Protein AF-0000000073370742 (afdb_homodimer)

Organism: Flavobacterium johnsoniae (strain ATCC 17061 / DSM 2064 / JCM 8514 / BCRC 14874 / CCUG 350202 / NBRC 14942 / NCIMB 11054 / UW101) (NCBI:txid376686)

Solvent-accessible surface area (backbone atoms only — not comparable to full-atom values): 28999 Å² total; per-residue (Å²): 110,61,64,34,49,62,79,74,48,53,58,92,48,55,37,28,41,65,80,69,85,65,83,55,87,52,40,47,52,30,35,36,38,25,28,59,20,78,72,28,20,51,36,34,45,27,38,43,34,39,52,53,49,32,40,73,72,62,78,43,55,79,76,43,31,37,37,45,56,41,73,51,63,52,37,40,17,38,18,34,46,31,37,74,67,54,28,50,39,37,36,23,24,28,58,74,53,59,66,56,52,53,36,52,20,43,40,14,61,26,43,79,44,67,32,61,53,93,47,31,66,62,42,13,39,50,52,43,50,52,44,36,74,73,50,80,39,44,65,76,51,74,35,62,31,66,38,24,22,46,29,17,33,72,40,54,17,51,49,51,40,60,26,48,70,64,56,61,37,32,40,27,27,50,28,51,53,32,26,62,50,44,9,23,31,55,39,45,36,72,77,39,70,79,47,41,29,35,37,26,29,39,26,92,92,38,74,42,73,80,40,49,65,64,51,82,93,64,46,38,70,62,55,55,71,92,52,43,74,43,78,43,70,34,43,41,66,52,10,42,53,36,22,47,44,32,15,39,63,60,48,44,59,37,33,46,40,22,9,29,6,45,46,51,46,49,59,52,54,73,73,47,84,54,46,28,33,38,23,39,30,46,28,43,25,67,80,40,55,90,50,71,72,62,107,110,60,66,34,48,63,78,75,48,53,58,90,48,57,37,28,41,65,80,70,84,63,83,54,86,52,38,47,53,30,35,38,37,24,28,60,20,77,71,29,20,51,36,34,46,26,39,43,34,39,52,53,49,33,43,73,72,60,77,43,53,78,75,41,32,36,36,46,56,40,73,52,63,54,38,40,17,38,19,32,46,32,36,72,67,56,31,49,39,36,36,21,24,28,59,76,54,59,67,54,53,53,36,51,19,41,41,15,60,27,44,76,43,67,33,61,50,92,47,31,66,63,41,13,38,52,52,43,50,53,45,37,72,73,50,80,39,43,66,76,50,72,36,63,30,67,38,25,22,46,28,18,34,70,40,55,18,52,49,52,39,60,26,48,70,64,55,61,38,33,41,26,27,51,30,52,53,31,27,61,51,44,9,22,31,56,39,43,38,72,76,40,70,80,46,41,26,35,36,25,30,38,26,93,92,37,72,42,71,79,39,50,66,65,52,81,93,65,47,38,69,63,54,55,71,92,52,45,75,42,77,44,72,34,42,40,65,53,9,42,53,36,22,48,43,32,15,39,64,61,48,44,58,38,34,45,41,21,9,29,7,45,44,50,46,51,59,53,53,73,75,48,84,57,47,27,34,38,26,39,29,45,27,43,26,66,80,40,55,90,51,71,74,62,109

Foldseek 3Di:
DDDDDLLVQQFPADWAWFDFQFPQPQEIEIERLNCSRPLFFVLLLLLQLLVVVCVVVVVDDAPAEAEDQDQDSNLLSNLQNCLVRNYAYEYEFAPPRDPVRVVSSVVSPYHYHHDHVVCGSVRRVVVNVVVVVVPRYDYSQLLAHLSLLLSQLVGVQVSVCVVVVNFAQEEFAEDASNSNQQNNLVNNCVVPVRRAGEYEEADPPADFPRHHDDDPVGHRNNDDVVSHRYYDHDHQVQLLVQQQCCCVRGVAAAGSSQSRRVSVVNVVSVVDNHGYYYTYRTGGNVVCPVDPSND/DDDDDLLVQQAPADWAWFDFQFDQPQEIEIERLNLSRPLFFVLLLLLQLLVVVCVVVVVDDAPAEAEDQDQDSNLLSNLQNCLVRNYAYEYEFAPPRDPVRVVSSVVSPYHYHHDHVVCGSVRRVVVNVVVVVVPRYDYSQLLAHPSLLLSQLVGVQVSVCVVVVNFAQEEFAEDASNSNQQNNLVNNCVVPVRRAGEYEEADPPADFPRHHDDDPVGHRNNDDVVSHRYYDHDHQVQLLVQQQCCCVRGVAAAGSSQSRRVSVVNVVSVVDNHGYYYTYRTGGNVVCPVDPSND

Structure (mmCIF, N/CA/C/O backbone):
data_AF-0000000073370742-model_v1
#
loop_
_entity.id
_entity.type
_entity.pdbx_description
1 polymer 'Cysteine synthase'
#
loop_
_atom_site.group_PDB
_atom_site.id
_atom_site.type_symbol
_atom_site.label_atom_id
_atom_site.label_alt_id
_atom_site.label_comp_id
_atom_site.label_asym_id
_atom_site.label_entity_id
_atom_site.label_seq_id
_atom_site.pdbx_PDB_ins_code
_atom_site.Cartn_x
_atom_site.Cartn_y
_atom_site.Cartn_z
_atom_site.occupancy
_atom_site.B_iso_or_equiv
_atom_site.auth_seq_id
_atom_site.auth_comp_id
_atom_site.auth_asym_id
_atom_site.auth_atom_id
_atom_site.pdbx_PDB_model_num
ATOM 1 N N . MET A 1 1 ? 2.424 9.531 -16.234 1 77.62 1 MET A N 1
ATOM 2 C CA . MET A 1 1 ? 2.059 10.562 -15.266 1 77.62 1 MET A CA 1
ATOM 3 C C . MET A 1 1 ? 3.301 11.219 -14.68 1 77.62 1 MET A C 1
ATOM 5 O O . MET A 1 1 ? 4.246 10.539 -14.289 1 77.62 1 MET A O 1
ATOM 9 N N . GLY A 1 2 ? 3.535 12.516 -14.852 1 90.75 2 GLY A N 1
ATOM 10 C CA . GLY A 1 2 ? 4.688 13.25 -14.344 1 90.75 2 GLY A CA 1
ATOM 11 C C . GLY A 1 2 ? 4.875 13.102 -12.852 1 90.75 2 GLY A C 1
ATOM 12 O O . GLY A 1 2 ? 4.02 12.539 -12.164 1 90.75 2 GLY A O 1
ATOM 13 N N . PRO A 1 3 ? 6.047 13.445 -12.328 1 95 3 PRO A N 1
ATOM 14 C CA . PRO A 1 3 ? 6.297 13.391 -10.883 1 95 3 PRO A CA 1
ATOM 15 C C . PRO A 1 3 ? 5.309 14.234 -10.086 1 95 3 PRO A C 1
ATOM 17 O O . PRO A 1 3 ? 4.875 15.289 -10.547 1 95 3 PRO A O 1
ATOM 20 N N . GLN A 1 4 ? 4.887 13.711 -8.945 1 96 4 GLN A N 1
ATOM 21 C CA . GLN A 1 4 ? 3.945 14.406 -8.078 1 96 4 GLN A CA 1
ATOM 22 C C . GLN A 1 4 ? 4.477 14.492 -6.648 1 96 4 GLN A C 1
ATOM 24 O O . GLN A 1 4 ? 5.27 13.648 -6.223 1 96 4 GLN A O 1
ATOM 29 N N . LYS A 1 5 ? 4.031 15.578 -5.934 1 96.56 5 LYS A N 1
ATOM 30 C CA . LYS A 1 5 ? 4.227 15.586 -4.488 1 96.56 5 LYS A CA 1
ATOM 31 C C . LYS A 1 5 ? 3.316 14.57 -3.807 1 96.56 5 LYS A C 1
ATOM 33 O O . LYS A 1 5 ? 2.246 14.242 -4.324 1 96.56 5 LYS A O 1
ATOM 38 N N . LEU A 1 6 ? 3.736 14.078 -2.666 1 97.94 6 LEU A N 1
ATOM 39 C CA . LEU A 1 6 ? 3.053 12.984 -1.985 1 97.94 6 LEU A CA 1
ATOM 40 C C . LEU A 1 6 ? 1.576 13.305 -1.783 1 97.94 6 LEU A C 1
ATOM 42 O O . LEU A 1 6 ? 0.711 12.461 -2.029 1 97.94 6 LEU A O 1
ATOM 46 N N . LEU A 1 7 ? 1.255 14.523 -1.351 1 97.5 7 LEU A N 1
ATOM 47 C CA . LEU A 1 7 ? -0.122 14.883 -1.029 1 97.5 7 LEU A CA 1
ATOM 48 C C . LEU A 1 7 ? -1.01 14.797 -2.266 1 97.5 7 LEU A C 1
ATOM 50 O O . LEU A 1 7 ? -2.201 14.492 -2.16 1 97.5 7 LEU A O 1
ATOM 54 N N . ASN A 1 8 ? -0.398 14.992 -3.461 1 97.38 8 ASN A N 1
ATOM 55 C CA . ASN A 1 8 ? -1.14 14.906 -4.715 1 97.38 8 ASN A CA 1
ATOM 56 C C . ASN A 1 8 ? -1.41 13.461 -5.105 1 97.38 8 ASN A C 1
ATOM 58 O O . ASN A 1 8 ? -2.166 13.195 -6.043 1 97.38 8 ASN A O 1
ATOM 62 N N . LEU A 1 9 ? -0.826 12.531 -4.379 1 98 9 LEU A N 1
ATOM 63 C CA . LEU A 1 9 ? -1.009 11.117 -4.672 1 98 9 LEU A CA 1
ATOM 64 C C . LEU A 1 9 ? -2.172 10.539 -3.871 1 98 9 LEU A C 1
ATOM 66 O O . LEU A 1 9 ? -2.529 9.375 -4.039 1 98 9 LEU A O 1
ATOM 70 N N . ILE A 1 10 ? -2.758 11.375 -2.973 1 98.56 10 ILE A N 1
ATOM 71 C CA . ILE A 1 10 ? -3.963 10.945 -2.268 1 98.56 10 ILE A CA 1
ATOM 72 C C . ILE A 1 10 ? -5.152 10.969 -3.223 1 98.56 10 ILE A C 1
ATOM 74 O O . ILE A 1 10 ? -5.457 11.992 -3.828 1 98.56 10 ILE A O 1
ATOM 78 N N . GLY A 1 11 ? -5.824 9.828 -3.365 1 98.06 11 GLY A N 1
ATOM 79 C CA . GLY A 1 11 ? -6.93 9.695 -4.301 1 98.06 11 GLY A CA 1
ATOM 80 C C . GLY A 1 11 ? -6.516 9.094 -5.629 1 98.06 11 GLY A C 1
ATOM 81 O O . GLY A 1 11 ? -5.438 8.508 -5.742 1 98.06 11 GLY A O 1
ATOM 82 N N . ASN A 1 12 ? -7.461 9.023 -6.594 1 97.19 12 ASN A N 1
ATOM 83 C CA . ASN A 1 12 ? -7.297 8.352 -7.875 1 97.19 12 ASN A CA 1
ATOM 84 C C . ASN A 1 12 ? -6.793 6.922 -7.695 1 97.19 12 ASN A C 1
ATOM 86 O O . ASN A 1 12 ? -5.848 6.504 -8.367 1 97.19 12 ASN A O 1
ATOM 90 N N . THR A 1 13 ? -7.336 6.32 -6.668 1 98.25 13 THR A N 1
ATOM 91 C CA . THR A 1 13 ? -6.988 4.926 -6.41 1 98.25 13 THR A CA 1
ATOM 92 C C . THR A 1 13 ? -7.59 4.016 -7.48 1 98.25 13 THR A C 1
ATOM 94 O O . THR A 1 13 ? -8.586 4.367 -8.117 1 98.25 13 THR A O 1
ATOM 97 N N . PRO A 1 14 ? -7.027 2.869 -7.688 1 98.31 14 PRO A N 1
ATOM 98 C CA . PRO A 1 14 ? -7.488 1.983 -8.758 1 98.31 14 PRO A CA 1
ATOM 99 C C . PRO A 1 14 ? -8.898 1.45 -8.516 1 98.31 14 PRO A C 1
ATOM 101 O O . PRO A 1 14 ? -9.312 1.274 -7.367 1 98.31 14 PRO A O 1
ATOM 104 N N . LEU A 1 15 ? -9.633 1.307 -9.547 1 98.69 15 LEU A N 1
ATOM 105 C CA . LEU A 1 15 ? -10.875 0.538 -9.594 1 98.69 15 LEU A CA 1
ATOM 106 C C . LEU A 1 15 ? -10.641 -0.828 -10.227 1 98.69 15 LEU A C 1
ATOM 108 O O . LEU A 1 15 ? -10.32 -0.917 -11.414 1 98.69 15 LEU A O 1
ATOM 112 N N . MET A 1 16 ? -10.797 -1.874 -9.391 1 98.62 16 MET A N 1
ATOM 113 C CA . MET A 1 16 ? -10.438 -3.227 -9.812 1 98.62 16 MET A CA 1
ATOM 114 C C . MET A 1 16 ? -11.688 -4.051 -10.117 1 98.62 16 MET A C 1
ATOM 116 O O . MET A 1 16 ? -12.664 -3.998 -9.367 1 98.62 16 MET A O 1
ATOM 120 N N . GLU A 1 17 ? -11.656 -4.789 -11.172 1 98 17 GLU A N 1
ATOM 121 C CA . GLU A 1 17 ? -12.742 -5.711 -11.5 1 98 17 GLU A CA 1
ATOM 122 C C . GLU A 1 17 ? -12.477 -7.102 -10.93 1 98 17 GLU A C 1
ATOM 124 O O . GLU A 1 17 ? -11.422 -7.688 -11.18 1 98 17 GLU A O 1
ATOM 129 N N . THR A 1 18 ? -13.398 -7.594 -10.148 1 98 18 THR A N 1
ATOM 130 C CA . THR A 1 18 ? -13.266 -8.953 -9.633 1 98 18 THR A CA 1
ATOM 131 C C . THR A 1 18 ? -13.516 -9.977 -10.727 1 98 18 THR A C 1
ATOM 133 O O . THR A 1 18 ? -14.227 -9.695 -11.695 1 98 18 THR A O 1
ATOM 136 N N . VAL A 1 19 ? -12.938 -11.141 -10.562 1 95.25 19 VAL A N 1
ATOM 137 C CA . VAL A 1 19 ? -13.047 -12.133 -11.625 1 95.25 19 VAL A CA 1
ATOM 138 C C . VAL A 1 19 ? -13.656 -13.414 -11.078 1 95.25 19 VAL A C 1
ATOM 140 O O . VAL A 1 19 ? -14.289 -14.18 -11.812 1 95.25 19 VAL A O 1
ATOM 143 N N . ASN A 1 20 ? -13.633 -13.602 -9.812 1 96.06 20 ASN A N 1
ATOM 144 C CA . ASN A 1 20 ? -13.945 -14.93 -9.297 1 96.06 20 ASN A CA 1
ATOM 145 C C . ASN A 1 20 ? -15.141 -14.898 -8.352 1 96.06 20 ASN A C 1
ATOM 147 O O . ASN A 1 20 ? -15.766 -15.93 -8.086 1 96.06 20 ASN A O 1
ATOM 151 N N . LEU A 1 21 ? -15.586 -13.75 -7.867 1 97.56 21 LEU A N 1
ATOM 152 C CA . LEU A 1 21 ? -16.484 -13.672 -6.727 1 97.56 21 LEU A CA 1
ATOM 153 C C . LEU A 1 21 ? -17.938 -13.672 -7.184 1 97.56 21 LEU A C 1
ATOM 155 O O . LEU A 1 21 ? -18.828 -14.109 -6.449 1 97.56 21 LEU A O 1
ATOM 159 N N . VAL A 1 22 ? -18.188 -13.109 -8.367 1 97.31 22 VAL A N 1
ATOM 160 C CA . VAL A 1 22 ? -19.562 -12.961 -8.836 1 97.31 22 VAL A CA 1
ATOM 161 C C . VAL A 1 22 ? -19.844 -13.992 -9.93 1 97.31 22 VAL A C 1
ATOM 163 O O . VAL A 1 22 ? -19.109 -14.07 -10.922 1 97.31 22 VAL A O 1
ATOM 166 N N . LYS A 1 23 ? -20.953 -14.758 -9.891 1 94.12 23 LYS A N 1
ATOM 167 C CA . LYS A 1 23 ? -21.328 -15.805 -10.836 1 94.12 23 LYS A CA 1
ATOM 168 C C . LYS A 1 23 ? -22.125 -15.234 -12.008 1 94.12 23 LYS A C 1
ATOM 170 O O . LYS A 1 23 ? -21.906 -15.633 -13.156 1 94.12 23 LYS A O 1
ATOM 175 N N . ASN A 1 24 ? -22.969 -14.289 -11.664 1 96.88 24 ASN A N 1
ATOM 176 C CA . ASN A 1 24 ? -23.797 -13.664 -12.703 1 96.88 24 ASN A CA 1
ATOM 177 C C . ASN A 1 24 ? -22.953 -12.781 -13.617 1 96.88 24 ASN A C 1
ATOM 179 O O . ASN A 1 24 ? -22.484 -11.719 -13.203 1 96.88 24 ASN A O 1
ATOM 183 N N . LYS A 1 25 ? -22.781 -13.141 -14.883 1 96 25 LYS A N 1
ATOM 184 C CA . LYS A 1 25 ? -21.906 -12.461 -15.828 1 96 25 LYS A CA 1
ATOM 185 C C . LYS A 1 25 ? -22.438 -11.086 -16.188 1 96 25 LYS A C 1
ATOM 187 O O . LYS A 1 25 ? -21.719 -10.258 -16.75 1 96 25 LYS A O 1
ATOM 192 N N . ASN A 1 26 ? -23.734 -10.859 -15.852 1 98.12 26 ASN A N 1
ATOM 193 C CA . ASN A 1 26 ? -24.344 -9.57 -16.156 1 98.12 26 ASN A CA 1
ATOM 194 C C . ASN A 1 26 ? -24.156 -8.578 -15.008 1 98.12 26 ASN A C 1
ATOM 196 O O . ASN A 1 26 ? -24.594 -7.426 -15.094 1 98.12 26 ASN A O 1
ATOM 200 N N . VAL A 1 27 ? -23.531 -9.055 -13.945 1 98.69 27 VAL A N 1
ATOM 201 C CA . VAL A 1 27 ? -23.25 -8.203 -12.789 1 98.69 27 VAL A CA 1
ATOM 202 C C . VAL A 1 27 ? -21.75 -8.055 -12.602 1 98.69 27 VAL A C 1
ATOM 204 O O . VAL A 1 27 ? -21.031 -9.055 -12.516 1 98.69 27 VAL A O 1
ATOM 207 N N . LYS A 1 28 ? -21.25 -6.832 -12.648 1 98.5 28 LYS A N 1
ATOM 208 C CA . LYS A 1 28 ? -19.844 -6.551 -12.375 1 98.5 28 LYS A CA 1
ATOM 209 C C . LYS A 1 28 ? -19.656 -6.074 -10.938 1 98.5 28 LYS A C 1
ATOM 211 O O . LYS A 1 28 ? -20.422 -5.234 -10.445 1 98.5 28 LYS A O 1
ATOM 216 N N . LEU A 1 29 ? -18.781 -6.645 -10.25 1 98.88 29 LEU A N 1
ATOM 217 C CA . LEU A 1 29 ? -18.344 -6.152 -8.953 1 98.88 29 LEU A CA 1
ATOM 218 C C . LEU A 1 29 ? -16.953 -5.516 -9.055 1 98.88 29 LEU A C 1
ATOM 220 O O . LEU A 1 29 ? -15.977 -6.195 -9.375 1 98.88 29 LEU A O 1
ATOM 224 N N . LEU A 1 30 ? -16.891 -4.227 -8.875 1 98.94 30 LEU A N 1
ATOM 225 C CA . LEU A 1 30 ? -15.672 -3.439 -8.914 1 98.94 30 LEU A CA 1
ATOM 226 C C . LEU A 1 30 ? -15.242 -3.029 -7.512 1 98.94 30 LEU A C 1
ATOM 228 O O . LEU A 1 30 ? -16.078 -2.676 -6.68 1 98.94 30 LEU A O 1
ATOM 232 N N . LEU A 1 31 ? -13.969 -3.133 -7.234 1 98.94 31 LEU A N 1
ATOM 233 C CA . LEU A 1 31 ? -13.414 -2.797 -5.926 1 98.94 31 LEU A CA 1
ATOM 234 C C . LEU A 1 31 ? -12.578 -1.521 -5.996 1 98.94 31 LEU A C 1
ATOM 236 O O . LEU A 1 31 ? -11.656 -1.425 -6.805 1 98.94 31 LEU A O 1
ATOM 240 N N . LYS A 1 32 ? -12.969 -0.463 -5.273 1 98.94 32 LYS A N 1
ATOM 241 C CA . LYS A 1 32 ? -12.18 0.757 -5.141 1 98.94 32 LYS A CA 1
ATOM 242 C C . LYS A 1 32 ? -11.062 0.577 -4.121 1 98.94 32 LYS A C 1
ATOM 244 O O . LYS A 1 32 ? -11.305 0.548 -2.916 1 98.94 32 LYS A O 1
ATOM 249 N N . LEU A 1 33 ? -9.789 0.505 -4.547 1 98.75 33 LEU A N 1
ATOM 250 C CA . LEU A 1 33 ? -8.664 0.049 -3.734 1 98.75 33 LEU A CA 1
ATOM 251 C C . LEU A 1 33 ? -8.055 1.209 -2.959 1 98.75 33 LEU A C 1
ATOM 253 O O . LEU A 1 33 ? -6.918 1.609 -3.23 1 98.75 33 LEU A O 1
ATOM 257 N N . GLU A 1 34 ? -8.68 1.576 -1.895 1 98.75 34 GLU A N 1
ATOM 258 C CA . GLU A 1 34 ? -8.297 2.758 -1.128 1 98.75 34 GLU A CA 1
ATOM 259 C C . GLU A 1 34 ? -7.027 2.5 -0.316 1 98.75 34 GLU A C 1
ATOM 261 O O . GLU A 1 34 ? -6.391 3.439 0.161 1 98.75 34 GLU A O 1
ATOM 266 N N . GLY A 1 35 ? -6.605 1.247 -0.161 1 98.12 35 GLY A N 1
ATOM 267 C CA . GLY A 1 35 ? -5.32 0.93 0.437 1 98.12 35 GLY A CA 1
ATOM 268 C C . GLY A 1 35 ? -4.145 1.491 -0.343 1 98.12 35 GLY A C 1
ATOM 269 O O . GLY A 1 35 ? -3.023 1.544 0.167 1 98.12 35 GLY A O 1
ATOM 270 N N . ASN A 1 36 ? -4.387 1.921 -1.562 1 98 36 ASN A N 1
ATOM 271 C CA . ASN A 1 36 ? -3.332 2.445 -2.422 1 98 36 ASN A CA 1
ATOM 272 C C . ASN A 1 36 ? -3.01 3.9 -2.092 1 98 36 ASN A C 1
ATOM 274 O O . ASN A 1 36 ? -2.062 4.469 -2.635 1 98 36 ASN A O 1
ATOM 278 N N . ASN A 1 37 ? -3.775 4.527 -1.204 1 98.56 37 ASN A N 1
ATOM 279 C CA . ASN A 1 37 ? -3.373 5.844 -0.72 1 98.56 37 ASN A CA 1
ATOM 280 C C . ASN A 1 37 ? -2.041 5.785 0.022 1 98.56 37 ASN A C 1
ATOM 282 O O . ASN A 1 37 ? -1.689 4.75 0.594 1 98.56 37 ASN A O 1
ATOM 286 N N . PRO A 1 38 ? -1.284 6.918 0.078 1 97.94 38 PRO A N 1
ATOM 287 C CA . PRO A 1 38 ? 0.047 6.918 0.688 1 97.94 38 PRO A CA 1
ATOM 288 C C . PRO A 1 38 ? 0.037 6.402 2.125 1 97.94 38 PRO A C 1
ATOM 290 O O . PRO A 1 38 ? 0.918 5.633 2.514 1 97.94 38 PRO A O 1
ATOM 293 N N . GLY A 1 39 ? -0.96 6.781 2.838 1 97.5 39 GLY A N 1
ATOM 294 C CA . GLY A 1 39 ? -1.062 6.348 4.223 1 97.5 39 GLY A CA 1
ATOM 295 C C . GLY A 1 39 ? -1.675 4.965 4.371 1 97.5 39 GLY A C 1
ATOM 296 O O . GLY A 1 39 ? -1.762 4.438 5.48 1 97.5 39 GLY A O 1
ATOM 297 N N . GLY A 1 40 ? -2.207 4.41 3.275 1 97.62 40 GLY A N 1
ATOM 298 C CA . GLY A 1 40 ? -2.588 3.006 3.238 1 97.62 40 GLY A CA 1
ATOM 299 C C . GLY A 1 40 ? -4.07 2.781 3.461 1 97.62 40 GLY A C 1
ATOM 300 O O . GLY A 1 40 ? -4.5 1.659 3.734 1 97.62 40 GLY A O 1
ATOM 301 N N . SER A 1 41 ? -4.883 3.875 3.428 1 98.06 41 SER A N 1
ATOM 302 C CA . SER A 1 41 ? -6.309 3.648 3.666 1 98.06 41 SER A CA 1
ATOM 303 C C . SER A 1 41 ? -7.152 4.773 3.074 1 98.06 41 SER A C 1
ATOM 305 O O . SER A 1 41 ? -6.613 5.77 2.586 1 98.06 41 SER A O 1
ATOM 307 N N . VAL A 1 42 ? -8.453 4.609 3.184 1 98.56 42 VAL A N 1
ATOM 308 C CA . VAL A 1 42 ? -9.453 5.562 2.709 1 98.56 42 VAL A CA 1
ATOM 309 C C . VAL A 1 42 ? -9.406 6.828 3.561 1 98.56 42 VAL A C 1
ATOM 311 O O . VAL A 1 42 ? -9.797 7.906 3.105 1 98.56 42 VAL A O 1
ATOM 314 N N . LYS A 1 43 ? -8.805 6.738 4.77 1 98.5 43 LYS A N 1
ATOM 315 C CA . LYS A 1 43 ? -8.836 7.852 5.715 1 98.5 43 LYS A CA 1
ATOM 316 C C . LYS A 1 43 ? -7.879 8.961 5.293 1 98.5 43 LYS A C 1
ATOM 318 O O . LYS A 1 43 ? -7.977 10.094 5.773 1 98.5 43 LYS A O 1
ATOM 323 N N . ASP A 1 44 ? -6.941 8.625 4.41 1 98.81 44 ASP A N 1
ATOM 324 C CA . ASP A 1 44 ? -6.051 9.648 3.875 1 98.81 44 ASP A CA 1
ATOM 325 C C . ASP A 1 44 ? -6.844 10.805 3.266 1 98.81 44 ASP A C 1
ATOM 327 O O . ASP A 1 44 ? -6.484 11.969 3.434 1 98.81 44 ASP A O 1
ATOM 331 N N . ARG A 1 45 ? -7.914 10.453 2.588 1 98.88 45 ARG A N 1
ATOM 332 C CA . ARG A 1 45 ? -8.719 11.461 1.906 1 98.88 45 ARG A CA 1
ATOM 333 C C . ARG A 1 45 ? -9.336 12.438 2.902 1 98.88 45 ARG A C 1
ATOM 335 O O . ARG A 1 45 ? -9.188 13.648 2.76 1 98.88 45 ARG A O 1
ATOM 342 N N . ALA A 1 46 ? -10.008 11.883 3.887 1 98.75 46 ALA A N 1
ATOM 343 C CA . ALA A 1 46 ? -10.688 12.703 4.883 1 98.75 46 ALA A CA 1
ATOM 344 C C . ALA A 1 46 ? -9.695 13.531 5.688 1 98.75 46 ALA A C 1
ATOM 346 O O . ALA A 1 46 ? -9.898 14.734 5.898 1 98.75 46 ALA A O 1
ATOM 347 N N . ALA A 1 47 ? -8.586 12.859 6.152 1 98.69 47 ALA A N 1
ATOM 348 C CA . ALA A 1 47 ? -7.562 13.555 6.926 1 98.69 47 ALA A CA 1
ATOM 349 C C . ALA A 1 47 ? -6.984 14.734 6.137 1 98.69 47 ALA A C 1
ATOM 351 O O . ALA A 1 47 ? -6.871 15.844 6.66 1 98.69 47 ALA A O 1
ATOM 352 N N . TYR A 1 48 ? -6.656 14.508 4.871 1 98.81 48 TYR A N 1
ATOM 353 C CA . TYR A 1 48 ? -6.105 15.562 4.02 1 98.81 48 TYR A CA 1
ATOM 354 C C . TYR A 1 48 ? -7.082 16.719 3.885 1 98.81 48 TYR A C 1
ATOM 356 O O . TYR A 1 48 ? -6.711 17.875 4.09 1 98.81 48 TYR A O 1
ATOM 364 N N . ASN A 1 49 ? -8.312 16.406 3.518 1 98.88 49 ASN A N 1
ATOM 365 C CA . ASN A 1 49 ? -9.289 17.453 3.26 1 98.88 49 ASN A CA 1
ATOM 366 C C . ASN A 1 49 ? -9.602 18.25 4.523 1 98.88 49 ASN A C 1
ATOM 368 O O . ASN A 1 49 ? -9.773 19.469 4.469 1 98.88 49 ASN A O 1
ATOM 372 N N . MET A 1 50 ? -9.695 17.609 5.684 1 98.75 50 MET A N 1
ATOM 373 C CA . MET A 1 50 ? -9.984 18.297 6.934 1 98.75 50 MET A CA 1
ATOM 374 C C . MET A 1 50 ? -8.859 19.281 7.277 1 98.75 50 MET A C 1
ATOM 376 O O . MET A 1 50 ? -9.117 20.422 7.633 1 98.75 50 MET A O 1
ATOM 380 N N . ILE A 1 51 ? -7.625 18.875 7.113 1 98.25 51 ILE A N 1
ATOM 381 C CA . ILE A 1 51 ? -6.496 19.734 7.457 1 98.25 51 ILE A CA 1
ATOM 382 C C . ILE A 1 51 ? -6.34 20.828 6.406 1 98.25 51 ILE A C 1
ATOM 384 O O . ILE A 1 51 ? -6.246 22 6.738 1 98.25 51 ILE A O 1
ATOM 388 N N . ALA A 1 52 ? -6.336 20.5 5.105 1 98.19 52 ALA A N 1
ATOM 389 C CA . ALA A 1 52 ? -6.133 21.453 4.02 1 98.19 52 ALA A CA 1
ATOM 390 C C . ALA A 1 52 ? -7.211 22.531 4.031 1 98.19 52 ALA A C 1
ATOM 392 O O . ALA A 1 52 ? -6.914 23.719 3.867 1 98.19 52 ALA A O 1
ATOM 393 N N . ALA A 1 53 ? -8.492 22.094 4.188 1 98.44 53 ALA A N 1
ATOM 394 C CA . ALA A 1 53 ? -9.594 23.047 4.188 1 98.44 53 ALA A CA 1
ATOM 395 C C . ALA A 1 53 ? -9.516 23.984 5.391 1 98.44 53 ALA A C 1
ATOM 397 O O . ALA A 1 53 ? -9.773 25.188 5.273 1 98.44 53 ALA A O 1
ATOM 398 N N . ALA A 1 54 ? -9.219 23.406 6.543 1 98.19 54 ALA A N 1
ATOM 399 C CA . ALA A 1 54 ? -9.062 24.234 7.742 1 98.19 54 ALA A CA 1
ATOM 400 C C . ALA A 1 54 ? -7.949 25.25 7.562 1 98.19 54 ALA A C 1
ATOM 402 O O . ALA A 1 54 ? -8.078 26.406 8 1 98.19 54 ALA A O 1
ATOM 403 N N . LEU A 1 55 ? -6.852 24.875 6.938 1 97.56 55 LEU A N 1
ATOM 404 C CA . LEU A 1 55 ? -5.75 25.781 6.637 1 97.56 55 LEU A CA 1
ATOM 405 C C . LEU A 1 55 ? -6.195 26.875 5.676 1 97.56 55 LEU A C 1
ATOM 407 O O . LEU A 1 55 ? -5.906 28.062 5.895 1 97.56 55 LEU A O 1
ATOM 411 N N . GLU A 1 56 ? -6.879 26.453 4.699 1 97.56 56 GLU A N 1
ATOM 412 C CA . GLU A 1 56 ? -7.359 27.406 3.691 1 97.56 56 GLU A CA 1
ATOM 413 C C . GLU A 1 56 ? -8.281 28.438 4.309 1 97.56 56 GLU A C 1
ATOM 415 O O . GLU A 1 56 ? -8.227 29.625 3.949 1 97.56 56 GLU A O 1
ATOM 420 N N . ARG A 1 57 ? -9.125 27.984 5.258 1 97.62 57 ARG A N 1
ATOM 421 C CA . ARG A 1 57 ? -10.086 28.875 5.887 1 97.62 57 ARG A CA 1
ATOM 422 C C . ARG A 1 57 ? -9.445 29.656 7.031 1 97.62 57 ARG A C 1
ATOM 424 O O . ARG A 1 57 ? -10.094 30.5 7.656 1 97.62 57 ARG A O 1
ATOM 431 N N . GLY A 1 58 ? -8.195 29.344 7.391 1 96.31 58 GLY A N 1
ATOM 432 C CA . GLY A 1 58 ? -7.484 30.031 8.445 1 96.31 58 GLY A CA 1
ATOM 433 C C . GLY A 1 58 ? -7.867 29.562 9.836 1 96.31 58 GLY A C 1
ATOM 434 O O . GLY A 1 58 ? -7.543 30.219 10.828 1 96.31 58 GLY A O 1
ATOM 435 N N . GLU A 1 59 ? -8.602 28.438 9.922 1 95.94 59 GLU A N 1
ATOM 436 C CA . GLU A 1 59 ? -9.008 27.875 11.211 1 95.94 59 GLU A CA 1
ATOM 437 C C . GLU A 1 59 ? -7.824 27.25 11.945 1 95.94 59 GLU A C 1
ATOM 439 O O . GLU A 1 59 ? -7.82 27.156 13.172 1 95.94 59 GLU A O 1
ATOM 444 N N . ILE A 1 60 ? -6.832 26.75 11.117 1 94.69 60 ILE A N 1
ATOM 445 C CA . ILE A 1 60 ? -5.547 26.312 11.641 1 94.69 60 ILE A CA 1
ATOM 446 C C . ILE A 1 60 ? -4.41 26.984 10.883 1 94.69 60 ILE A C 1
ATOM 448 O O . ILE A 1 60 ? -4.598 27.438 9.75 1 94.69 60 ILE A O 1
ATOM 452 N N . LYS A 1 61 ? -3.414 27.172 11.562 1 91.06 61 LYS A N 1
ATOM 453 C CA . LYS A 1 61 ? -2.211 27.766 10.977 1 91.06 61 LYS A CA 1
ATOM 454 C C . LYS A 1 61 ? -0.957 27.031 11.453 1 91.06 61 LYS A C 1
ATOM 456 O O . LYS A 1 61 ? -1.012 26.234 12.398 1 91.06 61 LYS A O 1
ATOM 461 N N . LYS A 1 62 ? 0.166 27.297 10.695 1 87 62 LYS A N 1
ATOM 462 C CA . LYS A 1 62 ? 1.445 26.719 11.102 1 87 62 LYS A CA 1
ATOM 463 C C . LYS A 1 62 ? 1.756 27.047 12.562 1 87 62 LYS A C 1
ATOM 465 O O . LYS A 1 62 ? 1.555 28.172 13.008 1 87 62 LYS A O 1
ATOM 470 N N . GLY A 1 63 ? 2.137 26.094 13.266 1 85 63 GLY A N 1
ATOM 471 C CA . GLY A 1 63 ? 2.441 26.281 14.68 1 85 63 GLY A CA 1
ATOM 472 C C . GLY A 1 63 ? 1.322 25.828 15.594 1 85 63 GLY A C 1
ATOM 473 O O . GLY A 1 63 ? 1.535 25.625 16.797 1 85 63 GLY A O 1
ATOM 474 N N . ASP A 1 64 ? 0.139 25.75 15.078 1 90.62 64 ASP A N 1
ATOM 475 C CA . ASP A 1 64 ? -0.963 25.219 15.875 1 90.62 64 ASP A CA 1
ATOM 476 C C . ASP A 1 64 ? -0.721 23.75 16.234 1 90.62 64 ASP A C 1
ATOM 478 O O . ASP A 1 64 ? 0.132 23.094 15.641 1 90.62 64 ASP A O 1
ATOM 482 N N . LYS A 1 65 ? -1.433 23.328 17.266 1 96.25 65 LYS A N 1
ATOM 483 C CA . LYS A 1 65 ? -1.35 21.938 17.703 1 96.25 65 LYS A CA 1
ATOM 484 C C . LYS A 1 65 ? -2.703 21.234 17.578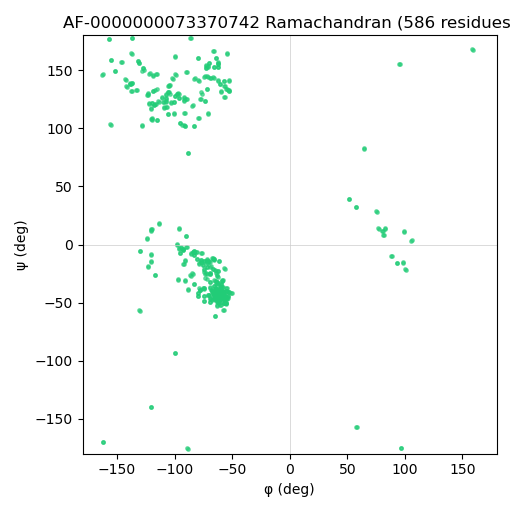 1 96.25 65 LYS A C 1
ATOM 486 O O . LYS A 1 65 ? -3.703 21.719 18.125 1 96.25 65 LYS A O 1
ATOM 491 N N . LEU A 1 66 ? -2.686 20.25 16.828 1 98.06 66 LEU A N 1
ATOM 492 C CA . LEU A 1 66 ? -3.879 19.406 16.734 1 98.06 66 LEU A CA 1
ATOM 493 C C . LEU A 1 66 ? -3.854 18.297 17.766 1 98.06 66 LEU A C 1
ATOM 495 O O . LEU A 1 66 ? -2.781 17.859 18.188 1 98.06 66 LEU A O 1
ATOM 499 N N . ILE A 1 67 ? -5.051 17.922 18.219 1 98.06 67 ILE A N 1
ATOM 500 C CA . ILE A 1 67 ? -5.18 16.75 19.078 1 98.06 67 ILE A CA 1
ATOM 501 C C . ILE A 1 67 ? -6.391 15.922 18.656 1 98.06 67 ILE A C 1
ATOM 503 O O . ILE A 1 67 ? -7.438 16.469 18.312 1 98.06 67 ILE A O 1
ATOM 507 N N . GLU A 1 68 ? -6.25 14.703 18.516 1 97.44 68 GLU A N 1
ATOM 508 C CA . GLU A 1 68 ? -7.328 13.781 18.156 1 97.44 68 GLU A CA 1
ATOM 509 C C . GLU A 1 68 ? -7.242 12.492 18.969 1 97.44 68 GLU A C 1
ATOM 511 O O . GLU A 1 68 ? -6.148 11.977 19.203 1 97.44 68 GLU A O 1
ATOM 516 N N . ALA A 1 69 ? -8.391 12.023 19.406 1 94.12 69 ALA A N 1
ATOM 517 C CA . ALA A 1 69 ? -8.484 10.695 20 1 94.12 69 ALA A CA 1
ATOM 518 C C . ALA A 1 69 ? -8.859 9.648 18.953 1 94.12 69 ALA A C 1
ATOM 520 O O . ALA A 1 69 ? -10.008 9.586 18.516 1 94.12 69 ALA A O 1
ATOM 521 N N . THR A 1 70 ? -7.914 8.922 18.531 1 86.25 70 THR A N 1
ATOM 522 C CA . THR A 1 70 ? -8.109 7.898 17.516 1 86.25 70 THR A CA 1
ATOM 523 C C . THR A 1 70 ? -6.949 6.91 17.516 1 86.25 70 THR A C 1
ATOM 525 O O . THR A 1 70 ? -5.805 7.289 17.766 1 86.25 70 THR A O 1
ATOM 528 N N . SER A 1 71 ? -7.254 5.668 17.219 1 74.5 71 SER A N 1
ATOM 529 C CA . SER A 1 71 ? -6.207 4.652 17.297 1 74.5 71 SER A CA 1
ATOM 530 C C . SER A 1 71 ? -6.043 3.914 15.977 1 74.5 71 SER A C 1
ATOM 532 O O . SER A 1 71 ? -5.258 2.971 15.883 1 74.5 71 SER A O 1
ATOM 534 N N . GLY A 1 72 ? -6.703 4.273 14.969 1 89.12 72 GLY A N 1
ATOM 535 C CA . GLY A 1 72 ? -6.68 3.451 13.773 1 89.12 72 GLY A CA 1
ATOM 536 C C . GLY A 1 72 ? -6.156 4.188 12.555 1 89.12 72 GLY A C 1
ATOM 537 O O . GLY A 1 72 ? -5.168 4.922 12.641 1 89.12 72 GLY A O 1
ATOM 538 N N . ASN A 1 73 ? -6.789 3.953 11.43 1 94.56 73 ASN A N 1
ATOM 539 C CA . ASN A 1 73 ? -6.379 4.48 10.133 1 94.56 73 ASN A CA 1
ATOM 540 C C . ASN A 1 73 ? -6.457 6.004 10.102 1 94.56 73 ASN A C 1
ATOM 542 O O . ASN A 1 73 ? -5.625 6.656 9.469 1 94.56 73 ASN A O 1
ATOM 546 N N . THR A 1 74 ? -7.414 6.539 10.805 1 96.5 74 THR A N 1
ATOM 547 C CA . THR A 1 74 ? -7.508 7.996 10.852 1 96.5 74 THR A CA 1
ATOM 548 C C . THR A 1 74 ? -6.27 8.602 11.508 1 96.5 74 THR A C 1
ATOM 550 O O . THR A 1 74 ? -5.715 9.578 11.008 1 96.5 74 THR A O 1
ATOM 553 N N . GLY A 1 75 ? -5.883 8.031 12.672 1 96.62 75 GLY A N 1
ATOM 554 C CA . GLY A 1 75 ? -4.695 8.516 13.359 1 96.62 75 GLY A CA 1
ATOM 555 C C . GLY A 1 75 ? -3.453 8.492 12.484 1 96.62 75 GLY A C 1
ATOM 556 O O . GLY A 1 75 ? -2.688 9.461 12.461 1 96.62 75 GLY A O 1
ATOM 557 N N . ILE A 1 76 ? -3.25 7.43 11.797 1 97.19 76 ILE A N 1
ATOM 558 C CA . ILE A 1 76 ? -2.098 7.277 10.914 1 97.19 76 ILE A CA 1
ATOM 559 C C . ILE A 1 76 ? -2.148 8.328 9.812 1 97.19 76 ILE A C 1
ATOM 561 O O . ILE A 1 76 ? -1.15 9.008 9.539 1 97.19 76 ILE A O 1
ATOM 565 N N . ALA A 1 77 ? -3.307 8.477 9.188 1 98.5 77 ALA A N 1
ATOM 566 C CA . ALA A 1 77 ? -3.482 9.461 8.117 1 98.5 77 ALA A CA 1
ATOM 567 C C . ALA A 1 77 ? -3.229 10.875 8.625 1 98.5 77 ALA A C 1
ATOM 569 O O . ALA A 1 77 ? -2.531 11.656 7.977 1 98.5 77 ALA A O 1
ATOM 570 N N . LEU A 1 78 ? -3.773 11.188 9.766 1 98.5 78 LEU A N 1
ATOM 571 C CA . LEU A 1 78 ? -3.602 12.516 10.344 1 98.5 78 LEU A CA 1
ATOM 572 C C . LEU A 1 78 ? -2.135 12.781 10.672 1 98.5 78 LEU A C 1
ATOM 574 O O . LEU A 1 78 ? -1.635 13.891 10.438 1 98.5 78 LEU A O 1
ATOM 578 N N . ALA A 1 79 ? -1.453 11.789 11.234 1 98.38 79 ALA A N 1
ATOM 579 C CA . ALA A 1 79 ? -0.033 11.93 11.547 1 98.38 79 ALA A CA 1
ATOM 580 C C . ALA A 1 79 ? 0.772 12.289 10.305 1 98.38 79 ALA A C 1
ATOM 582 O O . ALA A 1 79 ? 1.533 13.258 10.305 1 98.38 79 ALA A O 1
ATOM 583 N N . MET A 1 80 ? 0.568 11.539 9.258 1 98.38 80 MET A N 1
ATOM 584 C CA . MET A 1 80 ? 1.295 11.734 8 1 98.38 80 MET A CA 1
ATOM 585 C C . MET A 1 80 ? 1.005 13.117 7.418 1 98.38 80 MET A C 1
ATOM 587 O O . MET A 1 80 ? 1.929 13.867 7.102 1 98.38 80 MET A O 1
ATOM 591 N N . ILE A 1 81 ? -0.255 13.523 7.328 1 98 81 ILE A N 1
ATOM 592 C CA . ILE A 1 81 ? -0.677 14.727 6.621 1 98 81 ILE A CA 1
ATOM 593 C C . ILE A 1 81 ? -0.309 15.961 7.445 1 98 81 ILE A C 1
ATOM 595 O O . ILE A 1 81 ? 0.176 16.953 6.898 1 98 81 ILE A O 1
ATOM 599 N N . ALA A 1 82 ? -0.575 15.883 8.758 1 97.62 82 ALA A N 1
ATOM 600 C CA . ALA A 1 82 ? -0.199 17 9.609 1 97.62 82 ALA A CA 1
ATOM 601 C C . ALA A 1 82 ? 1.293 17.297 9.492 1 97.62 82 ALA A C 1
ATOM 603 O O . ALA A 1 82 ? 1.692 18.453 9.344 1 97.62 82 ALA A O 1
ATOM 604 N N . GLN A 1 83 ? 2.098 16.25 9.57 1 95.75 83 GLN A N 1
ATOM 605 C CA . GLN A 1 83 ? 3.545 16.391 9.445 1 95.75 83 GLN A CA 1
ATOM 606 C C . GLN A 1 83 ? 3.914 17.078 8.125 1 95.75 83 GLN A C 1
ATOM 608 O O . GLN A 1 83 ? 4.758 17.969 8.102 1 95.75 83 GLN A O 1
ATOM 613 N N . LEU A 1 84 ? 3.318 16.719 7.035 1 95.31 84 LEU A N 1
ATOM 614 C CA . LEU A 1 84 ? 3.631 17.25 5.707 1 95.31 84 LEU A CA 1
ATOM 615 C C . LEU A 1 84 ? 3.207 18.703 5.582 1 95.31 84 LEU A C 1
ATOM 617 O O . LEU A 1 84 ? 3.777 19.453 4.781 1 95.31 84 LEU A O 1
ATOM 621 N N . PHE A 1 85 ? 2.217 19.125 6.41 1 95.62 85 PHE A N 1
ATOM 622 C CA . PHE A 1 85 ? 1.782 20.516 6.414 1 95.62 85 PHE A CA 1
ATOM 623 C C . PHE A 1 85 ? 2.537 21.312 7.473 1 95.62 85 PHE A C 1
ATOM 625 O O . PHE A 1 85 ? 2.324 22.516 7.617 1 95.62 85 PHE A O 1
ATOM 632 N N . GLY A 1 86 ? 3.395 20.656 8.273 1 93.75 86 GLY A N 1
ATOM 633 C CA . GLY A 1 86 ? 4.141 21.328 9.32 1 93.75 86 GLY A CA 1
ATOM 634 C C . GLY A 1 86 ? 3.297 21.672 10.531 1 93.75 86 GLY A C 1
ATOM 635 O O . GLY A 1 86 ? 3.49 22.703 11.164 1 93.75 86 GLY A O 1
ATOM 636 N N . ILE A 1 87 ? 2.27 20.875 10.773 1 96.62 87 ILE A N 1
ATOM 637 C CA . ILE A 1 87 ? 1.384 21.062 11.922 1 96.62 87 ILE A CA 1
ATOM 638 C C . ILE A 1 87 ? 1.641 19.969 12.953 1 96.62 87 ILE A C 1
ATOM 640 O O . ILE A 1 87 ? 1.685 18.781 12.617 1 96.62 87 ILE A O 1
ATOM 644 N N . GLU A 1 88 ? 1.852 20.328 14.211 1 97.25 88 GLU A N 1
ATOM 645 C CA . GLU A 1 88 ? 2.021 19.344 15.266 1 97.25 88 GLU A CA 1
ATOM 646 C C . GLU A 1 88 ? 0.704 18.641 15.578 1 97.25 88 GLU A C 1
ATOM 648 O O . GLU A 1 88 ? -0.359 19.266 15.562 1 97.25 88 GLU A O 1
ATOM 653 N N . ILE A 1 89 ? 0.834 17.422 15.875 1 98 89 ILE A N 1
ATOM 654 C CA . ILE A 1 89 ? -0.388 16.703 16.234 1 98 89 ILE A CA 1
ATOM 655 C C . ILE A 1 89 ? -0.105 15.727 17.375 1 98 89 ILE A C 1
ATOM 657 O O . ILE A 1 89 ? 0.942 15.078 17.391 1 98 89 ILE A O 1
ATOM 661 N N . GLU A 1 90 ? -1.006 15.75 18.297 1 98 90 GLU A N 1
ATOM 662 C CA . GLU A 1 90 ? -1.049 14.789 19.391 1 98 90 GLU A CA 1
ATOM 663 C C . GLU A 1 90 ? -2.186 13.789 19.203 1 98 90 GLU A C 1
ATOM 665 O O . GLU A 1 90 ? -3.35 14.172 19.094 1 98 90 GLU A O 1
ATOM 670 N N . LEU A 1 91 ? -1.811 12.555 19.094 1 98.19 91 LEU A N 1
ATOM 671 C CA . LEU A 1 91 ? -2.799 11.484 18.969 1 98.19 91 LEU A CA 1
ATOM 672 C C . LEU A 1 91 ? -2.932 10.719 20.281 1 98.19 91 LEU A C 1
ATOM 674 O O . LEU A 1 91 ? -1.93 10.297 20.875 1 98.19 91 LEU A O 1
ATOM 678 N N . VAL A 1 92 ? -4.156 10.555 20.719 1 97.62 92 VAL A N 1
ATOM 679 C CA . VAL A 1 92 ? -4.434 9.961 22.031 1 97.62 92 VAL A CA 1
ATOM 680 C C . VAL A 1 92 ? -5.141 8.617 21.859 1 97.62 92 VAL A C 1
ATOM 682 O O . VAL A 1 92 ? -6.176 8.539 21.188 1 97.62 92 VAL A O 1
ATOM 685 N N . LEU A 1 93 ? -4.582 7.602 22.375 1 95.75 93 LEU A N 1
ATOM 686 C CA . LEU A 1 93 ? -5.18 6.273 22.281 1 95.75 93 LEU A CA 1
ATOM 687 C C . LEU A 1 93 ? -4.895 5.453 23.531 1 95.75 93 LEU A C 1
ATOM 689 O O . LEU A 1 93 ? -3.949 5.742 24.266 1 95.75 93 LEU A O 1
ATOM 693 N N . PRO A 1 94 ? -5.75 4.457 23.781 1 94.56 94 PRO A N 1
ATOM 694 C CA . PRO A 1 94 ? -5.504 3.619 24.953 1 94.56 94 PRO A CA 1
ATOM 695 C C . PRO A 1 94 ? -4.176 2.873 24.875 1 94.56 94 PRO A C 1
ATOM 697 O O . PRO A 1 94 ? -3.719 2.521 23.797 1 94.56 94 PRO A O 1
ATOM 700 N N . GLU A 1 95 ? -3.623 2.576 26 1 94 95 GLU A N 1
ATOM 701 C CA . GLU A 1 95 ? -2.287 1.987 26.062 1 94 95 GLU A CA 1
ATOM 702 C C . GLU A 1 95 ? -2.299 0.543 25.562 1 94 95 GLU A C 1
ATOM 704 O O . GLU A 1 95 ? -1.241 -0.048 25.344 1 94 95 GLU A O 1
ATOM 709 N N . ASP A 1 96 ? -3.473 -0.053 25.469 1 89.44 96 ASP A N 1
ATOM 710 C CA . ASP A 1 96 ? -3.535 -1.429 24.984 1 89.44 96 ASP A CA 1
ATOM 711 C C . ASP A 1 96 ? -3.705 -1.47 23.469 1 89.44 96 ASP A C 1
ATOM 713 O O . ASP A 1 96 ? -3.928 -2.537 22.891 1 89.44 96 ASP A O 1
ATOM 717 N N . SER A 1 97 ? -3.627 -0.312 22.812 1 86.88 97 SER A N 1
ATOM 718 C CA . SER A 1 97 ? -3.574 -0.291 21.359 1 86.88 97 SER A CA 1
ATOM 719 C C . SER A 1 97 ? -2.324 -0.996 20.844 1 86.88 97 SER A C 1
ATOM 721 O O . SER A 1 97 ? -1.352 -1.166 21.578 1 86.88 97 SER A O 1
ATOM 723 N N . THR A 1 98 ? -2.42 -1.421 19.641 1 83.69 98 THR A N 1
ATOM 724 C CA . THR A 1 98 ? -1.324 -2.221 19.109 1 83.69 98 THR A CA 1
ATOM 725 C C . THR A 1 98 ? -0.075 -1.365 18.906 1 83.69 98 THR A C 1
ATOM 727 O O . THR A 1 98 ? -0.173 -0.181 18.578 1 83.69 98 THR A O 1
ATOM 730 N N . LYS A 1 99 ? 1.074 -1.996 19.172 1 84.81 99 LYS A N 1
ATOM 731 C CA . LYS A 1 99 ? 2.363 -1.331 19 1 84.81 99 LYS A CA 1
ATOM 732 C C . LYS A 1 99 ? 2.549 -0.851 17.562 1 84.81 99 LYS A C 1
ATOM 734 O O . LYS A 1 99 ? 3.125 0.213 17.328 1 84.81 99 LYS A O 1
ATOM 739 N N . GLU A 1 100 ? 2.068 -1.612 16.578 1 86.44 100 GLU A N 1
ATOM 740 C CA . GLU A 1 100 ? 2.221 -1.31 15.164 1 86.44 100 GLU A CA 1
ATOM 741 C C . GLU A 1 100 ? 1.606 0.045 14.82 1 86.44 100 GLU A C 1
ATOM 743 O O . GLU A 1 100 ? 2.207 0.837 14.094 1 86.44 100 GLU A O 1
ATOM 748 N N . ARG A 1 101 ? 0.495 0.282 15.406 1 88.44 101 ARG A N 1
ATOM 749 C CA . ARG A 1 101 ? -0.2 1.533 15.117 1 88.44 101 ARG A CA 1
ATOM 750 C C . ARG A 1 101 ? 0.54 2.721 15.727 1 88.44 101 ARG A C 1
ATOM 752 O O . ARG A 1 101 ? 0.714 3.75 15.07 1 88.44 101 ARG A O 1
ATOM 759 N N . THR A 1 102 ? 0.98 2.578 16.938 1 92.69 102 THR A N 1
ATOM 760 C CA . THR A 1 102 ? 1.679 3.66 17.625 1 92.69 102 THR A CA 1
ATOM 761 C C . THR A 1 102 ? 3.012 3.959 16.938 1 92.69 102 THR A C 1
ATOM 763 O O . THR A 1 102 ? 3.379 5.121 16.766 1 92.69 102 THR A O 1
ATOM 766 N N . GLN A 1 103 ? 3.705 2.91 16.531 1 93.19 103 GLN A N 1
ATOM 767 C CA . GLN A 1 103 ? 4.992 3.07 15.859 1 93.19 103 GLN A CA 1
ATOM 768 C C . GLN A 1 103 ? 4.832 3.83 14.547 1 93.19 103 GLN A C 1
ATOM 770 O O . GLN A 1 103 ? 5.641 4.703 14.227 1 93.19 103 GLN A O 1
ATOM 775 N N . THR A 1 104 ? 3.807 3.492 13.82 1 95.69 104 THR A N 1
ATOM 776 C CA . THR A 1 104 ? 3.572 4.145 12.539 1 95.69 104 THR A CA 1
ATOM 777 C C . THR A 1 104 ? 3.27 5.629 12.734 1 95.69 104 THR A C 1
ATOM 779 O O . THR A 1 104 ? 3.834 6.48 12.047 1 95.69 104 THR A O 1
ATOM 782 N N . MET A 1 105 ? 2.402 5.926 13.688 1 97.62 105 MET A N 1
ATOM 783 C CA . MET A 1 105 ? 2.047 7.312 13.969 1 97.62 105 MET A CA 1
ATOM 784 C C . MET A 1 105 ? 3.275 8.117 14.391 1 97.62 105 MET A C 1
ATOM 786 O O . MET A 1 105 ? 3.482 9.234 13.906 1 97.62 105 MET A O 1
ATOM 790 N N . ARG A 1 106 ? 4.125 7.504 15.227 1 97.19 106 ARG A N 1
ATOM 791 C CA . ARG A 1 106 ? 5.344 8.172 15.672 1 97.19 106 ARG A CA 1
ATOM 792 C C . ARG A 1 106 ? 6.324 8.352 14.516 1 97.19 106 ARG A C 1
ATOM 794 O O . ARG A 1 106 ? 7.012 9.375 14.43 1 97.19 106 ARG A O 1
ATOM 801 N N . ALA A 1 107 ? 6.387 7.344 13.688 1 97.56 107 ALA A N 1
ATOM 802 C CA . ALA A 1 107 ? 7.281 7.414 12.539 1 97.56 107 ALA A CA 1
ATOM 803 C C . ALA A 1 107 ? 6.934 8.602 11.648 1 97.56 107 ALA A C 1
ATOM 805 O O . ALA A 1 107 ? 7.82 9.219 11.047 1 97.56 107 ALA A O 1
ATOM 806 N N . TYR A 1 108 ? 5.652 8.969 11.602 1 98 108 TYR A N 1
ATOM 807 C CA . TYR A 1 108 ? 5.203 10.102 10.797 1 98 108 TYR A CA 1
ATOM 808 C C . TYR A 1 108 ? 5.387 11.406 11.562 1 98 108 TYR A C 1
ATOM 810 O O . TYR A 1 108 ? 5.102 12.484 11.031 1 98 108 TYR A O 1
ATOM 818 N N . GLY A 1 109 ? 5.781 11.297 12.844 1 97.06 109 GLY A N 1
ATOM 819 C CA . GLY A 1 109 ? 6.145 12.492 13.578 1 97.06 109 GLY A CA 1
ATOM 820 C C . GLY A 1 109 ? 5.102 12.914 14.594 1 97.06 109 GLY A C 1
ATOM 821 O O . GLY A 1 109 ? 5.254 13.93 15.266 1 97.06 109 GLY A O 1
ATOM 822 N N . ALA A 1 110 ? 4.055 12.141 14.75 1 98.06 110 ALA A N 1
ATOM 823 C CA . ALA A 1 110 ? 3.014 12.492 15.711 1 98.06 110 ALA A CA 1
ATOM 824 C C . ALA A 1 110 ? 3.486 12.242 17.141 1 98.06 110 ALA A C 1
ATOM 826 O O . ALA A 1 110 ? 4.242 11.305 17.391 1 98.06 110 ALA A O 1
ATOM 827 N N . THR A 1 111 ? 3.062 13.102 18.078 1 98 111 THR A N 1
ATOM 828 C CA . THR A 1 111 ? 3.127 12.773 19.5 1 98 111 THR A CA 1
ATOM 829 C C . THR A 1 111 ? 2 11.82 19.891 1 98 111 THR A C 1
ATOM 831 O O . THR A 1 111 ? 0.829 12.094 19.625 1 98 111 THR A O 1
ATOM 834 N N . VAL A 1 112 ? 2.359 10.703 20.484 1 97.5 112 VAL A N 1
ATOM 835 C CA . VAL A 1 112 ? 1.356 9.711 20.859 1 97.5 112 VAL A CA 1
ATOM 836 C C . VAL A 1 112 ? 1.213 9.672 22.375 1 97.5 112 VAL A C 1
ATOM 838 O O . VAL A 1 112 ? 2.195 9.469 23.094 1 97.5 112 VAL A O 1
ATOM 841 N N . ILE A 1 113 ? 0.02 9.898 22.812 1 97.44 113 ILE A N 1
ATOM 842 C CA . ILE A 1 113 ? -0.316 9.844 24.234 1 97.44 113 ILE A CA 1
ATOM 843 C C . ILE A 1 113 ? -1.138 8.586 24.516 1 97.44 113 ILE A C 1
ATOM 845 O O . ILE A 1 113 ? -2.166 8.352 23.875 1 97.44 113 ILE A O 1
ATOM 849 N N . LEU A 1 114 ? -0.648 7.84 25.438 1 96.5 114 LEU A N 1
ATOM 850 C CA . LEU A 1 114 ? -1.337 6.613 25.828 1 96.5 114 LEU A CA 1
ATOM 851 C C . LEU A 1 114 ? -2.143 6.82 27.109 1 96.5 114 LEU A C 1
ATOM 853 O O . LEU A 1 114 ? -1.601 7.262 28.125 1 96.5 114 LEU A O 1
ATOM 857 N N . THR A 1 115 ? -3.402 6.578 27.062 1 97.25 115 THR A N 1
ATOM 858 C CA . THR A 1 115 ? -4.289 6.668 28.219 1 97.25 115 THR A CA 1
ATOM 859 C C . THR A 1 115 ? -4.555 5.285 28.797 1 97.25 115 THR A C 1
ATOM 861 O O . THR A 1 115 ? -4.297 4.27 28.156 1 97.25 115 THR A O 1
ATOM 864 N N . PRO A 1 116 ? -5.02 5.203 30.031 1 96.06 116 PRO A N 1
ATOM 865 C CA . PRO A 1 116 ? -5.254 3.9 30.656 1 96.06 116 PRO A CA 1
ATOM 866 C C . PRO A 1 116 ? -6.195 3.016 29.844 1 96.06 116 PRO A C 1
ATOM 868 O O . PRO A 1 116 ? -7.246 3.479 29.391 1 96.06 116 PRO A O 1
ATOM 871 N N . ALA A 1 117 ? -5.824 1.756 29.734 1 93.88 117 ALA A N 1
ATOM 872 C CA . ALA A 1 117 ? -6.602 0.794 28.969 1 93.88 117 ALA A CA 1
ATOM 873 C C . ALA A 1 117 ? -8.016 0.663 29.516 1 93.88 117 ALA A C 1
ATOM 875 O O . ALA A 1 117 ? -8.977 0.5 28.75 1 93.88 117 ALA A O 1
ATOM 876 N N . GLU A 1 118 ? -8.18 0.745 30.812 1 94.62 118 GLU A N 1
ATOM 877 C CA . GLU A 1 118 ? -9.453 0.539 31.5 1 94.62 118 GLU A CA 1
ATOM 878 C C . GLU A 1 118 ? -10.477 1.596 31.078 1 94.62 118 GLU A C 1
ATOM 880 O O . GLU A 1 118 ? -11.688 1.352 31.141 1 94.62 118 GLU A O 1
ATOM 885 N N . GLU A 1 119 ? -9.977 2.754 30.656 1 93.44 119 GLU A N 1
ATOM 886 C CA . GLU A 1 119 ? -10.867 3.846 30.266 1 93.44 119 GLU A CA 1
ATOM 887 C C . GLU A 1 119 ? -11.203 3.795 28.781 1 93.44 119 GLU A C 1
ATOM 889 O O . GLU A 1 119 ? -12.078 4.523 28.312 1 93.44 119 GLU A O 1
ATOM 894 N N . GLY A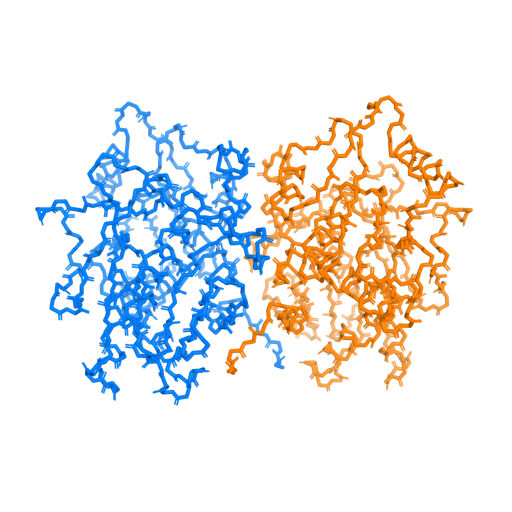 1 120 ? -10.492 3.008 28.047 1 89.88 120 GLY A N 1
ATOM 895 C CA . GLY A 1 120 ? -10.742 2.814 26.625 1 89.88 120 GLY A CA 1
ATOM 896 C C . GLY A 1 120 ? -10.688 4.105 25.828 1 89.88 120 GLY A C 1
ATOM 897 O O . GLY A 1 120 ? -10.062 5.078 26.25 1 89.88 120 GLY A O 1
ATOM 898 N N . ILE A 1 121 ? -11.359 4.07 24.672 1 87.56 121 ILE A N 1
ATOM 899 C CA . ILE A 1 121 ? -11.305 5.195 23.75 1 87.56 121 ILE A CA 1
ATOM 900 C C . ILE A 1 121 ? -12.047 6.391 24.344 1 87.56 121 ILE A C 1
ATOM 902 O O . ILE A 1 121 ? -11.766 7.539 24 1 87.56 121 ILE A O 1
ATOM 906 N N . ILE A 1 122 ? -12.961 6.125 25.203 1 89.56 122 ILE A N 1
ATOM 907 C CA . ILE A 1 122 ? -13.711 7.191 25.859 1 89.56 122 ILE A CA 1
ATOM 908 C C . ILE A 1 122 ? -12.773 8.008 26.75 1 89.56 122 ILE A C 1
ATOM 910 O O . ILE A 1 122 ? -12.82 9.234 26.75 1 89.56 122 ILE A O 1
ATOM 914 N N . GLY A 1 123 ? -11.93 7.262 27.453 1 93.5 123 GLY A N 1
ATOM 915 C CA . GLY A 1 123 ? -10.922 7.953 28.234 1 93.5 123 GLY A CA 1
ATOM 916 C C . GLY A 1 123 ? -10 8.82 27.406 1 93.5 123 GLY A C 1
ATOM 917 O O . GLY A 1 123 ? -9.641 9.922 27.812 1 93.5 123 GLY A O 1
ATOM 918 N N . SER A 1 124 ? -9.625 8.336 26.281 1 95.25 124 SER A N 1
ATOM 919 C CA . SER A 1 124 ? -8.781 9.086 25.359 1 95.25 124 SER A CA 1
ATOM 920 C C . SER A 1 124 ? -9.484 10.336 24.859 1 95.25 124 SER A C 1
ATOM 922 O O . SER A 1 124 ? -8.875 11.398 24.734 1 95.25 124 SER A O 1
ATOM 924 N N . ARG A 1 125 ? -10.758 10.234 24.594 1 93.69 125 ARG A N 1
ATOM 925 C CA . ARG A 1 125 ? -11.539 11.375 24.141 1 93.69 125 ARG A CA 1
ATOM 926 C C . ARG A 1 125 ? -11.641 12.438 25.234 1 93.69 125 ARG A C 1
ATOM 928 O O . ARG A 1 125 ? -11.531 13.633 24.953 1 93.69 125 ARG A O 1
ATOM 935 N N . ASP A 1 126 ? -11.906 11.945 26.422 1 95.69 126 ASP A N 1
ATOM 936 C CA . ASP A 1 126 ? -11.984 12.867 27.547 1 95.69 126 ASP A CA 1
ATOM 937 C C . ASP A 1 126 ? -10.688 13.641 27.719 1 95.69 126 ASP A C 1
ATOM 939 O O . ASP A 1 126 ? -10.703 14.852 27.953 1 95.69 126 ASP A O 1
ATOM 943 N N . TYR A 1 127 ? -9.617 12.891 27.625 1 96.88 127 TYR A N 1
ATOM 944 C CA . TYR A 1 127 ? -8.305 13.531 27.703 1 96.88 127 TYR A CA 1
ATOM 945 C C . TYR A 1 127 ? -8.172 14.625 26.656 1 96.88 127 TYR A C 1
ATOM 947 O O . TYR A 1 127 ? -7.773 15.75 26.984 1 96.88 127 TYR A O 1
ATOM 955 N N . ALA A 1 128 ? -8.469 14.32 25.453 1 96.94 128 ALA A N 1
ATOM 956 C CA . ALA A 1 128 ? -8.352 15.266 24.344 1 96.94 128 ALA A CA 1
ATOM 957 C C . ALA A 1 128 ? -9.266 16.469 24.562 1 96.94 128 ALA A C 1
ATOM 959 O O . ALA A 1 128 ? -8.859 17.609 24.359 1 96.94 128 ALA A O 1
ATOM 960 N N . ASP A 1 129 ? -10.469 16.219 25.031 1 96.19 129 ASP A N 1
ATOM 961 C CA . ASP A 1 129 ? -11.438 17.281 25.266 1 96.19 129 ASP A CA 1
ATOM 962 C C . ASP A 1 129 ? -10.938 18.234 26.344 1 96.19 129 ASP A C 1
ATOM 964 O O . ASP A 1 129 ? -11.094 19.453 26.219 1 96.19 129 ASP A O 1
ATOM 968 N N . LYS A 1 130 ? -10.438 17.625 27.359 1 96.81 130 LYS A N 1
ATOM 969 C CA . LYS A 1 130 ? -9.891 18.438 28.438 1 96.81 130 LYS A CA 1
ATOM 970 C C . LYS A 1 130 ? -8.773 19.344 27.938 1 96.81 130 LYS A C 1
ATOM 972 O O . LYS A 1 130 ? -8.703 20.516 28.312 1 96.81 130 LYS A O 1
ATOM 977 N N . LYS A 1 131 ? -7.906 18.781 27.141 1 95.88 131 LYS A N 1
ATOM 978 C CA . LYS A 1 131 ? -6.789 19.562 26.609 1 95.88 131 LYS A CA 1
ATOM 979 C C . LYS A 1 131 ? -7.281 20.688 25.719 1 95.88 131 LYS A C 1
ATOM 981 O O . LYS A 1 131 ? -6.75 21.797 25.766 1 95.88 131 LYS A O 1
ATOM 986 N N . VAL A 1 132 ? -8.195 20.422 24.922 1 96.12 132 VAL A N 1
ATOM 987 C CA . VAL A 1 132 ? -8.766 21.438 24.047 1 96.12 132 VAL A CA 1
ATOM 988 C C . VAL A 1 132 ? -9.391 22.547 24.891 1 96.12 132 VAL A C 1
ATOM 990 O O . VAL A 1 132 ? -9.195 23.734 24.625 1 96.12 132 VAL A O 1
ATOM 993 N N . ALA A 1 133 ? -10.094 22.172 25.938 1 96.56 133 ALA A N 1
ATOM 994 C CA . ALA A 1 133 ? -10.766 23.125 26.812 1 96.56 133 ALA A CA 1
ATOM 995 C C . ALA A 1 133 ? -9.75 24.031 27.516 1 96.56 133 ALA A C 1
ATOM 997 O O . ALA A 1 133 ? -10.039 25.203 27.797 1 96.56 133 ALA A O 1
ATOM 998 N N . GLN A 1 134 ? -8.609 23.516 27.781 1 95.75 134 GLN A N 1
ATOM 999 C CA . GLN A 1 134 ? -7.555 24.266 28.453 1 95.75 134 GLN A CA 1
ATOM 1000 C C . GLN A 1 134 ? -6.871 25.234 27.5 1 95.75 134 GLN A C 1
ATOM 1002 O O . GLN A 1 134 ? -6.152 26.141 27.938 1 95.75 134 GLN A O 1
ATOM 1007 N N . GLY A 1 135 ? -7.125 25.047 26.203 1 92.44 135 GLY A N 1
ATOM 1008 C CA . GLY A 1 135 ? -6.562 25.938 25.203 1 92.44 135 GLY A CA 1
ATOM 1009 C C . GLY A 1 135 ? -5.266 25.422 24.609 1 92.44 135 GLY A C 1
ATOM 1010 O O . GLY A 1 135 ? -4.594 24.578 25.203 1 92.44 135 GLY A O 1
ATOM 1011 N N . GLY A 1 136 ? -4.988 25.859 23.422 1 92.44 136 GLY A N 1
ATOM 1012 C CA . GLY A 1 136 ? -3.713 25.547 22.781 1 92.44 136 GLY A CA 1
ATOM 1013 C C . GLY A 1 136 ? -3.797 24.391 21.812 1 92.44 136 GLY A C 1
ATOM 1014 O O . GLY A 1 136 ? -2.85 24.141 21.062 1 92.44 136 GLY A O 1
ATOM 1015 N N . TYR A 1 137 ? -4.863 23.656 21.891 1 96.12 137 TYR A N 1
ATOM 1016 C CA . TYR A 1 137 ? -5.07 22.531 20.969 1 96.12 137 TYR A CA 1
ATOM 1017 C C . TYR A 1 137 ? -6.375 22.703 20.188 1 96.12 137 TYR A C 1
ATOM 1019 O O . TYR A 1 137 ? -7.332 23.297 20.703 1 96.12 137 TYR A O 1
ATOM 1027 N N . LEU A 1 138 ? -6.348 22.25 19.031 1 96.56 138 LEU A N 1
ATOM 1028 C CA . LEU A 1 138 ? -7.547 22.172 18.203 1 96.56 138 LEU A CA 1
ATOM 1029 C C . LEU A 1 138 ? -7.863 20.734 17.812 1 96.56 138 LEU A C 1
ATOM 1031 O O . LEU A 1 138 ? -6.957 19.906 17.656 1 96.56 138 LEU A O 1
ATOM 1035 N N . MET A 1 139 ? -9.125 20.453 17.734 1 96.94 139 MET A N 1
ATOM 1036 C CA . MET A 1 139 ? -9.586 19.125 17.297 1 96.94 139 MET A CA 1
ATOM 1037 C C . MET A 1 139 ? -10.352 19.219 15.984 1 96.94 139 MET A C 1
ATOM 1039 O O . MET A 1 139 ? -11.188 20.109 15.812 1 96.94 139 MET A O 1
ATOM 1043 N N . LEU A 1 140 ? -10.055 18.359 15.078 1 96.44 140 LEU A N 1
ATOM 1044 C CA . LEU A 1 140 ? -10.742 18.344 13.789 1 96.44 140 LEU A CA 1
ATOM 1045 C C . LEU A 1 140 ? -12.109 17.688 13.914 1 96.44 140 LEU A C 1
ATOM 1047 O O . LEU A 1 140 ? -13.078 18.141 13.305 1 96.44 140 LEU A O 1
ATOM 1051 N N . ASN A 1 141 ? -12.203 16.594 14.734 1 95 141 ASN A N 1
ATOM 1052 C CA . ASN A 1 141 ? -13.461 15.898 15 1 95 141 ASN A CA 1
ATOM 1053 C C . ASN A 1 141 ? -14.023 15.25 13.742 1 95 141 ASN A C 1
ATOM 1055 O O . ASN A 1 141 ? -15.047 15.68 13.219 1 95 141 ASN A O 1
ATOM 1059 N N . GLN A 1 142 ? -13.547 14.094 13.398 1 95.31 142 GLN A N 1
ATOM 1060 C CA . GLN A 1 142 ? -13.883 13.414 12.148 1 95.31 142 GLN A CA 1
ATOM 1061 C C . GLN A 1 142 ? -15.352 13.023 12.109 1 95.31 142 GLN A C 1
ATOM 1063 O O . GLN A 1 142 ? -15.906 12.766 11.039 1 95.31 142 GLN A O 1
ATOM 1068 N N . PHE A 1 143 ? -16.094 13.078 13.234 1 95.25 143 PHE A N 1
ATOM 1069 C CA . PHE A 1 143 ? -17.469 12.609 13.312 1 95.25 143 PHE A CA 1
ATOM 1070 C C . PHE A 1 143 ? -18.438 13.75 13.031 1 95.25 143 PHE A C 1
ATOM 1072 O O . PHE A 1 143 ? -19.625 13.516 12.773 1 95.25 143 PHE A O 1
ATOM 1079 N N . ALA A 1 144 ? -17.938 14.961 13.109 1 96.94 144 ALA A N 1
ATOM 1080 C CA . ALA A 1 144 ? -18.844 16.109 12.992 1 96.94 144 ALA A CA 1
ATOM 1081 C C . ALA A 1 144 ? -18.328 17.109 11.969 1 96.94 144 ALA A C 1
ATOM 1083 O O . ALA A 1 144 ? -19 18.094 11.648 1 96.94 144 ALA A O 1
ATOM 1084 N N . ASN A 1 145 ? -17.141 16.891 11.422 1 98.19 145 ASN A N 1
ATOM 1085 C CA . ASN A 1 145 ? -16.469 17.812 10.5 1 98.19 145 ASN A CA 1
ATOM 1086 C C . ASN A 1 145 ? -16.938 17.609 9.062 1 98.19 145 ASN A C 1
ATOM 1088 O O . ASN A 1 145 ? -16.688 16.547 8.469 1 98.19 145 ASN A O 1
ATOM 1092 N N . ASP A 1 146 ? -17.516 18.609 8.461 1 98.69 146 ASP A N 1
ATOM 1093 C CA . ASP A 1 146 ? -18.062 18.5 7.109 1 98.69 146 ASP A CA 1
ATOM 1094 C C . ASP A 1 146 ? -16.953 18.234 6.09 1 98.69 146 ASP A C 1
ATOM 1096 O O . ASP A 1 146 ? -17.203 17.688 5.02 1 98.69 146 ASP A O 1
ATOM 1100 N N . ASP A 1 147 ? -15.789 18.578 6.414 1 98.88 147 ASP A N 1
ATOM 1101 C CA . ASP A 1 147 ? -14.688 18.344 5.484 1 98.88 147 ASP A CA 1
ATOM 1102 C C . ASP A 1 147 ? -14.352 16.859 5.375 1 98.88 147 ASP A C 1
ATOM 1104 O O . ASP A 1 147 ? -13.641 16.453 4.457 1 98.88 147 ASP A O 1
ATOM 1108 N N . ASN A 1 148 ? -14.891 16.078 6.344 1 98.75 148 ASN A N 1
ATOM 1109 C CA . ASN A 1 148 ? -14.758 14.625 6.242 1 98.75 148 ASN A CA 1
ATOM 1110 C C . ASN A 1 148 ? -15.516 14.078 5.031 1 98.75 148 ASN A C 1
ATOM 1112 O O . ASN A 1 148 ? -14.898 13.602 4.078 1 98.75 148 ASN A O 1
ATOM 1116 N N . TRP A 1 149 ? -16.859 14.242 4.953 1 98.88 149 TRP A N 1
ATOM 1117 C CA . TRP A 1 149 ? -17.609 13.688 3.838 1 98.88 149 TRP A CA 1
ATOM 1118 C C . TRP A 1 149 ? -17.344 14.469 2.555 1 98.88 149 TRP A C 1
ATOM 1120 O O . TRP A 1 149 ? -17.391 13.906 1.458 1 98.88 149 TRP 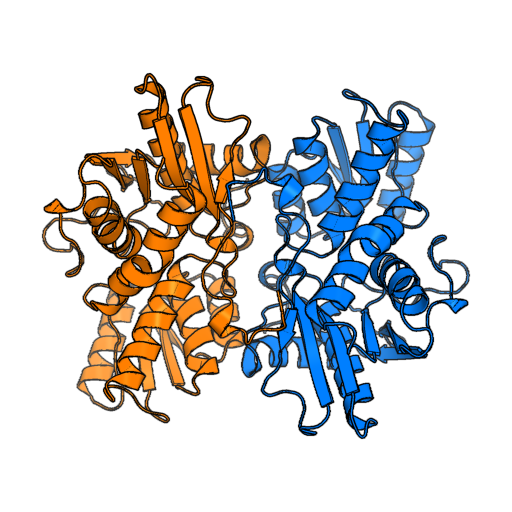A O 1
ATOM 1130 N N . LYS A 1 150 ? -16.969 15.727 2.627 1 98.94 150 LYS A N 1
ATOM 1131 C CA . LYS A 1 150 ? -16.672 16.531 1.441 1 98.94 150 LYS A CA 1
ATOM 1132 C C . LYS A 1 150 ? -15.461 15.992 0.697 1 98.94 150 LYS A C 1
ATOM 1134 O O . LYS A 1 150 ? -15.359 16.141 -0.523 1 98.94 150 LYS A O 1
ATOM 1139 N N . ALA A 1 151 ? -14.5 15.391 1.456 1 98.94 151 ALA A N 1
ATOM 1140 C CA . ALA A 1 151 ? -13.359 14.742 0.806 1 98.94 151 ALA A CA 1
ATOM 1141 C C . ALA A 1 151 ? -13.828 13.742 -0.249 1 98.94 151 ALA A C 1
ATOM 1143 O O . ALA A 1 151 ? -13.273 13.68 -1.347 1 98.94 151 ALA A O 1
ATOM 1144 N N . HIS A 1 152 ? -14.883 12.984 0.07 1 98.94 152 HIS A N 1
ATOM 1145 C CA . HIS A 1 152 ? -15.367 11.914 -0.79 1 98.94 152 HIS A CA 1
ATOM 1146 C C . HIS A 1 152 ? -16.344 12.445 -1.838 1 98.94 152 HIS A C 1
ATOM 1148 O O . HIS A 1 152 ? -16.453 11.875 -2.926 1 98.94 152 HIS A O 1
ATOM 1154 N N . TYR A 1 153 ? -16.984 13.531 -1.487 1 98.94 153 TYR A N 1
ATOM 1155 C CA . TYR A 1 153 ? -17.781 14.234 -2.488 1 98.94 153 TYR A CA 1
ATOM 1156 C C . TYR A 1 153 ? -16.891 14.781 -3.598 1 98.94 153 TYR A C 1
ATOM 1158 O O . TYR A 1 153 ? -17.234 14.711 -4.777 1 98.94 153 TYR A O 1
ATOM 1166 N N . LYS A 1 154 ? -15.727 15.273 -3.262 1 98.81 154 LYS A N 1
ATOM 1167 C CA . LYS A 1 154 ? -14.828 15.961 -4.188 1 98.81 154 LYS A CA 1
ATOM 1168 C C . LYS A 1 154 ? -13.984 14.961 -4.969 1 98.81 154 LYS A C 1
ATOM 1170 O O . LYS A 1 154 ? -13.508 15.266 -6.066 1 98.81 154 LYS A O 1
ATOM 1175 N N . THR A 1 155 ? -13.758 13.75 -4.398 1 98.81 155 THR A N 1
ATOM 1176 C CA . THR A 1 155 ? -12.75 12.906 -5.031 1 98.81 155 THR A CA 1
ATOM 1177 C C . THR A 1 155 ? -13.297 11.5 -5.266 1 98.81 155 THR A C 1
ATOM 1179 O O . THR A 1 155 ? -13.531 11.102 -6.41 1 98.81 155 THR A O 1
ATOM 1182 N N . THR A 1 156 ? -13.781 10.75 -4.242 1 98.88 156 THR A N 1
ATOM 1183 C CA . THR A 1 156 ? -14.195 9.352 -4.359 1 98.88 156 THR A CA 1
ATOM 1184 C C . THR A 1 156 ? -15.375 9.219 -5.324 1 98.88 156 THR A C 1
ATOM 1186 O O . THR A 1 156 ? -15.344 8.383 -6.234 1 98.88 156 THR A O 1
ATOM 1189 N N . GLY A 1 157 ? -16.406 10.055 -5.109 1 98.88 157 GLY A N 1
ATOM 1190 C CA . GLY A 1 157 ? -17.562 10.039 -5.988 1 98.88 157 GLY A CA 1
ATOM 1191 C C . GLY A 1 157 ? -17.219 10.281 -7.445 1 98.88 157 GLY A C 1
ATOM 1192 O O . GLY A 1 157 ? -17.5 9.438 -8.297 1 98.88 157 GLY A O 1
ATOM 1193 N N . PRO A 1 158 ? -16.562 11.398 -7.73 1 98.88 158 PRO A N 1
ATOM 1194 C CA . PRO A 1 158 ? -16.156 11.703 -9.109 1 98.88 158 PRO A CA 1
ATOM 1195 C C . PRO A 1 158 ? -15.281 10.609 -9.719 1 98.88 158 PRO A C 1
ATOM 1197 O O . PRO A 1 158 ? -15.445 10.266 -10.891 1 98.88 158 PRO A O 1
ATOM 1200 N N . GLU A 1 159 ? -14.32 10.094 -8.961 1 98.88 159 GLU A N 1
ATOM 1201 C CA . GLU A 1 159 ? -13.445 9.047 -9.484 1 98.88 159 GLU A CA 1
ATOM 1202 C C . GLU A 1 159 ? -14.25 7.82 -9.922 1 98.88 159 GLU A C 1
ATOM 1204 O O . GLU A 1 159 ? -14.023 7.277 -11.008 1 98.88 159 GLU A O 1
ATOM 1209 N N . ILE A 1 160 ? -15.172 7.391 -9.055 1 98.88 160 ILE A N 1
ATOM 1210 C CA . ILE A 1 160 ? -15.977 6.211 -9.344 1 98.88 160 ILE A CA 1
ATOM 1211 C C . ILE A 1 160 ? -16.828 6.465 -10.586 1 98.88 160 ILE A C 1
ATOM 1213 O O . ILE A 1 160 ? -16.906 5.625 -11.484 1 98.88 160 ILE A O 1
ATOM 1217 N N . TRP A 1 161 ? -17.516 7.598 -10.617 1 98.88 161 TRP A N 1
ATOM 1218 C CA . TRP A 1 161 ? -18.344 7.953 -11.758 1 98.88 161 TRP A CA 1
ATOM 1219 C C . TRP A 1 161 ? -17.547 7.934 -13.055 1 98.88 161 TRP A C 1
ATOM 1221 O O . TRP A 1 161 ? -17.953 7.301 -14.031 1 98.88 161 TRP A O 1
ATOM 1231 N N . ASN A 1 162 ? -16.391 8.617 -13.047 1 98.69 162 ASN A N 1
ATOM 1232 C CA . ASN A 1 162 ? -15.547 8.719 -14.234 1 98.69 162 ASN A CA 1
ATOM 1233 C C . ASN A 1 162 ? -14.984 7.359 -14.648 1 98.69 162 ASN A C 1
ATOM 1235 O O . ASN A 1 162 ? -15.023 6.996 -15.82 1 98.69 162 ASN A O 1
ATOM 1239 N N . ASP A 1 163 ? -14.539 6.602 -13.711 1 98.44 163 ASP A N 1
ATOM 1240 C CA . ASP A 1 163 ? -13.852 5.348 -14 1 98.44 163 ASP A CA 1
ATOM 1241 C C . ASP A 1 163 ? -14.836 4.281 -14.477 1 98.44 163 ASP A C 1
ATOM 1243 O O . ASP A 1 163 ? -14.445 3.305 -15.117 1 98.44 163 ASP A O 1
ATOM 1247 N N . THR A 1 164 ? -16.125 4.426 -14.078 1 98.75 164 THR A N 1
ATOM 1248 C CA . THR A 1 164 ? -17.141 3.494 -14.555 1 98.75 164 THR A CA 1
ATOM 1249 C C . THR A 1 164 ? -17.859 4.043 -15.789 1 98.75 164 THR A C 1
ATOM 1251 O O . THR A 1 164 ? -18.797 3.436 -16.297 1 98.75 164 THR A O 1
ATOM 1254 N N . GLU A 1 165 ? -17.469 5.273 -16.172 1 98.25 165 GLU A N 1
ATOM 1255 C CA . GLU A 1 165 ? -18.109 5.969 -17.281 1 98.25 165 GLU A CA 1
ATOM 1256 C C . GLU A 1 165 ? -19.609 6.125 -17.047 1 98.25 165 GLU A C 1
ATOM 1258 O O . GLU A 1 165 ? -20.406 5.945 -17.969 1 98.25 165 GLU A O 1
ATOM 1263 N N . GLY A 1 166 ? -19.922 6.246 -15.852 1 98.56 166 GLY A N 1
ATOM 1264 C CA . GLY A 1 166 ? -21.297 6.531 -15.469 1 98.56 166 GLY A CA 1
ATOM 1265 C C . GLY A 1 166 ? -22.172 5.293 -15.406 1 98.56 166 GLY A C 1
ATOM 1266 O O . GLY A 1 166 ? -23.406 5.398 -15.312 1 98.56 166 GLY A O 1
ATOM 1267 N N . THR A 1 167 ? -21.594 4.117 -15.422 1 98.62 167 THR A N 1
ATOM 1268 C CA . THR A 1 167 ? -22.391 2.906 -15.516 1 98.62 167 THR A CA 1
ATOM 1269 C C . THR A 1 167 ? -22.656 2.326 -14.125 1 98.62 167 THR A C 1
ATOM 1271 O O . THR A 1 167 ? -23.469 1.408 -13.977 1 98.62 167 THR A O 1
ATOM 1274 N N . VAL A 1 168 ? -22.047 2.863 -13.062 1 98.88 168 VAL A N 1
ATOM 1275 C CA . VAL A 1 168 ? -22.25 2.381 -11.703 1 98.88 168 VAL A CA 1
ATOM 1276 C C . VAL A 1 168 ? -23.734 2.396 -11.359 1 98.88 168 VAL A C 1
ATOM 1278 O O . VAL A 1 168 ? -24.438 3.363 -11.664 1 98.88 168 VAL A O 1
ATOM 1281 N N . THR A 1 169 ? -24.188 1.295 -10.773 1 98.94 169 THR A N 1
ATOM 1282 C CA . THR A 1 169 ? -25.594 1.208 -10.383 1 98.94 169 THR A CA 1
ATOM 1283 C C . THR A 1 169 ? -25.734 1.074 -8.867 1 98.94 169 THR A C 1
ATOM 1285 O O . THR A 1 169 ? -26.766 1.424 -8.305 1 98.94 169 THR A O 1
ATOM 1288 N N . HIS A 1 170 ? -24.734 0.54 -8.234 1 98.94 170 HIS A N 1
ATOM 1289 C CA . HIS A 1 170 ? -24.734 0.329 -6.797 1 98.94 170 HIS A CA 1
ATOM 1290 C C . HIS A 1 170 ? -23.391 0.724 -6.188 1 98.94 170 HIS A C 1
ATOM 1292 O O . HIS A 1 170 ? -22.344 0.465 -6.777 1 98.94 170 HIS A O 1
ATOM 1298 N N . PHE A 1 171 ? -23.453 1.358 -5.078 1 98.94 171 PHE A N 1
ATOM 1299 C CA . PHE A 1 171 ? -22.266 1.677 -4.297 1 98.94 171 PHE A CA 1
ATOM 1300 C C . PHE A 1 171 ? -22.375 1.116 -2.883 1 98.94 171 PHE A C 1
ATOM 1302 O O . PHE A 1 171 ? -23.391 1.34 -2.201 1 98.94 171 PHE A O 1
ATOM 1309 N N . VAL A 1 172 ? -21.328 0.373 -2.43 1 98.94 172 VAL A N 1
ATOM 1310 C CA . VAL A 1 172 ? -21.344 -0.285 -1.127 1 98.94 172 VAL A CA 1
ATOM 1311 C C . VAL A 1 172 ? -20.156 0.179 -0.299 1 98.94 172 VAL A C 1
ATOM 1313 O O . VAL A 1 172 ? -19.016 0.175 -0.78 1 98.94 172 VAL A O 1
ATOM 1316 N N . SER A 1 173 ? -20.391 0.573 0.872 1 98.56 173 SER A N 1
ATOM 1317 C CA . SER A 1 173 ? -19.328 0.956 1.783 1 98.56 173 SER A CA 1
ATOM 1318 C C . SER A 1 173 ? -19.625 0.528 3.213 1 98.56 173 SER A C 1
ATOM 1320 O O . SER A 1 173 ? -20.781 0.586 3.648 1 98.56 173 SER A O 1
ATOM 1322 N N . ALA A 1 174 ? -18.562 0.089 3.912 1 97.19 174 ALA A N 1
ATOM 1323 C CA . ALA A 1 174 ? -18.703 -0.07 5.359 1 97.19 174 ALA A CA 1
ATOM 1324 C C . ALA A 1 174 ? -18.75 1.285 6.055 1 97.19 174 ALA A C 1
ATOM 1326 O O . ALA A 1 174 ? -18.188 2.266 5.562 1 97.19 174 ALA A O 1
ATOM 1327 N N . MET A 1 175 ? -19.422 1.338 7.188 1 96.31 175 MET A N 1
ATOM 1328 C CA . MET A 1 175 ? -19.719 2.637 7.781 1 96.31 175 MET A CA 1
ATOM 1329 C C . MET A 1 175 ? -19.016 2.797 9.125 1 96.31 175 MET A C 1
ATOM 1331 O O . MET A 1 175 ? -19.344 2.111 10.094 1 96.31 175 MET A O 1
ATOM 1335 N N . GLY A 1 176 ? -17.984 3.643 9.109 1 93.94 176 GLY A N 1
ATOM 1336 C CA . GLY A 1 176 ? -17.344 4.113 10.328 1 93.94 176 GLY A CA 1
ATOM 1337 C C . GLY A 1 176 ? -17.797 5.496 10.742 1 93.94 176 GLY A C 1
ATOM 1338 O O . GLY A 1 176 ? -18.891 5.66 11.281 1 93.94 176 GLY A O 1
ATOM 1339 N N . THR A 1 177 ? -17.062 6.48 10.312 1 94.69 177 THR A N 1
ATOM 1340 C CA . THR A 1 177 ? -17.5 7.852 10.555 1 94.69 177 THR A CA 1
ATOM 1341 C C . THR A 1 177 ? -18.609 8.25 9.586 1 94.69 177 THR A C 1
ATOM 1343 O O . THR A 1 177 ? -19.281 9.266 9.781 1 94.69 177 THR A O 1
ATOM 1346 N N . THR A 1 178 ? -18.766 7.48 8.555 1 97.5 178 THR A N 1
ATOM 1347 C CA . THR A 1 178 ? -19.797 7.594 7.531 1 97.5 178 THR A CA 1
ATOM 1348 C C . THR A 1 178 ? -19.406 8.648 6.496 1 97.5 178 THR A C 1
ATOM 1350 O O . THR A 1 178 ? -20.219 8.992 5.625 1 97.5 178 THR A O 1
ATOM 1353 N N . GLY A 1 179 ? -18.203 9.156 6.562 1 98.31 179 GLY A N 1
ATOM 1354 C CA . GLY A 1 179 ? -17.75 10.133 5.586 1 98.31 179 GLY A CA 1
ATOM 1355 C C . GLY A 1 179 ? -17.734 9.594 4.168 1 98.31 179 GLY A C 1
ATOM 1356 O O . GLY A 1 179 ? -18.203 10.258 3.242 1 98.31 179 GLY A O 1
ATOM 1357 N N . THR A 1 180 ? -17.25 8.398 3.988 1 98.75 180 THR A N 1
ATOM 1358 C CA . THR A 1 180 ? -17.125 7.785 2.67 1 98.75 180 THR A CA 1
ATOM 1359 C C . THR A 1 180 ? -18.484 7.629 2.01 1 98.75 180 THR A C 1
ATOM 1361 O O . THR A 1 180 ? -18.688 8.07 0.875 1 98.75 180 THR A O 1
ATOM 1364 N N . ILE A 1 181 ? -19.453 7.09 2.766 1 98.81 181 ILE A N 1
ATOM 1365 C 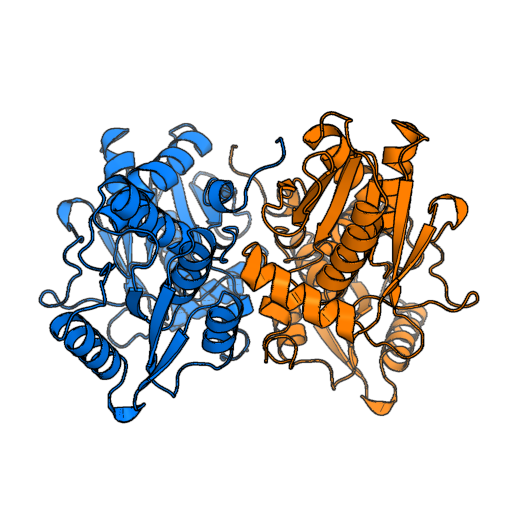CA . ILE A 1 181 ? -20.734 6.77 2.143 1 98.81 181 ILE A CA 1
ATOM 1366 C C . ILE A 1 181 ? -21.531 8.055 1.904 1 98.81 181 ILE A C 1
ATOM 1368 O O . ILE A 1 181 ? -22.188 8.195 0.873 1 98.81 181 ILE A O 1
ATOM 1372 N N . ILE A 1 182 ? -21.453 9 2.816 1 98.88 182 ILE A N 1
ATOM 1373 C CA . ILE A 1 182 ? -22.234 10.227 2.684 1 98.88 182 ILE A CA 1
ATOM 1374 C C . ILE A 1 182 ? -21.688 11.062 1.528 1 98.88 182 ILE A C 1
ATOM 1376 O O . ILE A 1 182 ? -22.453 11.539 0.686 1 98.88 182 ILE A O 1
ATOM 1380 N N . GLY A 1 183 ? -20.375 11.227 1.485 1 98.94 183 GLY A N 1
ATOM 1381 C CA . GLY A 1 183 ? -19.781 12.023 0.421 1 98.94 183 GLY A CA 1
ATOM 1382 C C . GLY A 1 183 ? -19.969 11.406 -0.955 1 98.94 183 GLY A C 1
ATOM 1383 O O . GLY A 1 183 ? -20.344 12.102 -1.902 1 98.94 183 GLY A O 1
ATOM 1384 N N . THR A 1 184 ? -19.688 10.141 -1.076 1 98.94 184 THR A N 1
ATOM 1385 C CA . THR A 1 184 ? -19.812 9.445 -2.352 1 98.94 184 THR A CA 1
ATOM 1386 C C . THR A 1 184 ? -21.266 9.414 -2.816 1 98.94 184 THR A C 1
ATOM 1388 O O . THR A 1 184 ? -21.562 9.672 -3.984 1 98.94 184 THR A O 1
ATOM 1391 N N . SER A 1 185 ? -22.141 9.125 -1.866 1 98.88 185 SER A N 1
ATOM 1392 C CA . SER A 1 185 ? -23.562 9.109 -2.148 1 98.88 185 SER A CA 1
ATOM 1393 C C . SER A 1 185 ? -24.031 10.461 -2.697 1 98.88 185 SER A C 1
ATOM 1395 O O . SER A 1 185 ? -24.734 10.516 -3.707 1 98.88 185 SER A O 1
ATOM 1397 N N . THR A 1 186 ? -23.672 11.508 -1.992 1 98.94 186 THR A N 1
ATOM 1398 C CA . THR A 1 186 ? -24.094 12.844 -2.391 1 98.94 186 THR A CA 1
ATOM 1399 C C . THR A 1 186 ? -23.719 13.125 -3.844 1 98.94 186 THR A C 1
ATOM 1401 O O . THR A 1 186 ? -24.562 13.555 -4.637 1 98.94 186 THR A O 1
ATOM 1404 N N . TYR A 1 187 ? -22.5 12.812 -4.254 1 98.94 187 TYR A N 1
ATOM 1405 C CA . TYR A 1 187 ? -22.047 13.07 -5.617 1 98.94 187 TYR A CA 1
ATOM 1406 C C . TYR A 1 187 ? -22.75 12.164 -6.613 1 98.94 187 TYR A C 1
ATOM 1408 O O . TYR A 1 187 ? -23.281 12.633 -7.621 1 98.94 187 TYR A O 1
ATOM 1416 N N . LEU A 1 188 ? -22.766 10.852 -6.312 1 98.94 188 LEU A N 1
ATOM 1417 C CA . LEU A 1 188 ? -23.281 9.891 -7.27 1 98.94 188 LEU A CA 1
ATOM 1418 C C . LEU A 1 188 ? -24.766 10.133 -7.523 1 98.94 188 LEU A C 1
ATOM 1420 O O . LEU A 1 188 ? -25.234 10.016 -8.664 1 98.94 188 LEU A O 1
ATOM 1424 N N . LYS A 1 189 ? -25.547 10.477 -6.504 1 98.81 189 LYS A N 1
ATOM 1425 C CA . LYS A 1 189 ? -26.969 10.711 -6.66 1 98.81 189 LYS A CA 1
ATOM 1426 C C . LYS A 1 189 ? -27.234 11.9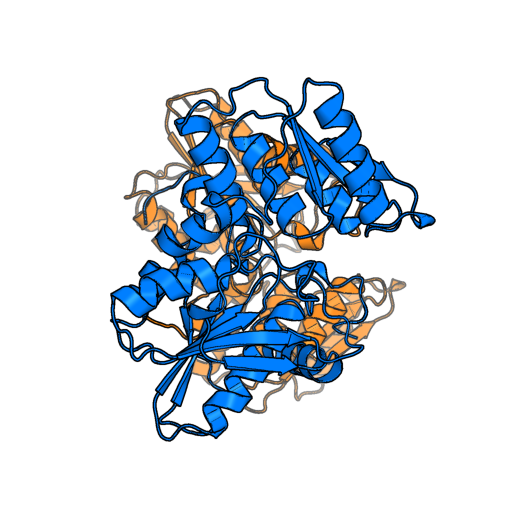77 -7.469 1 98.81 189 LYS A C 1
ATOM 1428 O O . LYS A 1 189 ? -28.25 12.086 -8.156 1 98.81 189 LYS A O 1
ATOM 1433 N N . GLU A 1 190 ? -26.359 12.977 -7.348 1 98.81 190 GLU A N 1
ATOM 1434 C CA . GLU A 1 190 ? -26.453 14.156 -8.195 1 98.81 190 GLU A CA 1
ATOM 1435 C C . GLU A 1 190 ? -26.281 13.797 -9.664 1 98.81 190 GLU A C 1
ATOM 1437 O O . GLU A 1 190 ? -26.859 14.445 -10.547 1 98.81 190 GLU A O 1
ATOM 1442 N N . LYS A 1 191 ? -25.5 12.82 -9.969 1 98.81 191 LYS A N 1
ATOM 1443 C CA . LYS A 1 191 ? -25.266 12.375 -11.336 1 98.81 191 LYS A CA 1
ATOM 1444 C C . LYS A 1 191 ? -26.422 11.492 -11.828 1 98.81 191 LYS A C 1
ATOM 1446 O O . LYS A 1 191 ? -26.859 11.625 -12.969 1 98.81 191 LYS A O 1
ATOM 1451 N N . ASN A 1 192 ? -26.906 10.609 -10.992 1 98.75 192 ASN A N 1
ATOM 1452 C CA . ASN A 1 192 ? -27.984 9.672 -11.273 1 98.75 192 ASN A CA 1
ATOM 1453 C C . ASN A 1 192 ? -28.703 9.227 -10 1 98.75 192 ASN A C 1
ATOM 1455 O O . ASN A 1 192 ? -28.219 8.352 -9.289 1 98.75 192 ASN A O 1
ATOM 1459 N N . PRO A 1 193 ? -29.859 9.734 -9.719 1 98.5 193 PRO A N 1
ATOM 1460 C CA . PRO A 1 193 ? -30.562 9.461 -8.461 1 98.5 193 PRO A CA 1
ATOM 1461 C C . PRO A 1 193 ? -30.984 7.996 -8.328 1 98.5 193 PRO A C 1
ATOM 1463 O O . PRO A 1 193 ? -31.391 7.562 -7.25 1 98.5 193 PRO A O 1
ATOM 1466 N N . ALA A 1 194 ? -30.922 7.223 -9.398 1 98.62 194 ALA A N 1
ATOM 1467 C CA . ALA A 1 194 ? -31.344 5.824 -9.375 1 98.62 194 ALA A CA 1
ATOM 1468 C C . ALA A 1 194 ? -30.281 4.938 -8.758 1 98.62 194 ALA A C 1
ATOM 1470 O O . ALA A 1 194 ? -30.531 3.779 -8.422 1 98.62 194 ALA A O 1
ATOM 1471 N N . ILE A 1 195 ? -29.047 5.434 -8.641 1 98.94 195 ILE A N 1
ATOM 1472 C CA . ILE A 1 195 ? -27.969 4.641 -8.062 1 98.94 195 ILE A CA 1
ATOM 1473 C C . ILE A 1 195 ? -28.312 4.246 -6.633 1 98.94 195 ILE A C 1
ATOM 1475 O O . ILE A 1 195 ? -28.781 5.078 -5.848 1 98.94 195 ILE A O 1
ATOM 1479 N N . GLN A 1 196 ? -28.156 3 -6.328 1 98.94 196 GLN A N 1
ATOM 1480 C CA . GLN A 1 196 ? -28.453 2.486 -4.996 1 98.94 196 GLN A CA 1
ATOM 1481 C C . GLN A 1 196 ? -27.234 2.572 -4.086 1 98.94 196 GLN A C 1
ATOM 1483 O O . GLN A 1 196 ? -26.156 2.072 -4.426 1 98.94 196 GLN A O 1
ATOM 1488 N N . ILE A 1 197 ? -27.422 3.209 -2.984 1 98.94 197 ILE A N 1
ATOM 1489 C CA . ILE A 1 197 ? -26.359 3.379 -1.987 1 98.94 197 ILE A CA 1
ATOM 1490 C C . ILE A 1 197 ? -26.594 2.42 -0.822 1 98.94 197 ILE A C 1
ATOM 1492 O O . ILE A 1 197 ? -27.656 2.455 -0.182 1 98.94 197 ILE A O 1
ATOM 1496 N N . ILE A 1 198 ? -25.594 1.567 -0.546 1 98.94 198 ILE A N 1
ATOM 1497 C CA . ILE A 1 198 ? -25.75 0.512 0.448 1 98.94 198 ILE A CA 1
ATOM 1498 C C . ILE A 1 198 ? -24.688 0.659 1.527 1 98.94 198 ILE A C 1
ATOM 1500 O O . ILE A 1 198 ? -23.484 0.664 1.227 1 98.94 198 ILE A O 1
ATOM 1504 N N . GLY A 1 199 ? -25.109 0.809 2.73 1 98.56 199 GLY A N 1
ATOM 1505 C CA . GLY A 1 199 ? -24.203 0.818 3.865 1 98.56 199 GLY A CA 1
ATOM 1506 C C . GLY A 1 199 ? -24.094 -0.529 4.555 1 98.56 199 GLY A C 1
ATOM 1507 O O . GLY A 1 199 ? -25.109 -1.177 4.824 1 98.56 199 GLY A O 1
ATOM 1508 N N . ALA A 1 200 ? -22.859 -0.986 4.781 1 98.38 200 ALA A N 1
ATOM 1509 C CA . ALA A 1 200 ? -22.609 -2.201 5.547 1 98.38 200 ALA A CA 1
ATOM 1510 C C . ALA A 1 200 ? -22.297 -1.875 7.004 1 98.38 200 ALA A C 1
ATOM 1512 O O . ALA A 1 200 ? -21.422 -1.051 7.285 1 98.38 200 ALA A O 1
ATOM 1513 N N . GLN A 1 201 ? -22.984 -2.439 7.934 1 97.75 201 GLN A N 1
ATOM 1514 C CA . GLN A 1 201 ? -22.688 -2.283 9.352 1 97.75 201 GLN A CA 1
ATOM 1515 C C . GLN A 1 201 ? -22.641 -3.635 10.055 1 97.75 201 GLN A C 1
ATOM 1517 O O . GLN A 1 201 ? -23.203 -4.617 9.57 1 97.75 201 GLN A O 1
ATOM 1522 N N . PRO A 1 202 ? -21.906 -3.688 11.211 1 97.62 202 PRO A N 1
ATOM 1523 C CA . PRO A 1 202 ? -21.875 -4.957 11.945 1 97.62 202 PRO A CA 1
ATOM 1524 C C . PRO A 1 202 ? -23.25 -5.395 12.438 1 97.62 202 PRO A C 1
ATOM 1526 O O . PRO A 1 202 ? -24.062 -4.559 12.852 1 97.62 202 PRO A O 1
ATOM 1529 N N . SER A 1 203 ? -23.484 -6.676 12.359 1 97.38 203 SER A N 1
ATOM 1530 C CA . SER A 1 203 ? -24.656 -7.223 13.031 1 97.38 203 SER A CA 1
ATOM 1531 C C . SER A 1 203 ? -24.547 -7.109 14.547 1 97.38 203 SER A C 1
ATOM 1533 O O . SER A 1 203 ? -23.469 -6.816 15.07 1 97.38 203 SER A O 1
ATOM 1535 N N . ASP A 1 204 ? -25.656 -7.316 15.203 1 93.69 204 ASP A N 1
ATOM 1536 C CA . ASP A 1 204 ? -25.656 -7.219 16.656 1 93.69 204 ASP A CA 1
ATOM 1537 C C . ASP A 1 204 ? -24.625 -8.18 17.266 1 93.69 204 ASP A C 1
ATOM 1539 O O . ASP A 1 204 ? -24.594 -9.359 16.906 1 93.69 204 ASP A O 1
ATOM 1543 N N . GLY A 1 205 ? -23.766 -7.586 18.109 1 91.88 205 GLY A N 1
ATOM 1544 C CA . GLY A 1 205 ? -22.781 -8.398 18.812 1 91.88 205 GLY A CA 1
ATOM 1545 C C . GLY A 1 205 ? -21.5 -8.578 18.016 1 91.88 205 GLY A C 1
ATOM 1546 O O . GLY A 1 205 ? -20.5 -9.07 18.547 1 91.88 205 GLY A O 1
ATOM 1547 N N . SER A 1 206 ? -21.484 -8.188 16.781 1 93.75 206 SER A N 1
ATOM 1548 C CA . SER A 1 206 ? -20.297 -8.328 15.93 1 93.75 206 SER A CA 1
ATOM 1549 C C . SER A 1 206 ? -19.312 -7.188 16.156 1 93.75 206 SER A C 1
ATOM 1551 O O . SER A 1 206 ? -19.719 -6.043 16.359 1 93.75 206 SER A O 1
ATOM 1553 N N . GLN A 1 207 ? -18.047 -7.566 16.094 1 91.88 207 GLN A N 1
ATOM 1554 C CA . GLN A 1 207 ? -16.953 -6.605 16.203 1 91.88 207 GLN A CA 1
ATOM 1555 C C . GLN A 1 207 ? -16.078 -6.621 14.945 1 91.88 207 GLN A C 1
ATOM 1557 O O . GLN A 1 207 ? -15.336 -7.578 14.711 1 91.88 207 GLN A O 1
ATOM 1562 N N . ILE A 1 208 ? -16.203 -5.621 14.211 1 93.12 208 ILE A N 1
ATOM 1563 C CA . ILE A 1 208 ? -15.422 -5.445 12.992 1 93.12 208 ILE A CA 1
ATOM 1564 C C . ILE A 1 208 ? -14.602 -4.164 13.086 1 93.12 208 ILE A C 1
ATOM 1566 O O . ILE A 1 208 ? -15.164 -3.066 13.18 1 93.12 208 ILE A O 1
ATOM 1570 N N . PRO A 1 209 ? -13.289 -4.273 13.078 1 87.88 209 PRO A N 1
ATOM 1571 C CA . PRO A 1 209 ? -12.438 -3.096 13.25 1 87.88 209 PRO A CA 1
ATOM 1572 C C . PRO A 1 209 ? -12.781 -1.97 12.273 1 87.88 209 PRO A C 1
ATOM 1574 O O . PRO A 1 209 ? -12.984 -2.221 11.086 1 87.88 209 PRO A O 1
ATOM 1577 N N . GLY A 1 210 ? -12.914 -0.788 12.766 1 85.06 210 GLY A N 1
ATOM 1578 C CA . GLY A 1 210 ? -13.062 0.407 11.953 1 85.06 210 GLY A CA 1
ATOM 1579 C C . GLY A 1 210 ? -14.508 0.779 11.695 1 85.06 210 GLY A C 1
ATOM 1580 O O . GLY A 1 210 ? -14.797 1.873 11.203 1 85.06 210 GLY A O 1
ATOM 1581 N N . ILE A 1 211 ? -15.406 -0.161 11.938 1 91 211 ILE A N 1
ATOM 1582 C CA . ILE A 1 211 ? -16.812 0.148 11.68 1 91 211 ILE A CA 1
ATOM 1583 C C . ILE A 1 211 ? -17.656 -0.255 12.883 1 91 211 ILE A C 1
ATOM 1585 O O . ILE A 1 211 ? -17.203 -1.012 13.742 1 91 211 ILE A O 1
ATOM 1589 N N . ARG A 1 212 ? -18.828 0.309 13.039 1 88.81 212 ARG A N 1
ATOM 1590 C CA . ARG A 1 212 ? -19.719 0.049 14.172 1 88.81 212 ARG A CA 1
ATOM 1591 C C . ARG A 1 212 ? -21.172 0.254 13.781 1 88.81 212 ARG A C 1
ATOM 1593 O O . ARG A 1 212 ? -21.469 0.952 12.812 1 88.81 212 ARG A O 1
ATOM 1600 N N . LYS A 1 213 ? -22 -0.528 14.453 1 91.81 213 LYS A N 1
ATOM 1601 C CA . LYS A 1 213 ? -23.422 -0.237 14.43 1 91.81 213 LYS A CA 1
ATOM 1602 C C . LYS A 1 213 ? -23.781 0.831 15.461 1 91.81 213 LYS A C 1
ATOM 1604 O O . LYS A 1 213 ? -23.922 0.534 16.641 1 91.81 213 LYS A O 1
ATOM 1609 N N . TRP A 1 214 ? -23.969 2.047 14.93 1 87.69 214 TRP A N 1
ATOM 1610 C CA . TRP A 1 214 ? -24.172 3.176 15.828 1 87.69 214 TRP A CA 1
ATOM 1611 C C . TRP A 1 214 ? -25.594 3.166 16.375 1 87.69 214 TRP A C 1
ATOM 1613 O O . TRP A 1 214 ? -26.562 3.053 15.625 1 87.69 214 TRP A O 1
ATOM 1623 N N . PRO A 1 215 ? -25.656 3.314 17.766 1 88.56 215 PRO A N 1
ATOM 1624 C CA . PRO A 1 215 ? -26.984 3.719 18.234 1 88.56 215 PRO A CA 1
ATOM 1625 C C . PRO A 1 215 ? -27.375 5.117 17.766 1 88.56 215 PRO A C 1
ATOM 1627 O O . PRO A 1 215 ? -26.516 5.949 17.5 1 88.56 215 PRO A O 1
ATOM 1630 N N . GLN A 1 216 ? -28.641 5.285 17.656 1 88.56 216 GLN A N 1
ATOM 1631 C CA . GLN A 1 216 ? -29.156 6.531 17.094 1 88.56 216 GLN A CA 1
ATOM 1632 C C . GLN A 1 216 ? -28.531 7.742 17.781 1 88.56 216 GLN A C 1
ATOM 1634 O O . GLN A 1 216 ? -28.141 8.711 17.125 1 88.56 216 GLN A O 1
ATOM 1639 N N . GLU A 1 217 ? -28.391 7.684 19.094 1 88.88 217 GLU A N 1
ATOM 1640 C CA . GLU A 1 217 ? -27.938 8.805 19.906 1 88.88 217 GLU A CA 1
ATOM 1641 C C . GLU A 1 217 ? -26.453 9.07 19.703 1 88.88 217 GLU A C 1
ATOM 1643 O O . GLU A 1 217 ? -25.953 10.141 20.062 1 88.88 217 GLU A O 1
ATOM 1648 N N . TYR A 1 218 ? -25.719 8.109 19.047 1 88.62 218 TYR A N 1
ATOM 1649 C CA . TYR A 1 218 ? -24.281 8.234 18.922 1 88.62 218 TYR A CA 1
ATOM 1650 C C . TYR A 1 218 ? -23.859 8.273 17.453 1 88.62 218 TYR A C 1
ATOM 1652 O O . TYR A 1 218 ? -22.672 8.148 17.141 1 88.62 218 TYR A O 1
ATOM 1660 N N . LEU A 1 219 ? -24.828 8.43 16.609 1 93.06 219 LEU A N 1
ATOM 1661 C CA . LEU A 1 219 ? -24.516 8.539 15.188 1 93.06 219 LEU A CA 1
ATOM 1662 C C . LEU A 1 219 ? -23.625 9.742 14.914 1 93.06 219 LEU A C 1
ATOM 1664 O O . LEU A 1 219 ? -23.812 10.812 15.5 1 93.06 219 LEU A O 1
ATOM 1668 N N . PRO A 1 220 ? -22.656 9.5 14.055 1 95.69 220 PRO A N 1
ATOM 1669 C CA . PRO A 1 220 ? -21.859 10.664 13.672 1 95.69 220 PRO A CA 1
ATOM 1670 C C . PRO A 1 220 ? -22.719 11.828 13.18 1 95.69 220 PRO A C 1
ATOM 1672 O O . PRO A 1 220 ? -23.719 11.617 12.492 1 95.69 220 PRO A O 1
ATOM 1675 N N . LYS A 1 221 ? -22.359 13.016 13.539 1 96.88 221 LYS A N 1
ATOM 1676 C CA . LYS A 1 221 ? -23.125 14.203 13.18 1 96.88 221 LYS A CA 1
ATOM 1677 C C . LYS A 1 221 ? -23.188 14.391 11.664 1 96.88 221 LYS A C 1
ATOM 1679 O O . LYS A 1 221 ? -24.141 14.977 11.141 1 96.88 221 LYS A O 1
ATOM 1684 N N . ILE A 1 222 ? -22.266 13.836 10.93 1 97.94 222 ILE A N 1
ATOM 1685 C CA . ILE A 1 222 ? -22.203 14.031 9.492 1 97.94 222 ILE A CA 1
ATOM 1686 C C . ILE A 1 222 ? -23.109 13.023 8.789 1 97.94 222 ILE A C 1
ATOM 1688 O O . ILE A 1 222 ? -23.344 13.125 7.586 1 97.94 222 ILE A O 1
ATOM 1692 N N . PHE A 1 223 ? -23.641 12.078 9.516 1 97.81 223 PHE A N 1
ATOM 1693 C CA . PHE A 1 223 ? -24.469 11.047 8.906 1 97.81 223 PHE A CA 1
ATOM 1694 C C . PHE A 1 223 ? -25.812 11.625 8.477 1 97.81 223 PHE A C 1
ATOM 1696 O O . PHE A 1 223 ? -26.438 12.391 9.219 1 97.81 223 PHE A O 1
ATOM 1703 N N . ASP A 1 224 ? -26.203 11.305 7.309 1 97.62 224 ASP A N 1
ATOM 1704 C CA . ASP A 1 224 ? -27.516 11.648 6.754 1 97.62 224 ASP A CA 1
ATOM 1705 C C . ASP A 1 224 ? -28.203 10.414 6.191 1 97.62 224 ASP A C 1
ATOM 1707 O O . ASP A 1 224 ? -27.875 9.945 5.102 1 97.62 224 ASP A O 1
ATOM 1711 N N . ALA A 1 225 ? -29.156 9.883 6.91 1 96.75 225 ALA A N 1
ATOM 1712 C CA . ALA A 1 225 ? -29.828 8.625 6.574 1 96.75 225 ALA A CA 1
ATOM 1713 C C . ALA A 1 225 ? -30.484 8.719 5.203 1 96.75 225 ALA A C 1
ATOM 1715 O O . ALA A 1 225 ? -30.625 7.707 4.508 1 96.75 225 ALA A O 1
ATOM 1716 N N . SER A 1 226 ? -30.922 9.875 4.77 1 97.88 226 SER A N 1
ATOM 1717 C CA . SER A 1 226 ? -31.625 10.039 3.502 1 97.88 226 SER A CA 1
ATOM 1718 C C . SER A 1 226 ? -30.688 9.773 2.318 1 97.88 226 SER A C 1
ATOM 1720 O O . SER A 1 226 ? -31.156 9.609 1.188 1 97.88 226 SER A O 1
ATOM 1722 N N . LYS A 1 227 ? -29.406 9.695 2.605 1 98.06 227 LYS A N 1
ATOM 1723 C CA . LYS A 1 227 ? -28.422 9.516 1.534 1 98.06 227 LYS A CA 1
ATOM 1724 C C . LYS A 1 227 ? -28.016 8.055 1.396 1 98.06 227 LYS A C 1
ATOM 1726 O O . LYS A 1 227 ? -27.172 7.711 0.563 1 98.06 227 LYS A O 1
ATOM 1731 N N . VAL A 1 228 ? -28.562 7.246 2.182 1 98.56 228 VAL A N 1
ATOM 1732 C CA . VAL A 1 228 ? -28.297 5.812 2.158 1 98.56 228 VAL A CA 1
ATOM 1733 C C . VAL A 1 228 ? -29.594 5.051 1.878 1 98.56 228 VAL A C 1
ATOM 1735 O O . VAL A 1 228 ? -30.547 5.141 2.648 1 98.56 228 VAL A O 1
ATOM 1738 N N . ASP A 1 229 ? -29.641 4.285 0.86 1 98.75 229 ASP A N 1
ATOM 1739 C CA . ASP A 1 229 ? -30.875 3.615 0.45 1 98.75 229 ASP A CA 1
ATOM 1740 C C . ASP A 1 229 ? -31.141 2.375 1.305 1 98.75 229 ASP A C 1
ATOM 1742 O O . ASP A 1 229 ? -32.281 2.072 1.633 1 98.75 229 ASP A O 1
ATOM 1746 N N . THR A 1 230 ? -30.125 1.614 1.526 1 98.19 230 THR A N 1
ATOM 1747 C CA . THR A 1 230 ? -30.25 0.366 2.27 1 98.19 230 THR A CA 1
ATOM 1748 C C . THR A 1 230 ? -29.078 0.183 3.225 1 98.19 230 THR A C 1
ATOM 1750 O O . THR A 1 230 ? -27.938 0.502 2.883 1 98.19 230 THR A O 1
ATOM 1753 N N . VAL A 1 231 ? -29.297 -0.264 4.418 1 97.88 231 VAL A N 1
ATOM 1754 C CA . VAL A 1 231 ? -28.266 -0.683 5.359 1 97.88 231 VAL A CA 1
ATOM 1755 C C . VAL A 1 231 ? -28.328 -2.195 5.562 1 97.88 231 VAL A C 1
ATOM 1757 O O . VAL A 1 231 ? -29.406 -2.746 5.812 1 97.88 231 VAL A O 1
ATOM 1760 N N . VAL A 1 232 ? -27.25 -2.84 5.383 1 98.38 232 VAL A N 1
ATOM 1761 C CA . VAL A 1 232 ? -27.203 -4.293 5.465 1 98.38 232 VAL A CA 1
ATOM 1762 C C . VAL A 1 232 ? -26.25 -4.715 6.586 1 98.38 232 VAL A C 1
ATOM 1764 O O . VAL A 1 232 ? -25.141 -4.203 6.688 1 98.38 232 VAL A O 1
ATOM 1767 N N . ASP A 1 233 ? -26.703 -5.637 7.445 1 98.12 233 ASP A N 1
ATOM 1768 C CA . ASP A 1 233 ? -25.891 -6.184 8.516 1 98.12 233 ASP A CA 1
ATOM 1769 C C . ASP A 1 233 ? -24.922 -7.246 7.988 1 98.12 233 ASP A C 1
ATOM 1771 O O . ASP A 1 233 ? -25.281 -8.031 7.102 1 98.12 233 ASP A O 1
ATOM 1775 N N . VAL A 1 234 ? -23.781 -7.211 8.523 1 98.31 234 VAL A N 1
ATOM 1776 C CA . VAL A 1 234 ? -22.797 -8.234 8.227 1 98.31 234 VAL A CA 1
ATOM 1777 C C . VAL A 1 234 ? -22.156 -8.734 9.523 1 98.31 234 VAL A C 1
ATOM 1779 O O . VAL A 1 234 ? -21.797 -7.941 10.391 1 98.31 234 VAL A O 1
ATOM 1782 N N . SER A 1 235 ? -22.047 -10.008 9.703 1 98.19 235 SER A N 1
ATOM 1783 C CA . SER A 1 235 ? -21.453 -10.57 10.906 1 98.19 235 SER A CA 1
ATOM 1784 C C . SER A 1 235 ? -19.922 -10.523 10.844 1 98.19 235 SER A C 1
ATOM 1786 O O . SER A 1 235 ? -19.344 -10.352 9.766 1 98.19 235 SER A O 1
ATOM 1788 N N . GLU A 1 236 ? -19.344 -10.633 12.008 1 97.62 236 GLU A N 1
ATOM 1789 C CA . GLU A 1 236 ? -17.875 -10.727 12.086 1 97.62 236 GLU A CA 1
ATOM 1790 C C . GLU A 1 236 ? -17.359 -11.914 11.281 1 97.62 236 GLU A C 1
ATOM 1792 O O . GLU A 1 236 ? -16.359 -11.805 10.578 1 97.62 236 GLU A O 1
ATOM 1797 N N . GLU A 1 237 ? -18.062 -12.992 11.398 1 97.94 237 GLU A N 1
ATOM 1798 C CA . GLU A 1 237 ? -17.688 -14.211 10.688 1 97.94 237 GLU A CA 1
ATOM 1799 C C . GLU A 1 237 ? -17.734 -14.008 9.172 1 97.94 237 GLU A C 1
ATOM 1801 O O . GLU A 1 237 ? -16.797 -14.383 8.461 1 97.94 237 GLU A O 1
ATOM 1806 N N . GLU A 1 238 ? -18.812 -13.406 8.68 1 98.19 238 GLU A N 1
ATOM 1807 C CA . GLU A 1 238 ? -18.953 -13.125 7.25 1 98.19 238 GLU A CA 1
ATOM 1808 C C . GLU A 1 238 ? -17.828 -12.227 6.758 1 98.19 238 GLU A C 1
ATOM 1810 O O . GLU A 1 238 ? -17.25 -12.469 5.699 1 98.19 238 GLU A O 1
ATOM 1815 N N . ALA A 1 239 ? -17.562 -11.219 7.535 1 98.44 239 ALA A N 1
ATOM 1816 C CA . ALA A 1 239 ? -16.531 -10.258 7.168 1 98.44 239 ALA A CA 1
ATOM 1817 C C . ALA A 1 239 ? -15.156 -10.914 7.121 1 98.44 239 ALA A C 1
ATOM 1819 O O . ALA A 1 239 ? -14.391 -10.695 6.184 1 98.44 239 ALA A O 1
ATOM 1820 N N . ARG A 1 240 ? -14.867 -11.719 8.141 1 98 240 ARG A N 1
ATOM 1821 C CA . ARG A 1 240 ? -13.594 -12.43 8.227 1 98 240 ARG A CA 1
ATOM 1822 C C . ARG A 1 240 ? -13.422 -13.383 7.047 1 98 240 ARG A C 1
ATOM 1824 O O . ARG A 1 240 ? -12.383 -13.375 6.387 1 98 240 ARG A O 1
ATOM 1831 N N . GLU A 1 241 ? -14.406 -14.164 6.82 1 98.44 241 GLU A N 1
ATOM 1832 C CA . GLU A 1 241 ? -14.352 -15.133 5.73 1 98.44 241 GLU A CA 1
ATOM 1833 C C . GLU A 1 241 ? -14.148 -14.438 4.387 1 98.44 241 GLU A C 1
ATOM 1835 O O . GLU A 1 241 ? -13.328 -14.875 3.576 1 98.44 241 GLU A O 1
ATOM 1840 N N . MET A 1 242 ? -14.898 -13.398 4.152 1 98.69 242 MET A N 1
ATOM 1841 C CA . MET A 1 242 ? -14.797 -12.688 2.877 1 98.69 242 MET A CA 1
ATOM 1842 C C . MET A 1 242 ? -13.438 -12.023 2.729 1 98.69 242 MET A C 1
ATOM 1844 O O . MET A 1 242 ? -12.891 -11.953 1.626 1 98.69 242 MET A O 1
ATOM 1848 N N . THR A 1 243 ? -12.891 -11.531 3.85 1 98.62 243 THR A N 1
ATOM 1849 C CA . THR A 1 243 ? -11.555 -10.961 3.816 1 98.62 243 THR A CA 1
ATOM 1850 C C . THR A 1 243 ? -10.539 -11.984 3.324 1 98.62 243 THR A C 1
ATOM 1852 O O . THR A 1 243 ? -9.703 -11.68 2.465 1 98.62 243 THR A O 1
ATOM 1855 N N . LYS A 1 244 ? -10.617 -13.203 3.809 1 98.25 244 LYS A N 1
ATOM 1856 C CA . LYS A 1 244 ? -9.719 -14.281 3.396 1 98.25 244 LYS A CA 1
ATOM 1857 C C . LYS A 1 244 ? -9.945 -14.648 1.935 1 98.25 244 LYS A C 1
ATOM 1859 O O . LYS A 1 244 ? -8.984 -14.875 1.189 1 98.25 244 LYS A O 1
ATOM 1864 N N . ARG A 1 245 ? -11.172 -14.688 1.52 1 98.5 245 ARG A N 1
ATOM 1865 C CA . ARG A 1 245 ? -11.492 -15.008 0.133 1 98.5 245 ARG A CA 1
ATOM 1866 C C . ARG A 1 245 ? -10.961 -13.938 -0.813 1 98.5 245 ARG A C 1
ATOM 1868 O O . ARG A 1 245 ? -10.516 -14.242 -1.923 1 98.5 245 ARG A O 1
ATOM 1875 N N . LEU A 1 246 ? -11.031 -12.656 -0.375 1 98.81 246 LEU A N 1
ATOM 1876 C CA . LEU A 1 246 ? -10.484 -11.57 -1.181 1 98.81 246 LEU A CA 1
ATOM 1877 C C . LEU A 1 246 ? -9.023 -11.828 -1.52 1 98.81 246 LEU A C 1
ATOM 1879 O O . LEU A 1 246 ? -8.609 -11.68 -2.672 1 98.81 246 LEU A O 1
ATOM 1883 N N . ALA A 1 247 ? -8.258 -12.211 -0.539 1 98.44 247 ALA A N 1
ATOM 1884 C CA . ALA A 1 247 ? -6.84 -12.484 -0.749 1 98.44 247 ALA A CA 1
ATOM 1885 C C . ALA A 1 247 ? -6.641 -13.719 -1.618 1 98.44 247 ALA A C 1
ATOM 1887 O O . ALA A 1 247 ? -5.879 -13.688 -2.588 1 98.44 247 ALA A O 1
ATOM 1888 N N . LEU A 1 248 ? -7.352 -14.758 -1.273 1 97.94 248 LEU A N 1
ATOM 1889 C CA . LEU A 1 248 ? -7.168 -16.062 -1.905 1 97.94 248 LEU A CA 1
ATOM 1890 C C . LEU A 1 248 ? -7.656 -16.031 -3.352 1 97.94 248 LEU A C 1
ATOM 1892 O O . LEU A 1 248 ? -6.973 -16.531 -4.25 1 97.94 248 LEU A O 1
ATOM 1896 N N . GLU A 1 249 ? -8.82 -15.414 -3.564 1 97.81 249 GLU A N 1
ATOM 1897 C CA . GLU A 1 249 ? -9.492 -15.578 -4.852 1 97.81 249 GLU A CA 1
ATOM 1898 C C . GLU A 1 249 ? -9.18 -14.414 -5.789 1 97.81 249 GLU A C 1
ATOM 1900 O O . GLU A 1 249 ? -9.195 -14.578 -7.012 1 97.81 249 GLU A O 1
ATOM 1905 N N . GLU A 1 250 ? -8.93 -13.211 -5.227 1 98.31 250 GLU A N 1
ATOM 1906 C CA . GLU A 1 250 ? -8.805 -12.031 -6.074 1 98.31 250 GLU A CA 1
ATOM 1907 C C . GLU A 1 250 ? -7.438 -11.375 -5.918 1 98.31 250 GLU A C 1
ATOM 1909 O O . GLU A 1 250 ? -7.105 -10.438 -6.645 1 98.31 250 GLU A O 1
ATOM 1914 N N . GLY A 1 251 ? -6.598 -11.828 -4.918 1 98.31 251 GLY A N 1
ATOM 1915 C CA . GLY A 1 251 ? -5.297 -11.234 -4.664 1 98.31 251 GLY A CA 1
ATOM 1916 C C . GLY A 1 251 ? -5.375 -9.922 -3.918 1 98.31 251 GLY A C 1
ATOM 1917 O O . GLY A 1 251 ? -4.406 -9.164 -3.881 1 98.31 251 GLY A O 1
ATOM 1918 N N . VAL A 1 252 ? -6.555 -9.633 -3.354 1 98.62 252 VAL A N 1
ATOM 1919 C CA . VAL A 1 252 ? -6.738 -8.383 -2.621 1 98.62 252 VAL A CA 1
ATOM 1920 C C . VAL A 1 252 ? -6.516 -8.617 -1.13 1 98.62 252 VAL A C 1
ATOM 1922 O O . VAL A 1 252 ? -7.348 -9.234 -0.459 1 98.62 252 VAL A O 1
ATOM 1925 N N . PHE A 1 253 ? -5.395 -8.188 -0.637 1 98.25 253 PHE A N 1
ATOM 1926 C CA . PHE A 1 253 ? -5.039 -8.289 0.773 1 98.25 253 PHE A CA 1
ATOM 1927 C C . PHE A 1 253 ? -5.484 -7.043 1.533 1 98.25 253 PHE A C 1
ATOM 1929 O O . PHE A 1 253 ? -4.84 -6 1.458 1 98.25 253 PHE A O 1
ATOM 1936 N N . ALA A 1 254 ? -6.594 -7.152 2.268 1 97.94 254 ALA A N 1
ATOM 1937 C CA . ALA A 1 254 ? -7.238 -6 2.891 1 97.94 254 ALA A CA 1
ATOM 1938 C C . ALA A 1 254 ? -7.68 -6.32 4.316 1 97.94 254 ALA A C 1
ATOM 1940 O O . ALA A 1 254 ? -7.406 -7.41 4.824 1 97.94 254 ALA A O 1
ATOM 1941 N N . GLY A 1 255 ? -8.234 -5.324 5 1 96.94 255 GLY A N 1
ATOM 1942 C CA . GLY A 1 255 ? -8.742 -5.508 6.348 1 96.94 255 GLY A CA 1
ATOM 1943 C C . GLY A 1 255 ? -10.172 -6.02 6.383 1 96.94 255 GLY A C 1
ATOM 1944 O O . GLY A 1 255 ? -10.836 -6.09 5.348 1 96.94 255 GLY A O 1
ATOM 1945 N N . MET A 1 256 ? -10.656 -6.246 7.551 1 97.44 256 MET A N 1
ATOM 1946 C CA . MET A 1 256 ? -11.922 -6.949 7.777 1 97.44 256 MET A CA 1
ATOM 1947 C C . MET A 1 256 ? -13.102 -6.102 7.32 1 97.44 256 MET A C 1
ATOM 1949 O O . MET A 1 256 ? -14.102 -6.633 6.836 1 97.44 256 MET A O 1
ATOM 1953 N N . SER A 1 257 ? -13.008 -4.758 7.543 1 97.62 257 SER A N 1
ATOM 1954 C CA . SER A 1 257 ? -14.094 -3.902 7.086 1 97.62 257 SER A CA 1
ATOM 1955 C C . SER A 1 257 ? -14.289 -4.008 5.578 1 97.62 257 SER A C 1
ATOM 1957 O O . SER A 1 257 ? -15.414 -3.922 5.082 1 97.62 257 SER A O 1
ATOM 1959 N N . SER A 1 258 ? -13.203 -4.207 4.832 1 98.69 258 SER A N 1
ATOM 1960 C CA . SER A 1 258 ? -13.289 -4.457 3.396 1 98.69 258 SER A CA 1
ATOM 1961 C C . SER A 1 258 ? -14.031 -5.754 3.104 1 98.69 258 SER A C 1
ATOM 1963 O O . SER A 1 258 ? -14.867 -5.805 2.199 1 98.69 258 SER A O 1
ATOM 1965 N N . GLY A 1 259 ? -13.703 -6.805 3.928 1 98.62 259 GLY A N 1
ATOM 1966 C CA . GLY A 1 259 ? -14.469 -8.031 3.814 1 98.62 259 GLY A CA 1
ATOM 1967 C C . GLY A 1 259 ? -15.953 -7.832 4.031 1 98.62 259 GLY A C 1
ATOM 1968 O O . GLY A 1 259 ? -16.781 -8.406 3.312 1 98.62 259 GLY A O 1
ATOM 1969 N N . GLY A 1 260 ? -16.297 -7.02 5.004 1 98.69 260 GLY A N 1
ATOM 1970 C CA . GLY A 1 260 ? -17.688 -6.699 5.258 1 98.69 260 GLY A CA 1
ATOM 1971 C C . GLY A 1 260 ? -18.375 -6.02 4.086 1 98.69 260 GLY A C 1
ATOM 1972 O O . GLY A 1 260 ? -19.484 -6.402 3.693 1 98.69 260 GLY A O 1
ATOM 1973 N N . SER A 1 261 ? -17.719 -5.031 3.531 1 98.75 261 SER A N 1
ATOM 1974 C CA . SER A 1 261 ? -18.25 -4.312 2.377 1 98.75 261 SER A CA 1
ATOM 1975 C C . SER A 1 261 ? -18.484 -5.254 1.199 1 98.75 261 SER A C 1
ATOM 1977 O O . SER A 1 261 ? -19.547 -5.207 0.563 1 98.75 261 SER A O 1
ATOM 1979 N N . VAL A 1 262 ? -17.562 -6.109 0.939 1 98.88 262 VAL A N 1
ATOM 1980 C CA . VAL A 1 262 ? -17.641 -6.992 -0.219 1 98.88 262 VAL A CA 1
ATOM 1981 C C . VAL A 1 262 ? -18.672 -8.094 0.043 1 98.88 262 VAL A C 1
ATOM 1983 O O . VAL A 1 262 ? -19.391 -8.508 -0.869 1 98.88 262 VAL A O 1
ATOM 1986 N N . ALA A 1 263 ? -18.719 -8.586 1.302 1 98.81 263 ALA A N 1
ATOM 1987 C CA . ALA A 1 263 ? -19.75 -9.555 1.64 1 98.81 263 ALA A CA 1
ATOM 1988 C C . ALA A 1 263 ? -21.141 -9.008 1.339 1 98.81 263 ALA A C 1
ATOM 1990 O O . ALA A 1 263 ? -21.984 -9.695 0.75 1 98.81 263 ALA A O 1
ATOM 1991 N N . VAL A 1 264 ? -21.391 -7.805 1.71 1 98.81 264 VAL A N 1
ATOM 1992 C CA . VAL A 1 264 ? -22.672 -7.152 1.452 1 98.81 264 VAL A CA 1
ATOM 1993 C C . VAL A 1 264 ? -22.859 -6.961 -0.051 1 98.81 264 VAL A C 1
ATOM 1995 O O . VAL A 1 264 ? -23.953 -7.203 -0.581 1 98.81 264 VAL A O 1
ATOM 1998 N N . ALA A 1 265 ? -21.828 -6.559 -0.77 1 98.88 265 ALA A N 1
ATOM 1999 C CA . ALA A 1 265 ? -21.891 -6.395 -2.219 1 98.88 265 ALA A CA 1
ATOM 2000 C C . ALA A 1 265 ? -22.297 -7.695 -2.902 1 98.88 265 ALA A C 1
ATOM 2002 O O . ALA A 1 265 ? -23.078 -7.688 -3.857 1 98.88 265 ALA A O 1
ATOM 2003 N N . LEU A 1 266 ? -21.766 -8.789 -2.41 1 98.75 266 LEU A N 1
ATOM 2004 C CA . LEU A 1 266 ? -22.078 -10.086 -2.998 1 98.75 266 LEU A CA 1
ATOM 2005 C C . LEU A 1 266 ? -23.547 -10.445 -2.758 1 98.75 266 LEU A C 1
ATOM 2007 O O . LEU A 1 266 ? -24.203 -11 -3.639 1 98.75 266 LEU A O 1
ATOM 2011 N N . LYS A 1 267 ? -24.031 -10.133 -1.541 1 98.31 267 LYS A N 1
ATOM 2012 C CA . LYS A 1 267 ? -25.453 -10.344 -1.266 1 98.31 267 LYS A CA 1
ATOM 2013 C C . LYS A 1 267 ? -26.328 -9.562 -2.248 1 98.31 267 LYS A C 1
ATOM 2015 O O . LYS A 1 267 ? -27.328 -10.086 -2.748 1 98.31 267 LYS A O 1
ATOM 2020 N N . ILE A 1 268 ? -25.969 -8.336 -2.518 1 98.44 268 ILE A N 1
ATOM 2021 C CA . ILE A 1 268 ? -26.688 -7.496 -3.463 1 98.44 268 ILE A CA 1
ATOM 2022 C C . ILE A 1 268 ? -26.594 -8.094 -4.863 1 98.44 268 ILE A C 1
ATOM 2024 O O . ILE A 1 268 ? -27.594 -8.195 -5.574 1 98.44 268 ILE A O 1
ATOM 2028 N N . ALA A 1 269 ? -25.422 -8.477 -5.277 1 98.5 269 ALA A N 1
ATOM 2029 C CA . ALA A 1 269 ? -25.172 -9.031 -6.605 1 98.5 269 ALA A CA 1
ATOM 2030 C C . ALA A 1 269 ? -26.078 -10.227 -6.879 1 98.5 269 ALA A C 1
ATOM 2032 O O . ALA A 1 269 ? -26.562 -10.406 -8 1 98.5 269 ALA A O 1
ATOM 2033 N N . GLU A 1 270 ? -26.312 -11 -5.891 1 97.62 270 GLU A N 1
ATOM 2034 C CA . GLU A 1 270 ? -27.109 -12.211 -6.023 1 97.62 270 GLU A CA 1
ATOM 2035 C C . GLU A 1 270 ? -28.562 -11.875 -6.34 1 97.62 270 GLU A C 1
ATOM 2037 O O . GLU A 1 270 ? -29.297 -12.719 -6.867 1 97.62 270 GLU A O 1
ATOM 2042 N N . GLN A 1 271 ? -28.938 -10.711 -6.031 1 97.38 271 GLN A N 1
ATOM 2043 C CA . GLN A 1 271 ? -30.328 -10.312 -6.215 1 97.38 271 GLN A CA 1
ATOM 2044 C C . GLN A 1 271 ? -30.516 -9.57 -7.535 1 97.38 271 GLN A C 1
ATOM 2046 O O . GLN A 1 271 ? -31.641 -9.242 -7.914 1 97.38 271 GLN A O 1
ATOM 2051 N N . LEU A 1 272 ? -29.469 -9.328 -8.266 1 98.12 272 LEU A N 1
ATOM 2052 C CA . LEU A 1 272 ? -29.531 -8.484 -9.453 1 98.12 272 LEU A CA 1
ATOM 2053 C C . LEU A 1 272 ? -29.562 -9.328 -10.719 1 98.12 272 LEU A C 1
ATOM 2055 O O . LEU A 1 272 ? -28.891 -10.359 -10.797 1 98.12 272 LEU A O 1
ATOM 2059 N N . GLU A 1 273 ? -30.344 -8.859 -11.703 1 98.38 273 GLU A N 1
ATOM 2060 C CA . GLU A 1 273 ? -30.25 -9.422 -13.047 1 98.38 273 GLU A CA 1
ATOM 2061 C C . GLU A 1 273 ? -29.031 -8.875 -13.789 1 98.38 273 GLU A C 1
ATOM 2063 O O . GLU A 1 273 ? -28.375 -9.602 -14.539 1 98.38 273 GLU A O 1
ATOM 2068 N N . SER A 1 274 ? -28.734 -7.641 -13.633 1 98.62 274 SER A N 1
ATOM 2069 C CA . SER A 1 274 ? -27.594 -6.941 -14.203 1 98.62 274 SER A CA 1
ATOM 2070 C C . SER A 1 274 ? -27.203 -5.723 -13.367 1 98.62 274 SER A C 1
ATOM 2072 O O . SER A 1 274 ? -28.016 -5.23 -12.578 1 98.62 274 SER A O 1
ATOM 2074 N N . GLY A 1 275 ? -26.031 -5.25 -13.461 1 98.62 275 GLY A N 1
ATOM 2075 C CA . GLY A 1 275 ? -25.641 -4.043 -12.75 1 98.62 275 GLY A CA 1
ATOM 2076 C C . GLY A 1 275 ? -24.141 -3.926 -12.57 1 98.62 275 GLY A C 1
ATOM 2077 O O . GLY A 1 275 ? -23.391 -4.844 -12.906 1 98.62 275 GLY A O 1
ATOM 2078 N N . VAL A 1 276 ? -23.703 -2.783 -12.18 1 98.88 276 VAL A N 1
ATOM 2079 C CA . VAL A 1 276 ? -22.312 -2.482 -11.836 1 98.88 276 VAL A CA 1
ATOM 2080 C C . VAL A 1 276 ? -22.234 -2.035 -10.383 1 98.88 276 VAL A C 1
ATOM 2082 O O . VAL A 1 276 ? -22.688 -0.948 -10.023 1 98.88 276 VAL A O 1
ATOM 2085 N N . ILE A 1 277 ? -21.672 -2.898 -9.531 1 98.94 277 ILE A N 1
ATOM 2086 C CA . ILE A 1 277 ? -21.516 -2.631 -8.102 1 98.94 277 ILE A CA 1
ATOM 2087 C C . ILE A 1 277 ? -20.094 -2.176 -7.812 1 98.94 277 ILE A C 1
ATOM 2089 O O . ILE A 1 277 ? -19.125 -2.803 -8.258 1 98.94 277 ILE A O 1
ATOM 2093 N N . VAL A 1 278 ? -19.922 -1.063 -7.141 1 98.94 278 VAL A N 1
ATOM 2094 C CA . VAL A 1 278 ? -18.625 -0.643 -6.629 1 98.94 278 VAL A CA 1
ATOM 2095 C C . VAL A 1 278 ? -18.594 -0.802 -5.113 1 98.94 278 VAL A C 1
ATOM 2097 O O . VAL A 1 278 ? -19.469 -0.287 -4.406 1 98.94 278 VAL A O 1
ATOM 2100 N N . ALA A 1 279 ? -17.688 -1.535 -4.586 1 98.94 279 ALA A N 1
ATOM 2101 C CA . ALA A 1 279 ? -17.469 -1.699 -3.15 1 98.94 279 ALA A CA 1
ATOM 2102 C C . ALA A 1 279 ? -16.109 -1.146 -2.732 1 98.94 279 ALA A C 1
ATOM 2104 O O . ALA A 1 279 ? -15.141 -1.242 -3.48 1 98.94 279 ALA A O 1
ATOM 2105 N N . VAL A 1 280 ? -16.031 -0.616 -1.56 1 98.88 280 VAL A N 1
ATOM 2106 C CA . VAL A 1 280 ? -14.828 0.057 -1.092 1 98.88 280 VAL A CA 1
ATOM 2107 C C . VAL A 1 280 ? -13.93 -0.94 -0.365 1 98.88 280 VAL A C 1
ATOM 2109 O O . VAL A 1 280 ? -14.383 -1.663 0.524 1 98.88 280 VAL A O 1
ATOM 2112 N N . ILE A 1 281 ? -12.688 -1.052 -0.743 1 98.88 281 ILE A N 1
ATOM 2113 C CA . ILE A 1 281 ? -11.617 -1.685 0.016 1 98.88 281 ILE A CA 1
ATOM 2114 C C . ILE A 1 281 ? -10.906 -0.64 0.871 1 98.88 281 ILE A C 1
ATOM 2116 O O . ILE A 1 281 ? -10.172 0.201 0.35 1 98.88 281 ILE A O 1
ATOM 2120 N N . CYS A 1 282 ? -11.008 -0.716 2.092 1 98.12 282 CYS A N 1
ATOM 2121 C CA . CYS A 1 282 ? -10.797 0.42 2.982 1 98.12 282 CYS A CA 1
ATOM 2122 C C . CYS A 1 282 ? -9.312 0.624 3.27 1 98.12 282 CYS A C 1
ATOM 2124 O O . CYS A 1 282 ? -8.875 1.749 3.506 1 98.12 282 CYS A O 1
ATOM 2126 N N . ASP A 1 283 ? -8.562 -0.483 3.336 1 97.56 283 ASP A N 1
ATOM 2127 C CA . ASP A 1 283 ? -7.172 -0.385 3.773 1 97.56 283 ASP A CA 1
ATOM 2128 C C . ASP A 1 283 ? -6.379 -1.625 3.365 1 97.56 283 ASP A C 1
ATOM 2130 O O . ASP A 1 283 ? -6.809 -2.381 2.49 1 97.56 283 ASP A O 1
ATOM 2134 N N . ARG A 1 284 ? -5.152 -1.689 3.914 1 96.56 284 ARG A N 1
ATOM 2135 C CA . ARG A 1 284 ? -4.246 -2.789 3.59 1 96.56 284 ARG A CA 1
ATOM 2136 C C . ARG A 1 284 ? -4.281 -3.863 4.672 1 96.56 284 ARG A C 1
ATOM 2138 O O . ARG A 1 284 ? -4.367 -3.551 5.863 1 96.56 284 ARG A O 1
ATOM 2145 N N . GLY A 1 285 ? -4.129 -5.066 4.234 1 95.31 285 GLY A N 1
ATOM 2146 C CA . GLY A 1 285 ? -4.168 -6.195 5.152 1 95.31 285 GLY A CA 1
ATOM 2147 C C . GLY A 1 285 ? -2.945 -6.285 6.043 1 95.31 285 GLY A C 1
ATOM 2148 O O . GLY A 1 285 ? -2.986 -6.914 7.102 1 95.31 285 GLY A O 1
ATOM 2149 N N . ASP A 1 286 ? -1.854 -5.66 5.688 1 92.5 286 ASP A N 1
ATOM 2150 C CA . ASP A 1 286 ? -0.597 -5.707 6.426 1 92.5 286 ASP A CA 1
ATOM 2151 C C . ASP A 1 286 ? -0.791 -5.238 7.867 1 92.5 286 ASP A C 1
ATOM 2153 O O . ASP A 1 286 ? -0.048 -5.648 8.766 1 92.5 286 ASP A O 1
ATOM 2157 N N . ARG A 1 287 ? -1.811 -4.531 8.094 1 88.75 287 ARG A N 1
ATOM 2158 C CA . ARG A 1 287 ? -2.041 -3.908 9.398 1 88.75 287 ARG A CA 1
ATOM 2159 C C . ARG A 1 287 ? -2.693 -4.891 10.367 1 88.75 287 ARG A C 1
ATOM 2161 O O . ARG A 1 287 ? -2.828 -4.602 11.555 1 88.75 287 ARG A O 1
ATOM 2168 N N . TYR A 1 288 ? -3.031 -6.035 9.859 1 90.19 288 TYR A N 1
ATOM 2169 C CA . TYR A 1 288 ? -3.832 -6.953 10.664 1 90.19 288 TYR A CA 1
ATOM 2170 C C . TYR A 1 288 ? -3.098 -8.273 10.883 1 90.19 288 TYR A C 1
ATOM 2172 O O . TYR A 1 288 ? -3.699 -9.258 11.312 1 90.19 288 TYR A O 1
ATOM 2180 N N . LEU A 1 289 ? -1.81 -8.273 10.57 1 88.44 289 LEU A N 1
ATOM 2181 C CA . LEU A 1 289 ? -1.051 -9.516 10.617 1 88.44 289 LEU A CA 1
ATOM 2182 C C . LEU A 1 289 ? -0.768 -9.922 12.062 1 88.44 289 LEU A C 1
ATOM 2184 O O . LEU A 1 289 ? -0.478 -11.094 12.336 1 88.44 289 LEU A O 1
ATOM 2188 N N . SER A 1 290 ? -0.809 -8.984 13 1 85.12 290 SER A N 1
ATOM 2189 C CA . SER A 1 290 ? -0.647 -9.32 14.414 1 85.12 290 SER A CA 1
ATOM 2190 C C . SER A 1 290 ? -1.944 -9.859 15.008 1 85.12 290 SER A C 1
ATOM 2192 O O . SER A 1 290 ? -1.953 -10.383 16.125 1 85.12 290 SER A O 1
ATOM 2194 N N . SER A 1 291 ? -3.035 -9.711 14.297 1 86.25 291 SER A N 1
ATOM 2195 C CA . SER A 1 291 ? -4.32 -10.258 14.727 1 86.25 291 SER A CA 1
ATOM 2196 C C . SER A 1 291 ? -4.512 -11.688 14.234 1 86.25 291 SER A C 1
ATOM 2198 O O . SER A 1 291 ? -3.596 -12.281 13.664 1 86.25 291 SER A O 1
ATOM 2200 N N . ASP A 1 292 ? -5.68 -12.219 14.5 1 90.69 292 ASP A N 1
ATOM 2201 C CA . ASP A 1 292 ? -5.977 -13.578 14.07 1 90.69 292 ASP A CA 1
ATOM 2202 C C . ASP A 1 292 ? -6.734 -13.578 12.742 1 90.69 292 ASP A C 1
ATOM 2204 O O . ASP A 1 292 ? -7.289 -14.602 12.336 1 90.69 292 ASP A O 1
ATOM 2208 N N . LEU A 1 293 ? -6.773 -12.453 12.062 1 92.94 293 LEU A N 1
ATOM 2209 C CA . LEU A 1 293 ? -7.578 -12.305 10.852 1 92.94 293 LEU A CA 1
ATOM 2210 C C . LEU A 1 293 ? -7.145 -13.305 9.781 1 92.94 293 LEU A C 1
ATOM 2212 O O . LEU A 1 293 ? -7.988 -13.867 9.078 1 92.94 293 LEU A O 1
ATOM 2216 N N . PHE A 1 294 ? -5.848 -13.586 9.672 1 92.81 294 PHE A N 1
ATOM 2217 C CA . PHE A 1 294 ? -5.352 -14.43 8.586 1 92.81 294 PHE A CA 1
ATOM 2218 C C . PHE A 1 294 ? -4.805 -15.742 9.133 1 92.81 294 PHE A C 1
ATOM 2220 O O . PHE A 1 294 ? -3.971 -16.391 8.492 1 92.81 294 PHE A O 1
ATOM 2227 N N . ASP A 1 295 ? -5.172 -16.078 10.328 1 88.62 295 ASP A N 1
ATOM 2228 C CA . ASP A 1 295 ? -4.836 -17.391 10.852 1 88.62 295 ASP A CA 1
ATOM 2229 C C . ASP A 1 295 ? -5.586 -18.484 10.102 1 88.62 295 ASP A C 1
ATOM 2231 O O . ASP A 1 295 ? -6.73 -18.297 9.688 1 88.62 295 ASP A O 1
ATOM 2235 N N . MET B 1 1 ? -9.227 6.363 -15.164 1 78.06 1 MET B N 1
ATOM 2236 C CA . MET B 1 1 ? -8.766 5.07 -15.664 1 78.06 1 MET B CA 1
ATOM 2237 C C . MET B 1 1 ? -9.828 3.994 -15.438 1 78.06 1 MET B C 1
ATOM 2239 O O . MET B 1 1 ? -10.414 3.904 -14.359 1 78.06 1 MET B O 1
ATOM 2243 N N . GLY B 1 2 ? -10.352 3.34 -16.453 1 90.81 2 GLY B N 1
ATOM 2244 C CA . GLY B 1 2 ? -11.375 2.307 -16.375 1 90.81 2 GLY B CA 1
ATOM 2245 C C . GLY B 1 2 ? -11 1.171 -15.445 1 90.81 2 GLY B C 1
ATOM 2246 O O . GLY B 1 2 ? -9.875 1.104 -14.961 1 90.81 2 GLY B O 1
ATOM 2247 N N . PRO B 1 3 ? -11.961 0.347 -15.055 1 95.25 3 PRO B N 1
ATOM 2248 C CA . PRO B 1 3 ? -11.68 -0.807 -14.195 1 95.25 3 PRO B CA 1
ATOM 2249 C C . PRO B 1 3 ? -10.648 -1.753 -14.797 1 95.25 3 PRO B C 1
ATOM 2251 O O . PRO B 1 3 ? -10.602 -1.929 -16.016 1 95.25 3 PRO B O 1
ATOM 2254 N N . GLN B 1 4 ? -9.766 -2.273 -13.961 1 96.25 4 GLN B N 1
ATOM 2255 C CA . GLN B 1 4 ? -8.727 -3.201 -14.391 1 96.25 4 GLN B CA 1
ATOM 2256 C C . GLN B 1 4 ? -8.734 -4.473 -13.547 1 96.25 4 GLN B C 1
ATOM 2258 O O . GLN B 1 4 ? -9.164 -4.453 -12.391 1 96.25 4 GLN B O 1
ATOM 2263 N N . LYS B 1 5 ? -8.273 -5.594 -14.195 1 96.69 5 LYS B N 1
ATOM 2264 C CA . LYS B 1 5 ? -7.961 -6.77 -13.391 1 96.69 5 LYS B CA 1
ATOM 2265 C C . LYS B 1 5 ? -6.699 -6.551 -12.555 1 96.69 5 LYS B C 1
ATOM 2267 O O . LYS B 1 5 ? -5.832 -5.758 -12.938 1 96.69 5 LYS B O 1
ATOM 2272 N N . LEU B 1 6 ? -6.605 -7.238 -11.445 1 98 6 LEU B N 1
ATOM 2273 C CA . LEU B 1 6 ? -5.539 -7.012 -10.477 1 98 6 LEU B CA 1
ATOM 2274 C C . LEU B 1 6 ? -4.172 -7.098 -11.141 1 98 6 LEU B C 1
ATOM 2276 O O . LEU B 1 6 ? -3.305 -6.254 -10.906 1 98 6 LEU B O 1
ATOM 2280 N N . LEU B 1 7 ? -3.945 -8.094 -11.992 1 97.62 7 LEU B N 1
ATOM 2281 C CA . LEU B 1 7 ? -2.637 -8.312 -12.594 1 97.62 7 LEU B CA 1
ATOM 2282 C C . LEU B 1 7 ? -2.23 -7.125 -13.461 1 97.62 7 LEU B C 1
ATOM 2284 O O . LEU B 1 7 ? -1.043 -6.816 -13.586 1 97.62 7 LEU B O 1
ATOM 2288 N N . ASN B 1 8 ? -3.242 -6.402 -14.016 1 97.44 8 ASN B N 1
ATOM 2289 C CA . ASN B 1 8 ? -2.979 -5.23 -14.836 1 97.44 8 ASN B CA 1
ATOM 2290 C C . ASN B 1 8 ? -2.602 -4.02 -13.992 1 97.44 8 ASN B C 1
ATOM 2292 O O . ASN B 1 8 ? -2.189 -2.986 -14.516 1 97.44 8 ASN B O 1
ATOM 2296 N N . LEU B 1 9 ? -2.719 -4.16 -12.68 1 98 9 LEU B N 1
ATOM 2297 C CA . LEU B 1 9 ? -2.398 -3.061 -11.773 1 98 9 LEU B CA 1
ATOM 2298 C C . LEU B 1 9 ? -0.946 -3.143 -11.312 1 98 9 LEU B C 1
ATOM 2300 O O . LEU B 1 9 ? -0.466 -2.26 -10.602 1 98 9 LEU B O 1
ATOM 2304 N N . ILE B 1 10 ? -0.247 -4.234 -11.719 1 98.62 10 ILE B N 1
ATOM 2305 C CA . ILE B 1 10 ? 1.182 -4.324 -11.445 1 98.62 10 ILE B CA 1
ATOM 2306 C C . ILE B 1 10 ? 1.947 -3.367 -12.359 1 98.62 10 ILE B C 1
ATOM 2308 O O . ILE B 1 10 ? 1.83 -3.441 -13.578 1 98.62 10 ILE B O 1
ATOM 2312 N N . GLY B 1 11 ? 2.723 -2.459 -11.758 1 98.06 11 GLY B N 1
ATOM 2313 C CA . GLY B 1 11 ? 3.439 -1.441 -12.508 1 98.06 11 GLY B CA 1
ATOM 2314 C C . GLY B 1 11 ? 2.709 -0.113 -12.57 1 98.06 11 GLY B C 1
ATOM 2315 O O . GLY B 1 11 ? 1.775 0.12 -11.797 1 98.06 11 GLY B O 1
ATOM 2316 N N . ASN B 1 12 ? 3.256 0.855 -13.328 1 97.19 12 ASN B N 1
ATOM 2317 C CA . ASN B 1 12 ? 2.779 2.232 -13.383 1 97.19 12 ASN B CA 1
ATOM 2318 C C . ASN B 1 12 ? 2.633 2.836 -11.992 1 97.19 12 ASN B C 1
ATOM 2320 O O . ASN B 1 12 ? 1.605 3.439 -11.672 1 97.19 12 ASN B O 1
ATOM 2324 N N . THR B 1 13 ? 3.604 2.473 -11.18 1 98.25 13 THR B N 1
ATOM 2325 C CA . THR B 1 13 ? 3.623 3.029 -9.828 1 98.25 13 THR B CA 1
ATOM 2326 C C . THR B 1 13 ? 3.969 4.516 -9.867 1 98.25 13 THR B C 1
ATOM 2328 O O . THR B 1 13 ? 4.605 4.988 -10.805 1 98.25 13 THR B O 1
ATOM 2331 N N . PRO B 1 14 ? 3.59 5.262 -8.875 1 98.31 14 PRO B N 1
ATOM 2332 C CA . PRO B 1 14 ? 3.807 6.711 -8.875 1 98.31 14 PRO B CA 1
ATOM 2333 C C . PRO B 1 14 ? 5.285 7.086 -8.82 1 98.31 14 PRO B C 1
ATOM 2335 O O . PRO B 1 14 ? 6.09 6.355 -8.242 1 98.31 14 PRO B O 1
ATOM 2338 N N . LEU B 1 15 ? 5.645 8.109 -9.492 1 98.69 15 LEU B N 1
ATOM 2339 C CA . LEU B 1 15 ? 6.906 8.82 -9.336 1 98.69 15 LEU B CA 1
ATOM 2340 C C . LEU B 1 15 ? 6.723 10.086 -8.5 1 98.69 15 LEU B C 1
ATOM 2342 O O . LEU B 1 15 ? 6.043 11.023 -8.93 1 98.69 15 LEU B O 1
ATOM 2346 N N . MET B 1 16 ? 7.332 10.062 -7.297 1 98.62 16 MET B N 1
ATOM 2347 C CA . MET B 1 16 ? 7.102 11.125 -6.324 1 98.62 16 MET B CA 1
ATOM 2348 C C . MET B 1 16 ? 8.297 12.07 -6.258 1 98.62 16 MET B C 1
ATOM 2350 O O . MET B 1 16 ? 9.445 11.625 -6.258 1 98.62 16 MET B O 1
ATOM 2354 N N . GLU B 1 17 ? 8.039 13.336 -6.207 1 98 17 GLU B N 1
ATOM 2355 C CA . GLU B 1 17 ? 9.094 14.328 -6.02 1 98 17 GLU B CA 1
ATOM 2356 C C . GLU B 1 17 ? 9.297 14.648 -4.543 1 98 17 GLU B C 1
ATOM 2358 O O . GLU B 1 17 ? 8.344 15 -3.84 1 98 17 GLU B O 1
ATOM 2363 N N . THR B 1 18 ? 10.508 14.477 -4.078 1 98 18 THR B N 1
ATOM 2364 C CA . THR B 1 18 ? 10.812 14.844 -2.697 1 98 18 THR B CA 1
ATOM 2365 C C . THR B 1 18 ? 10.852 16.359 -2.533 1 98 18 THR B C 1
ATOM 2367 O O . THR B 1 18 ? 11.125 17.094 -3.492 1 98 18 THR B O 1
ATOM 2370 N N . VAL B 1 19 ? 10.578 16.812 -1.323 1 95.25 19 VAL B N 1
ATOM 2371 C CA . VAL B 1 19 ? 10.492 18.25 -1.124 1 95.25 19 VAL B CA 1
ATOM 2372 C C . VAL B 1 19 ? 11.469 18.688 -0.032 1 95.25 19 VAL B C 1
ATOM 2374 O O . VAL B 1 19 ? 11.922 19.828 -0.015 1 95.25 19 VAL B O 1
ATOM 2377 N N . ASN B 1 20 ? 11.914 17.797 0.753 1 96.06 20 ASN B N 1
ATOM 2378 C CA . ASN B 1 20 ? 12.625 18.219 1.956 1 96.06 20 ASN B CA 1
ATOM 2379 C C . ASN B 1 20 ? 14.047 17.672 1.995 1 96.06 20 ASN B C 1
ATOM 2381 O O . ASN B 1 20 ? 14.898 18.188 2.729 1 96.06 20 ASN B O 1
ATOM 2385 N N . LEU B 1 21 ? 14.414 16.688 1.186 1 97.56 21 LEU B N 1
ATOM 2386 C CA . LEU B 1 21 ? 15.633 15.906 1.394 1 97.56 21 LEU B CA 1
ATOM 2387 C C . LEU B 1 21 ? 16.812 16.531 0.654 1 97.56 21 LEU B C 1
ATOM 2389 O O . LEU B 1 21 ? 17.953 16.375 1.069 1 97.56 21 LEU B O 1
ATOM 2393 N N . VAL B 1 22 ? 16.516 17.188 -0.461 1 97.31 22 VAL B N 1
ATOM 2394 C CA . VAL B 1 22 ? 17.594 17.719 -1.296 1 97.31 22 VAL B CA 1
ATOM 2395 C C . VAL B 1 22 ? 17.672 19.234 -1.138 1 97.31 22 VAL B C 1
ATOM 2397 O O . VAL B 1 22 ? 16.672 19.938 -1.315 1 97.31 22 VAL B O 1
ATOM 2400 N N . LYS B 1 23 ? 18.859 19.828 -0.902 1 94.12 23 LYS B N 1
ATOM 2401 C CA . LYS B 1 23 ? 19.062 21.25 -0.679 1 94.12 23 LYS B CA 1
ATOM 2402 C C . LYS B 1 23 ? 19.281 21.984 -1.996 1 94.12 23 LYS B C 1
ATOM 2404 O O . LYS B 1 23 ? 18.766 23.094 -2.197 1 94.12 23 LYS B O 1
ATOM 2409 N N . ASN B 1 24 ? 20.016 21.328 -2.875 1 96.88 24 ASN B N 1
ATOM 2410 C CA . ASN B 1 24 ? 20.297 21.938 -4.172 1 96.88 24 ASN B CA 1
ATOM 2411 C C . ASN B 1 24 ? 19.047 21.984 -5.051 1 96.88 24 ASN B C 1
ATOM 2413 O O . ASN B 1 24 ? 18.562 20.953 -5.512 1 96.88 24 ASN B O 1
ATOM 2417 N N . LYS B 1 25 ? 18.531 23.172 -5.355 1 96 25 LYS B N 1
ATOM 2418 C CA . LYS B 1 25 ? 17.266 23.359 -6.066 1 96 25 LYS B CA 1
ATOM 2419 C C . LYS B 1 25 ? 17.391 22.938 -7.523 1 96 25 LYS B C 1
ATOM 2421 O O . LYS B 1 25 ? 16.375 22.766 -8.211 1 96 25 LYS B O 1
ATOM 2426 N N . ASN B 1 26 ? 18.656 22.766 -7.98 1 98.12 26 ASN B N 1
ATOM 2427 C CA . ASN B 1 26 ? 18.891 22.359 -9.359 1 98.12 26 ASN B CA 1
ATOM 2428 C C . ASN B 1 26 ? 18.922 20.828 -9.492 1 98.12 26 ASN B C 1
ATOM 2430 O O . ASN B 1 26 ? 19.078 20.312 -10.594 1 98.12 26 ASN B O 1
ATOM 2434 N N . VAL B 1 27 ? 18.781 20.172 -8.352 1 98.69 27 VAL B N 1
ATOM 2435 C CA . VAL B 1 27 ? 18.781 18.703 -8.344 1 98.69 27 VAL B CA 1
ATOM 2436 C C . VAL B 1 27 ? 17.422 18.203 -7.84 1 98.69 27 VAL B C 1
ATOM 2438 O O . VAL B 1 27 ? 16.969 18.594 -6.762 1 98.69 27 VAL B O 1
ATOM 2441 N N . LYS B 1 28 ? 16.734 17.438 -8.656 1 98.44 28 LYS B N 1
ATOM 2442 C CA . LYS B 1 28 ? 15.484 16.797 -8.25 1 98.44 28 LYS B CA 1
ATOM 2443 C C . LYS B 1 28 ? 15.719 15.344 -7.836 1 98.44 28 LYS B C 1
ATOM 2445 O O . LYS B 1 28 ? 16.438 14.602 -8.516 1 98.44 28 LYS B O 1
ATOM 2450 N N . LEU B 1 29 ? 15.25 14.984 -6.734 1 98.88 29 LEU B N 1
ATOM 2451 C CA . LEU B 1 29 ? 15.203 13.594 -6.309 1 98.88 29 LEU B CA 1
ATOM 2452 C C . LEU B 1 29 ? 13.781 13.047 -6.387 1 98.88 29 LEU B C 1
ATOM 2454 O O . LEU B 1 29 ? 12.891 13.523 -5.676 1 98.88 29 LEU B O 1
ATOM 2458 N N . LEU B 1 30 ? 13.555 12.133 -7.293 1 98.94 30 LEU B N 1
ATOM 2459 C CA . LEU B 1 30 ? 12.266 11.484 -7.512 1 98.94 30 LEU B CA 1
ATOM 2460 C C . LEU B 1 30 ? 12.281 10.055 -6.98 1 98.94 30 LEU B C 1
ATOM 2462 O O . LEU B 1 30 ? 13.281 9.344 -7.129 1 98.94 30 LEU B O 1
ATOM 2466 N N . LEU B 1 31 ? 11.227 9.672 -6.309 1 98.94 31 LEU B N 1
ATOM 2467 C CA . LEU B 1 31 ? 11.109 8.336 -5.719 1 98.94 31 LEU B CA 1
ATOM 2468 C C . LEU B 1 31 ? 10.086 7.496 -6.473 1 98.94 31 LEU B C 1
ATOM 2470 O O . LEU B 1 31 ? 8.938 7.91 -6.633 1 98.94 31 LEU B O 1
ATOM 2474 N N . LYS B 1 32 ? 10.508 6.375 -7.078 1 98.94 32 LYS B N 1
ATOM 2475 C CA . LYS B 1 32 ? 9.602 5.41 -7.695 1 98.94 32 LYS B CA 1
ATOM 2476 C C . LYS B 1 32 ? 8.953 4.512 -6.648 1 98.94 32 LYS B C 1
ATOM 2478 O O . LYS B 1 32 ? 9.602 3.621 -6.098 1 98.94 32 LYS B O 1
ATOM 2483 N N . LEU B 1 33 ? 7.648 4.664 -6.371 1 98.75 33 LEU B N 1
ATOM 2484 C CA . LEU B 1 33 ? 6.98 4.09 -5.211 1 98.75 33 LEU B CA 1
ATOM 2485 C C . LEU B 1 33 ? 6.469 2.684 -5.516 1 98.75 33 LEU B C 1
ATOM 2487 O O . LEU B 1 33 ? 5.262 2.455 -5.574 1 98.75 33 LEU B O 1
ATOM 2491 N N . GLU B 1 34 ? 7.355 1.742 -5.484 1 98.75 34 GLU B N 1
ATOM 2492 C CA . GLU B 1 34 ? 7.055 0.375 -5.895 1 98.75 34 GLU B CA 1
ATOM 2493 C C . GLU B 1 34 ? 6.215 -0.345 -4.844 1 98.75 34 GLU B C 1
ATOM 2495 O O . GLU B 1 34 ? 5.617 -1.386 -5.125 1 98.75 34 GLU B O 1
ATOM 2500 N N . GLY B 1 35 ? 6.109 0.182 -3.629 1 98.06 35 GLY B N 1
ATOM 2501 C CA . GLY B 1 35 ? 5.191 -0.338 -2.631 1 98.06 35 GLY B CA 1
ATOM 2502 C C . GLY B 1 35 ? 3.738 -0.262 -3.061 1 98.06 35 GLY B C 1
ATOM 2503 O O . GLY B 1 35 ? 2.871 -0.899 -2.457 1 98.06 35 GLY B O 1
ATOM 2504 N N . ASN B 1 36 ? 3.453 0.494 -4.09 1 98.06 36 ASN B N 1
ATOM 2505 C CA . ASN B 1 36 ? 2.088 0.675 -4.57 1 98.06 36 ASN B CA 1
ATOM 2506 C C . ASN B 1 36 ? 1.642 -0.496 -5.441 1 98.06 36 ASN B C 1
ATOM 2508 O O . ASN B 1 36 ? 0.477 -0.572 -5.836 1 98.06 36 ASN B O 1
ATOM 2512 N N . ASN B 1 37 ? 2.545 -1.419 -5.762 1 98.56 37 ASN B N 1
ATOM 2513 C CA . ASN B 1 37 ? 2.098 -2.643 -6.418 1 98.56 37 ASN B CA 1
ATOM 2514 C C . ASN B 1 37 ? 1.141 -3.436 -5.531 1 98.56 37 ASN B C 1
ATOM 2516 O O . ASN B 1 37 ? 1.206 -3.348 -4.305 1 98.56 37 ASN B O 1
ATOM 2520 N N . PRO B 1 38 ? 0.258 -4.285 -6.137 1 97.94 38 PRO B N 1
ATOM 2521 C CA . PRO B 1 38 ? -0.756 -5.008 -5.367 1 97.94 38 PRO B CA 1
ATOM 2522 C C . PRO B 1 38 ? -0.156 -5.844 -4.238 1 97.94 38 PRO B C 1
ATOM 2524 O O . PRO B 1 38 ? -0.692 -5.863 -3.129 1 97.94 38 PRO B O 1
ATOM 2527 N N . GLY B 1 39 ? 0.939 -6.449 -4.52 1 97.5 39 GLY B N 1
ATOM 2528 C CA . GLY B 1 39 ? 1.591 -7.27 -3.516 1 97.5 39 GLY B CA 1
ATOM 2529 C C . GLY B 1 39 ? 2.457 -6.473 -2.561 1 97.5 39 GLY B C 1
ATOM 2530 O O . GLY B 1 39 ? 3.021 -7.027 -1.613 1 97.5 39 GLY B O 1
ATOM 2531 N N . GLY B 1 40 ? 2.672 -5.18 -2.857 1 97.62 40 GLY B N 1
ATOM 2532 C CA . GLY B 1 40 ? 3.264 -4.262 -1.897 1 97.62 40 GLY B CA 1
ATOM 2533 C C . GLY B 1 40 ? 4.746 -4.035 -2.123 1 97.62 40 GLY B C 1
ATOM 2534 O O . GLY B 1 40 ? 5.441 -3.516 -1.248 1 97.62 40 GLY B O 1
ATOM 2535 N N . SER B 1 41 ? 5.289 -4.5 -3.289 1 98.06 41 SER B N 1
ATOM 2536 C CA . SER B 1 41 ? 6.719 -4.297 -3.48 1 98.06 41 SER B CA 1
ATOM 2537 C C . SER B 1 41 ? 7.09 -4.332 -4.961 1 98.06 41 SER B C 1
ATOM 2539 O O . SER B 1 41 ? 6.246 -4.621 -5.809 1 98.06 41 SER B O 1
ATOM 2541 N N . VAL B 1 42 ? 8.352 -4.094 -5.223 1 98.56 42 VAL B N 1
ATOM 2542 C CA . VAL B 1 42 ? 8.938 -4.094 -6.562 1 98.56 42 VAL B CA 1
ATOM 2543 C C . VAL B 1 42 ? 8.961 -5.52 -7.113 1 98.56 42 VAL B C 1
ATOM 2545 O O . VAL B 1 42 ? 8.969 -5.719 -8.328 1 98.56 42 VAL B O 1
ATOM 2548 N N . LYS B 1 43 ? 8.852 -6.527 -6.219 1 98.56 43 LYS B N 1
ATOM 2549 C CA . LYS B 1 43 ? 9.008 -7.918 -6.637 1 98.56 43 LYS B CA 1
ATOM 2550 C C . LYS B 1 43 ? 7.773 -8.406 -7.391 1 98.56 43 LYS B C 1
ATOM 2552 O O . LYS B 1 43 ? 7.824 -9.43 -8.078 1 98.56 43 LYS B O 1
ATOM 2557 N N . ASP B 1 44 ? 6.66 -7.684 -7.246 1 98.81 44 ASP B N 1
ATOM 2558 C CA . ASP B 1 44 ? 5.469 -8.023 -8.023 1 98.81 44 ASP B CA 1
ATOM 2559 C C . ASP B 1 44 ? 5.781 -8.086 -9.516 1 98.81 44 ASP B C 1
ATOM 2561 O O . ASP B 1 44 ? 5.297 -8.961 -10.227 1 98.81 44 ASP B O 1
ATOM 2565 N N . ARG B 1 45 ? 6.594 -7.141 -9.953 1 98.88 45 ARG B N 1
ATOM 2566 C CA . ARG B 1 45 ? 6.914 -7.051 -11.375 1 98.88 45 ARG B CA 1
ATOM 2567 C C . ARG B 1 45 ? 7.648 -8.297 -11.852 1 98.88 45 ARG B C 1
ATOM 2569 O O . ARG B 1 45 ? 7.242 -8.922 -12.828 1 98.88 45 ARG B O 1
ATOM 2576 N N . ALA B 1 46 ? 8.711 -8.633 -11.141 1 98.75 46 ALA B N 1
ATOM 2577 C CA . ALA B 1 46 ? 9.531 -9.773 -11.523 1 98.75 46 ALA B CA 1
ATOM 2578 C C . ALA B 1 46 ? 8.742 -11.078 -11.422 1 98.75 46 ALA B C 1
ATOM 2580 O O . ALA B 1 46 ? 8.789 -11.906 -12.336 1 98.75 46 ALA B O 1
ATOM 2581 N N . ALA B 1 47 ? 8.016 -11.25 -10.273 1 98.69 47 ALA B N 1
ATOM 2582 C CA . ALA B 1 47 ? 7.211 -12.461 -10.078 1 98.69 47 ALA B CA 1
ATOM 2583 C C . ALA B 1 47 ? 6.195 -12.625 -11.211 1 98.69 47 ALA B C 1
ATOM 2585 O O . ALA B 1 47 ? 6.07 -13.711 -11.781 1 98.69 47 ALA B O 1
ATOM 2586 N N . TYR B 1 48 ? 5.488 -11.555 -11.555 1 98.81 48 TYR B N 1
ATOM 2587 C CA . TYR B 1 48 ? 4.496 -11.602 -12.625 1 98.81 48 TYR B CA 1
ATOM 2588 C C . TYR B 1 48 ? 5.141 -12 -13.953 1 98.81 48 TYR B C 1
ATOM 2590 O O . TYR B 1 48 ? 4.664 -12.914 -14.625 1 98.81 48 TYR B O 1
ATOM 2598 N N . ASN B 1 49 ? 6.203 -11.297 -14.32 1 98.94 49 ASN B N 1
ATOM 2599 C CA . ASN B 1 49 ? 6.82 -11.539 -15.617 1 98.94 49 ASN B CA 1
ATOM 2600 C C . ASN B 1 49 ? 7.398 -12.953 -15.711 1 98.94 49 ASN B C 1
ATOM 2602 O O . ASN B 1 49 ? 7.32 -13.594 -16.766 1 98.94 49 ASN B O 1
ATOM 2606 N N . MET B 1 50 ? 8.016 -13.461 -14.641 1 98.75 50 MET B N 1
ATOM 2607 C CA . MET B 1 50 ? 8.586 -14.812 -14.656 1 98.75 50 MET B CA 1
ATOM 2608 C C . MET B 1 50 ? 7.492 -15.859 -14.859 1 98.75 50 MET B C 1
ATOM 2610 O O . MET B 1 50 ? 7.645 -16.766 -15.672 1 98.75 50 MET B O 1
ATOM 2614 N N . ILE B 1 51 ? 6.367 -15.719 -14.195 1 98.25 51 ILE B N 1
ATOM 2615 C CA . ILE B 1 51 ? 5.289 -16.703 -14.312 1 98.25 51 ILE B CA 1
ATOM 2616 C C . ILE B 1 51 ? 4.582 -16.531 -15.656 1 98.25 51 ILE B C 1
ATOM 2618 O O . ILE B 1 51 ? 4.398 -17.516 -16.391 1 98.25 51 ILE B O 1
ATOM 2622 N N . ALA B 1 52 ? 4.191 -15.312 -16.047 1 98.12 52 ALA B N 1
ATOM 2623 C CA . ALA B 1 52 ? 3.455 -15.055 -17.281 1 98.12 52 ALA B CA 1
ATOM 2624 C C . ALA B 1 52 ? 4.254 -15.5 -18.5 1 98.12 52 ALA B C 1
ATOM 2626 O O . ALA B 1 52 ? 3.709 -16.125 -19.422 1 98.12 52 ALA B O 1
ATOM 2627 N N . ALA B 1 53 ? 5.566 -15.133 -18.531 1 98.44 53 ALA B N 1
ATOM 2628 C CA . ALA B 1 53 ? 6.41 -15.5 -19.656 1 98.44 53 ALA B CA 1
ATOM 2629 C C . ALA B 1 53 ? 6.582 -17.016 -19.766 1 98.44 53 ALA B C 1
ATOM 2631 O O . ALA B 1 53 ? 6.559 -17.578 -20.859 1 98.44 53 ALA B O 1
ATOM 2632 N N . ALA B 1 54 ? 6.816 -17.641 -18.625 1 98.19 54 ALA B N 1
ATOM 2633 C CA . ALA B 1 54 ? 6.941 -19.094 -18.609 1 98.19 54 ALA B CA 1
ATOM 2634 C C . ALA B 1 54 ? 5.668 -19.766 -19.125 1 98.19 54 ALA B C 1
ATOM 2636 O O . ALA B 1 54 ? 5.727 -20.75 -19.859 1 98.19 54 ALA B O 1
ATOM 2637 N N . LEU B 1 55 ? 4.5 -19.234 -18.766 1 97.56 55 LEU B N 1
ATOM 2638 C CA . LEU B 1 55 ? 3.219 -19.734 -19.25 1 97.56 55 LEU B CA 1
ATOM 2639 C C . LEU B 1 55 ? 3.1 -19.531 -20.75 1 97.56 55 LEU B C 1
ATOM 2641 O O . LEU B 1 55 ? 2.695 -20.453 -21.484 1 97.56 55 LEU B O 1
ATOM 2645 N N . GLU B 1 56 ? 3.471 -18.391 -21.156 1 97.56 56 GLU B N 1
ATOM 2646 C CA . GLU B 1 56 ? 3.395 -18.047 -22.578 1 97.56 56 GLU B CA 1
ATOM 2647 C C . GLU B 1 56 ? 4.27 -18.984 -23.406 1 97.56 56 GLU B C 1
ATOM 2649 O O . GLU B 1 56 ? 3.877 -19.406 -24.5 1 97.56 56 GLU B O 1
ATOM 2654 N N . ARG B 1 57 ? 5.457 -19.312 -22.844 1 97.56 57 ARG B N 1
ATOM 2655 C CA . ARG B 1 57 ? 6.402 -20.156 -23.578 1 97.56 57 ARG B CA 1
ATOM 2656 C C . ARG B 1 57 ? 6.066 -21.641 -23.391 1 97.56 57 ARG B C 1
ATOM 2658 O O . ARG B 1 57 ? 6.73 -22.5 -23.953 1 97.56 57 ARG B O 1
ATOM 2665 N N . GLY B 1 58 ? 5.094 -21.969 -22.531 1 96.19 58 GLY B N 1
ATOM 2666 C CA . GLY B 1 58 ? 4.672 -23.328 -22.312 1 96.19 58 GLY B CA 1
ATOM 2667 C C . GLY B 1 58 ? 5.594 -24.094 -21.359 1 96.19 58 GLY B C 1
ATOM 2668 O O . GLY B 1 58 ? 5.523 -25.312 -21.266 1 96.19 58 GLY B O 1
ATOM 2669 N N . GLU B 1 59 ? 6.5 -23.359 -20.672 1 95.88 59 GLU B N 1
ATOM 2670 C CA . GLU B 1 59 ? 7.418 -23.984 -19.734 1 95.88 59 GLU B CA 1
ATOM 2671 C C . GLU B 1 59 ? 6.695 -24.406 -18.453 1 95.88 59 GLU B C 1
ATOM 2673 O O . GLU B 1 59 ? 7.133 -25.328 -17.75 1 95.88 59 GLU B O 1
ATOM 2678 N N . ILE B 1 60 ? 5.594 -23.641 -18.125 1 94.56 60 ILE B N 1
ATOM 2679 C CA . ILE B 1 60 ? 4.676 -24.031 -17.062 1 94.56 60 ILE B CA 1
ATOM 2680 C C . ILE B 1 60 ? 3.244 -24.047 -17.594 1 94.56 60 ILE B C 1
ATOM 2682 O O . ILE B 1 60 ? 2.939 -23.375 -18.594 1 94.56 60 ILE B O 1
ATOM 2686 N N . LYS B 1 61 ? 2.514 -24.859 -17.047 1 90.81 61 LYS B N 1
ATOM 2687 C CA . LYS B 1 61 ? 1.098 -24.969 -17.391 1 90.81 61 LYS B CA 1
ATOM 2688 C C . LYS B 1 61 ? 0.242 -25.141 -16.141 1 90.81 61 LYS B C 1
ATOM 2690 O O . LYS B 1 61 ? 0.764 -25.422 -15.055 1 90.81 61 LYS B O 1
ATOM 2695 N N . LYS B 1 62 ? -1.102 -24.922 -16.359 1 86.94 62 LYS B N 1
ATOM 2696 C CA . LYS B 1 62 ? -2.033 -25.141 -15.258 1 86.94 62 LYS B CA 1
ATOM 2697 C C . LYS B 1 62 ? -1.867 -26.531 -14.664 1 86.94 62 LYS B C 1
ATOM 2699 O O . LYS B 1 62 ? -1.728 -27.516 -15.398 1 86.94 62 LYS B O 1
ATOM 2704 N N . GLY B 1 63 ? -1.8 -26.594 -13.414 1 84.75 63 GLY B N 1
ATOM 2705 C CA . GLY B 1 63 ? -1.619 -27.875 -12.742 1 84.75 63 GLY B CA 1
ATOM 2706 C C . GLY B 1 63 ? -0.188 -28.109 -12.305 1 84.75 63 GLY B C 1
ATOM 2707 O O . GLY B 1 63 ? 0.071 -28.984 -11.469 1 84.75 63 GLY B O 1
ATOM 2708 N N . ASP B 1 64 ? 0.733 -27.438 -12.914 1 90.31 64 ASP B N 1
ATOM 2709 C CA . ASP B 1 64 ? 2.121 -27.562 -12.477 1 90.31 64 ASP B CA 1
ATOM 2710 C C . ASP B 1 64 ? 2.291 -27.031 -11.055 1 90.31 64 ASP B C 1
ATOM 2712 O O . ASP B 1 64 ? 1.424 -26.328 -10.539 1 90.31 64 ASP B O 1
ATOM 2716 N N . LYS B 1 65 ? 3.373 -27.469 -10.445 1 96.19 65 LYS B N 1
ATOM 2717 C CA . LYS B 1 65 ? 3.701 -27.016 -9.094 1 96.19 65 LYS B CA 1
ATOM 2718 C C . LYS B 1 65 ? 5.031 -26.266 -9.078 1 96.19 65 LYS B C 1
ATOM 2720 O O . LYS B 1 65 ? 6.051 -26.781 -9.523 1 96.19 65 LYS B O 1
ATOM 2725 N N . LEU B 1 66 ? 4.926 -25.094 -8.672 1 98.06 66 LEU B N 1
ATOM 2726 C CA . LEU B 1 66 ? 6.141 -24.312 -8.477 1 98.06 66 LEU B CA 1
ATOM 2727 C C . LEU B 1 66 ? 6.68 -24.469 -7.059 1 98.06 66 LEU B C 1
ATOM 2729 O O . LEU B 1 66 ? 5.914 -24.75 -6.129 1 98.06 66 LEU B O 1
ATOM 2733 N N . ILE B 1 67 ? 8.016 -24.391 -6.941 1 98.06 67 ILE B N 1
ATOM 2734 C CA . ILE B 1 67 ? 8.641 -24.359 -5.625 1 98.06 67 ILE B CA 1
ATOM 2735 C C . ILE B 1 67 ? 9.758 -23.312 -5.605 1 98.06 67 ILE B C 1
ATOM 2737 O O . ILE B 1 67 ? 10.5 -23.172 -6.578 1 98.06 67 ILE B O 1
ATOM 2741 N N . GLU B 1 68 ? 9.789 -22.516 -4.672 1 97.38 68 GLU B N 1
ATOM 2742 C CA . GLU B 1 68 ? 10.82 -21.5 -4.496 1 97.38 68 GLU B CA 1
ATOM 2743 C C . GLU B 1 68 ? 11.258 -21.406 -3.035 1 97.38 68 GLU B C 1
ATOM 2745 O O . GLU B 1 68 ? 10.43 -21.484 -2.127 1 97.38 68 GLU B O 1
ATOM 2750 N N . ALA B 1 69 ? 12.555 -21.281 -2.842 1 94.06 69 ALA B N 1
ATOM 2751 C CA . ALA B 1 69 ? 13.086 -20.953 -1.521 1 94.06 69 ALA B CA 1
ATOM 2752 C C . ALA B 1 69 ? 13.25 -19.438 -1.356 1 94.06 69 ALA B C 1
ATOM 2754 O O . ALA B 1 69 ? 14.172 -18.844 -1.923 1 94.06 69 ALA B O 1
ATOM 2755 N N . THR B 1 70 ? 12.375 -18.859 -0.669 1 86.12 70 THR B N 1
ATOM 2756 C CA . THR B 1 70 ? 12.391 -17.406 -0.44 1 86.12 70 THR B CA 1
ATOM 2757 C C . THR B 1 70 ? 11.492 -17.047 0.735 1 86.12 70 THR B C 1
ATOM 2759 O O . THR B 1 70 ? 10.461 -17.672 0.958 1 86.12 70 THR B O 1
ATOM 2762 N N . SER B 1 71 ? 11.891 -16.031 1.475 1 74 71 SER B N 1
ATOM 2763 C CA . SER B 1 71 ? 11.133 -15.688 2.672 1 74 71 SER B CA 1
ATOM 2764 C C . SER B 1 71 ? 10.672 -14.234 2.637 1 74 71 SER B C 1
ATOM 2766 O O . SER B 1 71 ? 10.078 -13.742 3.6 1 74 71 SER B O 1
ATOM 2768 N N . GLY B 1 72 ? 10.867 -13.523 1.615 1 89.12 72 GLY B N 1
ATOM 2769 C CA . GLY B 1 72 ? 10.586 -12.102 1.659 1 89.12 72 GLY B CA 1
ATOM 2770 C C . GLY B 1 72 ? 9.555 -11.664 0.643 1 89.12 72 GLY B C 1
ATOM 2771 O O . GLY B 1 72 ? 8.539 -12.336 0.452 1 89.12 72 GLY B O 1
ATOM 2772 N N . ASN B 1 73 ? 9.781 -10.531 0.047 1 94.56 73 ASN B N 1
ATOM 2773 C CA . ASN B 1 73 ? 8.867 -9.891 -0.887 1 94.56 73 ASN B CA 1
ATOM 2774 C C . ASN B 1 73 ? 8.648 -10.742 -2.135 1 94.56 73 ASN B C 1
ATOM 2776 O O . ASN B 1 73 ? 7.547 -10.773 -2.684 1 94.56 73 ASN B O 1
ATOM 2780 N N . THR B 1 74 ? 9.688 -11.438 -2.533 1 96.5 74 THR B N 1
ATOM 2781 C CA . THR B 1 74 ? 9.523 -12.305 -3.691 1 96.5 74 THR B CA 1
ATOM 2782 C C . THR B 1 74 ? 8.5 -13.398 -3.406 1 96.5 74 THR B C 1
ATOM 2784 O O . THR B 1 74 ? 7.641 -13.688 -4.242 1 96.5 74 THR B O 1
ATOM 2787 N N . GLY B 1 75 ? 8.648 -14.055 -2.236 1 96.62 75 GLY B N 1
ATOM 2788 C CA . GLY B 1 75 ? 7.703 -15.094 -1.863 1 96.62 75 GLY B CA 1
ATOM 2789 C C . GLY B 1 75 ? 6.266 -14.617 -1.854 1 96.62 75 GLY B C 1
ATOM 2790 O O . GLY B 1 75 ? 5.375 -15.305 -2.367 1 96.62 75 GLY B O 1
ATOM 2791 N N . ILE B 1 76 ? 6.027 -13.492 -1.288 1 97.19 76 ILE B N 1
ATOM 2792 C CA . ILE B 1 76 ? 4.688 -12.922 -1.213 1 97.19 76 ILE B CA 1
ATOM 2793 C C . ILE B 1 76 ? 4.16 -12.656 -2.621 1 97.19 76 ILE B C 1
ATOM 2795 O O . ILE B 1 76 ? 3.025 -13.016 -2.943 1 97.19 76 ILE B O 1
ATOM 2799 N N . ALA B 1 77 ? 4.984 -12.039 -3.455 1 98.5 77 ALA B N 1
ATOM 2800 C CA . ALA B 1 77 ? 4.598 -11.742 -4.832 1 98.5 77 ALA B CA 1
ATOM 2801 C C . ALA B 1 77 ? 4.281 -13.016 -5.605 1 98.5 77 ALA B C 1
ATOM 2803 O O . ALA B 1 77 ? 3.271 -13.086 -6.309 1 98.5 77 ALA B O 1
ATOM 2804 N N . LEU B 1 78 ? 5.133 -14 -5.461 1 98.5 78 LEU B N 1
ATOM 2805 C CA . LEU B 1 78 ? 4.93 -15.266 -6.16 1 98.5 78 LEU B CA 1
ATOM 2806 C C . LEU B 1 78 ? 3.643 -15.938 -5.699 1 98.5 78 LEU B C 1
ATOM 2808 O O . LEU B 1 78 ? 2.902 -16.5 -6.516 1 98.5 78 LEU B O 1
ATOM 2812 N N . ALA B 1 79 ? 3.393 -15.922 -4.395 1 98.38 79 ALA B N 1
ATOM 2813 C CA . ALA B 1 79 ? 2.17 -16.516 -3.854 1 98.38 79 ALA B CA 1
ATOM 2814 C C . ALA B 1 79 ? 0.933 -15.883 -4.488 1 98.38 79 ALA B C 1
ATOM 2816 O O . ALA B 1 79 ? 0.058 -16.594 -4.992 1 98.38 79 ALA B O 1
ATOM 2817 N N . MET B 1 80 ? 0.886 -14.586 -4.5 1 98.38 80 MET B N 1
ATOM 2818 C CA . MET B 1 80 ? -0.252 -13.844 -5.039 1 98.38 80 MET B CA 1
ATOM 2819 C C . MET B 1 80 ? -0.436 -14.141 -6.523 1 98.38 80 MET B C 1
ATOM 2821 O O . MET B 1 80 ? -1.532 -14.492 -6.961 1 98.38 80 MET B O 1
ATOM 2825 N N . ILE B 1 81 ? 0.624 -14.078 -7.332 1 98 81 ILE B N 1
ATOM 2826 C CA . ILE B 1 81 ? 0.55 -14.156 -8.789 1 98 81 ILE B CA 1
ATOM 2827 C C . ILE B 1 81 ? 0.27 -15.594 -9.219 1 98 81 ILE B C 1
ATOM 2829 O O . ILE B 1 81 ? -0.545 -15.836 -10.117 1 98 81 ILE B O 1
ATOM 2833 N N . ALA B 1 82 ? 0.983 -16.531 -8.578 1 97.62 82 ALA B N 1
ATOM 2834 C CA . ALA B 1 82 ? 0.726 -17.922 -8.906 1 97.62 82 ALA B CA 1
ATOM 2835 C C . ALA B 1 82 ? -0.742 -18.281 -8.68 1 97.62 82 ALA B C 1
ATOM 2837 O O . ALA B 1 82 ? -1.371 -18.906 -9.539 1 97.62 82 ALA B O 1
ATOM 2838 N N . GLN B 1 83 ? -1.265 -17.875 -7.535 1 95.69 83 GLN B N 1
ATOM 2839 C CA . GLN B 1 83 ? -2.666 -18.125 -7.219 1 95.69 83 GLN B CA 1
ATOM 2840 C C . GLN B 1 83 ? -3.586 -17.547 -8.289 1 95.69 83 GLN B C 1
ATOM 2842 O O . GLN B 1 83 ? -4.531 -18.203 -8.727 1 95.69 83 GLN B O 1
ATOM 2847 N N . LEU B 1 84 ? -3.354 -16.359 -8.773 1 95.31 84 LEU B N 1
ATOM 2848 C CA . LEU B 1 84 ? -4.195 -15.68 -9.742 1 95.31 84 LEU B CA 1
ATOM 2849 C C . LEU B 1 84 ? -4.117 -16.359 -11.109 1 95.31 84 LEU B C 1
ATOM 2851 O O . LEU B 1 84 ? -5.055 -16.266 -11.898 1 95.31 84 LEU B O 1
ATOM 2855 N N . PHE B 1 85 ? -2.988 -17.078 -11.367 1 95.62 85 PHE B N 1
ATOM 2856 C CA . PHE B 1 85 ? -2.842 -17.812 -12.617 1 95.62 85 PHE B CA 1
ATOM 2857 C C . PHE B 1 85 ? -3.318 -19.25 -12.453 1 95.62 85 PHE B C 1
ATOM 2859 O O . PHE B 1 85 ? -3.293 -20.031 -13.406 1 95.62 85 PHE B O 1
ATOM 2866 N N . GLY B 1 86 ? -3.709 -19.656 -11.227 1 93.75 86 GLY B N 1
ATOM 2867 C CA . GLY B 1 86 ? -4.156 -21.016 -10.977 1 93.75 86 GLY B CA 1
ATOM 2868 C C . GLY B 1 86 ? -3.02 -22.016 -10.914 1 93.75 86 GLY B C 1
ATOM 2869 O O . GLY B 1 86 ? -3.172 -23.156 -11.352 1 93.75 86 GLY B O 1
ATOM 2870 N N . ILE B 1 87 ? -1.848 -21.562 -10.523 1 96.56 87 ILE B N 1
ATOM 2871 C CA . ILE B 1 87 ? -0.671 -22.406 -10.398 1 96.56 87 ILE B CA 1
ATOM 2872 C C . ILE B 1 87 ? -0.352 -22.641 -8.93 1 96.56 87 ILE B C 1
ATOM 2874 O O . ILE B 1 87 ? -0.302 -21.703 -8.141 1 96.56 87 ILE B O 1
ATOM 2878 N N . GLU B 1 88 ? -0.178 -23.891 -8.516 1 97.19 88 GLU B N 1
ATOM 2879 C CA . GLU B 1 88 ? 0.211 -24.172 -7.141 1 97.19 88 GLU B CA 1
ATOM 2880 C C . GLU B 1 88 ? 1.66 -23.781 -6.879 1 97.19 88 GLU B C 1
ATOM 2882 O O . GLU B 1 88 ? 2.518 -23.922 -7.754 1 97.19 88 GLU B O 1
ATOM 2887 N N . ILE B 1 89 ? 1.868 -23.328 -5.715 1 98 89 ILE B N 1
ATOM 2888 C CA . ILE B 1 89 ? 3.246 -22.969 -5.395 1 98 89 ILE B CA 1
ATOM 2889 C C . ILE B 1 89 ? 3.555 -23.344 -3.949 1 98 89 ILE B C 1
ATOM 2891 O O . ILE B 1 89 ? 2.717 -23.172 -3.062 1 98 89 ILE B O 1
ATOM 2895 N N . GLU B 1 90 ? 4.699 -23.906 -3.801 1 98 90 GLU B N 1
ATOM 2896 C CA . GLU B 1 90 ? 5.293 -24.203 -2.498 1 98 90 GLU B CA 1
ATOM 2897 C C . GLU B 1 90 ? 6.453 -23.266 -2.195 1 98 90 GLU B C 1
ATOM 2899 O O . GLU B 1 90 ? 7.414 -23.188 -2.961 1 98 90 GLU B O 1
ATOM 2904 N N . LEU B 1 91 ? 6.293 -22.531 -1.148 1 98.19 91 LEU B N 1
ATOM 2905 C CA . LEU B 1 91 ? 7.355 -21.625 -0.708 1 98.19 91 LEU B CA 1
ATOM 2906 C C . LEU B 1 91 ? 8.062 -22.188 0.521 1 98.19 91 LEU B C 1
ATOM 2908 O O . LEU B 1 91 ? 7.418 -22.578 1.491 1 98.19 91 LEU B O 1
ATOM 2912 N N . VAL B 1 92 ? 9.375 -22.203 0.458 1 97.62 92 VAL B N 1
ATOM 2913 C CA . VAL B 1 92 ? 10.188 -22.844 1.492 1 97.62 92 VAL B CA 1
ATOM 2914 C C . VAL B 1 92 ? 11.016 -21.797 2.219 1 97.62 92 VAL B C 1
ATOM 2916 O O . VAL B 1 92 ? 11.75 -21.031 1.589 1 97.62 92 VAL B O 1
ATOM 2919 N N . LEU B 1 93 ? 10.875 -21.719 3.467 1 95.69 93 LEU B N 1
ATOM 2920 C CA . LEU B 1 93 ? 11.625 -20.75 4.258 1 95.69 93 LEU B CA 1
ATOM 2921 C C . LEU B 1 93 ? 11.953 -21.312 5.637 1 95.69 93 LEU B C 1
ATOM 2923 O O . LEU B 1 93 ? 11.289 -22.234 6.105 1 95.69 93 LEU B O 1
ATOM 2927 N N . PRO B 1 94 ? 12.992 -20.766 6.262 1 94.44 94 PRO B N 1
ATOM 2928 C CA . PRO B 1 94 ? 13.328 -21.25 7.605 1 94.44 94 PRO B CA 1
ATOM 2929 C C . PRO B 1 94 ? 12.211 -21 8.617 1 94.44 94 PRO B C 1
ATOM 2931 O O . PRO B 1 94 ? 11.477 -20.016 8.5 1 94.44 94 PRO B O 1
ATOM 2934 N N . GLU B 1 95 ? 12.148 -21.797 9.602 1 94 95 GLU B N 1
ATOM 2935 C CA . GLU B 1 95 ? 11.047 -21.75 10.555 1 94 95 GLU B CA 1
ATOM 2936 C C . GLU B 1 95 ? 11.141 -20.516 11.445 1 94 95 GLU B C 1
ATOM 2938 O O . GLU B 1 95 ? 10.195 -20.172 12.156 1 94 95 GLU B O 1
ATOM 2943 N N . ASP B 1 96 ? 12.297 -19.875 11.477 1 89.31 96 ASP B N 1
ATOM 2944 C CA . ASP B 1 96 ? 12.43 -18.672 12.297 1 89.31 96 ASP B CA 1
ATOM 2945 C C . ASP B 1 96 ? 12.07 -17.422 11.492 1 89.31 96 ASP B C 1
ATOM 2947 O O . ASP B 1 96 ? 12.258 -16.297 11.969 1 89.31 96 ASP B O 1
ATOM 2951 N N . SER B 1 97 ? 11.57 -17.609 10.273 1 86.81 97 SER B N 1
ATOM 2952 C CA . SER B 1 97 ? 11.008 -16.484 9.539 1 86.81 97 SER B CA 1
ATOM 2953 C C . SER B 1 97 ? 9.805 -15.883 10.258 1 86.81 97 SER B C 1
ATOM 2955 O O . SER B 1 97 ? 9.195 -16.547 11.102 1 86.81 97 SER B O 1
ATOM 2957 N N . THR B 1 98 ? 9.555 -14.664 9.969 1 83.88 98 THR B N 1
ATOM 2958 C CA . THR B 1 98 ? 8.508 -13.977 10.703 1 83.88 98 THR B CA 1
ATOM 2959 C C . THR B 1 98 ? 7.133 -14.555 10.367 1 83.88 98 THR B C 1
ATOM 2961 O O . THR B 1 98 ? 6.891 -14.961 9.227 1 83.88 98 THR B O 1
ATOM 2964 N N . LYS B 1 99 ? 6.289 -14.602 11.391 1 85.19 99 LYS B N 1
ATOM 2965 C CA . LYS B 1 99 ? 4.926 -15.094 11.227 1 85.19 99 LYS B CA 1
ATOM 2966 C C . LYS B 1 99 ? 4.164 -14.273 10.188 1 85.19 99 LYS B C 1
ATOM 2968 O O . LYS B 1 99 ? 3.361 -14.82 9.43 1 85.19 99 LYS B O 1
ATOM 2973 N N . GLU B 1 100 ? 4.391 -12.977 10.133 1 86.62 100 GLU B N 1
ATOM 2974 C CA . GLU B 1 100 ? 3.701 -12.055 9.234 1 86.62 100 GLU B CA 1
ATOM 2975 C C . GLU B 1 100 ? 3.906 -12.453 7.773 1 86.62 100 GLU B C 1
ATOM 2977 O O . GLU B 1 100 ? 2.959 -12.453 6.984 1 86.62 100 GLU B O 1
ATOM 2982 N N . ARG B 1 101 ? 5.094 -12.844 7.488 1 88.56 101 ARG B N 1
ATOM 2983 C CA . ARG B 1 101 ? 5.406 -13.219 6.113 1 88.56 101 ARG B CA 1
ATOM 2984 C C . ARG B 1 101 ? 4.727 -14.531 5.734 1 88.56 101 ARG B C 1
ATOM 2986 O O . ARG B 1 101 ? 4.156 -14.648 4.648 1 88.56 101 ARG B O 1
ATOM 2993 N N . THR B 1 102 ? 4.773 -15.484 6.617 1 92.75 102 THR B N 1
ATOM 2994 C CA . THR B 1 102 ? 4.176 -16.781 6.348 1 92.75 102 THR B CA 1
ATOM 2995 C C . THR B 1 102 ? 2.658 -16.672 6.227 1 92.75 102 THR B C 1
ATOM 2997 O O . THR B 1 102 ? 2.051 -17.281 5.34 1 92.75 102 THR B O 1
ATOM 3000 N N . GLN B 1 103 ? 2.066 -15.875 7.086 1 93.25 103 GLN B N 1
ATOM 3001 C CA . GLN B 1 103 ? 0.621 -15.672 7.062 1 93.25 103 GLN B CA 1
ATOM 3002 C C . GLN B 1 103 ? 0.177 -15.047 5.742 1 93.25 103 GLN B C 1
ATOM 3004 O O . GLN B 1 103 ? -0.835 -15.453 5.168 1 93.25 103 GLN B O 1
ATOM 3009 N N . THR B 1 104 ? 0.929 -14.086 5.293 1 95.69 104 THR B N 1
ATOM 3010 C CA . THR B 1 104 ? 0.586 -13.414 4.047 1 95.69 104 THR B CA 1
ATOM 3011 C C . THR B 1 104 ? 0.666 -14.375 2.867 1 95.69 104 THR B C 1
ATOM 3013 O O . THR B 1 104 ? -0.247 -14.438 2.041 1 95.69 104 THR B O 1
ATOM 3016 N N . MET B 1 105 ? 1.741 -15.148 2.816 1 97.62 105 MET B N 1
ATOM 3017 C CA . MET B 1 105 ? 1.915 -16.109 1.739 1 97.62 105 MET B CA 1
ATOM 3018 C C . MET B 1 105 ? 0.783 -17.141 1.739 1 97.62 105 MET B C 1
ATOM 3020 O O . MET B 1 105 ? 0.224 -17.453 0.686 1 97.62 105 MET B O 1
ATOM 3024 N N . ARG B 1 106 ? 0.401 -17.594 2.938 1 97.19 106 ARG B N 1
ATOM 3025 C CA . ARG B 1 106 ? -0.687 -18.562 3.053 1 97.19 106 ARG B CA 1
ATOM 3026 C C . ARG B 1 106 ? -2.021 -17.938 2.668 1 97.19 106 ARG B C 1
ATOM 3028 O O . ARG B 1 106 ? -2.867 -18.594 2.053 1 97.19 106 ARG B O 1
ATOM 3035 N N . ALA B 1 107 ? -2.182 -16.703 3.068 1 97.62 107 ALA B N 1
ATOM 3036 C CA . ALA B 1 107 ? -3.416 -16 2.738 1 97.62 107 ALA B CA 1
ATOM 3037 C C . ALA B 1 107 ? -3.617 -15.93 1.228 1 97.62 107 ALA B C 1
ATOM 3039 O O . ALA B 1 107 ? -4.75 -15.969 0.744 1 97.62 107 ALA B O 1
ATOM 3040 N N . TYR B 1 108 ? -2.52 -15.867 0.47 1 98 108 TYR B N 1
ATOM 3041 C CA . TYR B 1 108 ? -2.588 -15.82 -0.986 1 98 108 TYR B CA 1
ATOM 3042 C C . TYR B 1 108 ? -2.729 -17.219 -1.572 1 98 108 TYR B C 1
ATOM 3044 O O . TYR B 1 108 ? -2.834 -17.375 -2.791 1 98 108 TYR B O 1
ATOM 3052 N N . GLY B 1 109 ? -2.639 -18.234 -0.69 1 97.12 109 GLY B N 1
ATOM 3053 C CA . GLY B 1 109 ? -2.936 -19.578 -1.141 1 97.12 109 GLY B CA 1
ATOM 3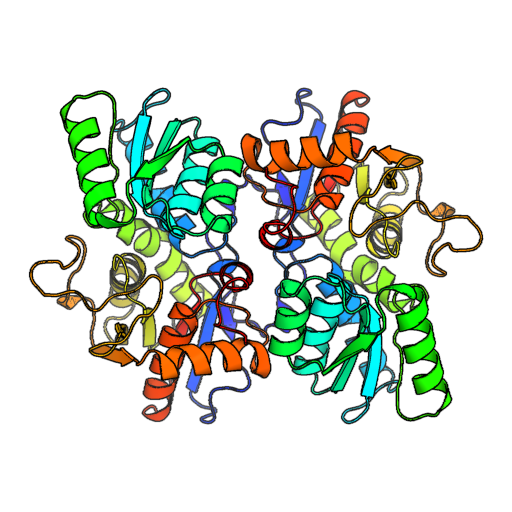054 C C . GLY B 1 109 ? -1.695 -20.438 -1.32 1 97.12 109 GLY B C 1
ATOM 3055 O O . GLY B 1 109 ? -1.787 -21.594 -1.741 1 97.12 109 GLY B O 1
ATOM 3056 N N . ALA B 1 110 ? -0.532 -19.922 -1 1 98 110 ALA B N 1
ATOM 3057 C CA . ALA B 1 110 ? 0.694 -20.703 -1.147 1 98 110 ALA B CA 1
ATOM 3058 C C . ALA B 1 110 ? 0.798 -21.781 -0.063 1 98 110 ALA B C 1
ATOM 3060 O O . ALA B 1 110 ? 0.362 -21.562 1.071 1 98 110 ALA B O 1
ATOM 3061 N N . THR B 1 111 ? 1.361 -22.938 -0.416 1 98 111 THR B N 1
ATOM 3062 C CA . THR B 1 111 ? 1.849 -23.875 0.585 1 98 111 THR B CA 1
ATOM 3063 C C . THR B 1 111 ? 3.191 -23.422 1.148 1 98 111 THR B C 1
ATOM 3065 O O . THR B 1 111 ? 4.133 -23.156 0.394 1 98 111 THR B O 1
ATOM 3068 N N . VAL B 1 112 ? 3.266 -23.297 2.455 1 97.5 112 VAL B N 1
ATOM 3069 C CA . VAL B 1 112 ? 4.496 -22.828 3.086 1 97.5 112 VAL B CA 1
ATOM 3070 C C . VAL B 1 112 ? 5.16 -23.984 3.834 1 97.5 112 VAL B C 1
ATOM 3072 O O . VAL B 1 112 ? 4.539 -24.609 4.695 1 97.5 112 VAL B O 1
ATOM 3075 N N . ILE B 1 113 ? 6.371 -24.234 3.467 1 97.44 113 ILE B N 1
ATOM 3076 C CA . ILE B 1 113 ? 7.184 -25.266 4.113 1 97.44 113 ILE B CA 1
ATOM 3077 C C . ILE B 1 113 ? 8.266 -24.594 4.969 1 97.44 113 ILE B C 1
ATOM 3079 O O . ILE B 1 113 ? 9.031 -23.766 4.477 1 97.44 113 ILE B O 1
ATOM 3083 N N . LEU B 1 114 ? 8.273 -24.984 6.191 1 96.44 114 LEU B N 1
ATOM 3084 C CA . LEU B 1 114 ? 9.266 -24.453 7.117 1 96.44 114 LEU B CA 1
ATOM 3085 C C . LEU B 1 114 ? 10.406 -25.438 7.324 1 96.44 114 LEU B C 1
ATOM 3087 O O . LEU B 1 114 ? 10.18 -26.594 7.684 1 96.44 114 LEU B O 1
ATOM 3091 N N . THR B 1 115 ? 11.602 -25.031 7.059 1 97.19 115 THR B N 1
ATOM 3092 C CA . THR B 1 115 ? 12.797 -25.828 7.27 1 97.19 115 THR B CA 1
ATOM 3093 C C . THR B 1 115 ? 13.492 -25.438 8.57 1 97.19 115 THR B C 1
ATOM 3095 O O . THR B 1 115 ? 13.211 -24.375 9.133 1 97.19 115 THR B O 1
ATOM 3098 N N . PRO B 1 116 ? 14.359 -26.266 9.094 1 96 116 PRO B N 1
ATOM 3099 C CA . PRO B 1 116 ? 15.023 -25.953 10.359 1 96 116 PRO B CA 1
ATOM 3100 C C . PRO B 1 116 ? 15.773 -24.625 10.32 1 96 116 PRO B C 1
ATOM 3102 O O . PRO B 1 116 ? 16.5 -24.344 9.359 1 96 116 PRO B O 1
ATOM 3105 N N . ALA B 1 117 ? 15.617 -23.875 11.391 1 93.75 117 ALA B N 1
ATOM 3106 C CA . ALA B 1 117 ? 16.234 -22.547 11.484 1 93.75 117 ALA B CA 1
ATOM 3107 C C . ALA B 1 117 ? 17.75 -22.641 11.375 1 93.75 117 ALA B C 1
ATOM 3109 O O . ALA B 1 117 ? 18.406 -21.781 10.789 1 93.75 117 ALA B O 1
ATOM 3110 N N . GLU B 1 118 ? 18.344 -23.688 11.914 1 94.56 118 GLU B N 1
ATOM 3111 C CA . GLU B 1 118 ? 19.797 -23.859 11.984 1 94.56 118 GLU B CA 1
ATOM 3112 C C . GLU B 1 118 ? 20.406 -23.969 10.586 1 94.56 118 GLU B C 1
ATOM 3114 O O . GLU B 1 118 ? 21.578 -23.656 10.391 1 94.56 118 GLU B O 1
ATOM 3119 N N . GLU B 1 119 ? 19.578 -24.406 9.633 1 93.38 119 GLU B N 1
ATOM 3120 C CA . GLU B 1 119 ? 20.062 -24.594 8.266 1 93.38 119 GLU B CA 1
ATOM 3121 C C . GLU B 1 119 ? 19.875 -23.328 7.438 1 93.38 119 GLU B C 1
ATOM 3123 O O . GLU B 1 119 ? 20.391 -23.219 6.324 1 93.38 119 GLU B O 1
ATOM 3128 N N . GLY B 1 120 ? 19.094 -22.406 7.934 1 89.88 120 GLY B N 1
ATOM 3129 C CA . GLY B 1 120 ? 18.875 -21.125 7.281 1 89.88 120 GLY B CA 1
ATOM 3130 C C . GLY B 1 120 ? 18.312 -21.266 5.879 1 89.88 120 GLY B C 1
ATOM 3131 O O . GLY B 1 120 ? 17.703 -22.281 5.543 1 89.88 120 GLY B O 1
ATOM 3132 N N . ILE B 1 121 ? 18.531 -20.219 5.086 1 87.56 121 ILE B N 1
ATOM 3133 C CA . ILE B 1 121 ? 17.969 -20.156 3.746 1 87.56 121 ILE B CA 1
ATOM 3134 C C . ILE B 1 121 ? 18.641 -21.188 2.848 1 87.56 121 ILE B C 1
ATOM 3136 O O . ILE B 1 121 ? 18.047 -21.641 1.864 1 87.56 121 ILE B O 1
ATOM 3140 N N . ILE B 1 122 ? 19.828 -21.547 3.18 1 89.56 122 ILE B N 1
ATOM 3141 C CA . ILE B 1 122 ? 20.562 -22.547 2.416 1 89.56 122 ILE B CA 1
ATOM 3142 C C . ILE B 1 122 ? 19.859 -23.906 2.551 1 89.56 122 ILE B C 1
ATOM 3144 O O . ILE B 1 122 ? 19.672 -24.625 1.562 1 89.56 122 ILE B O 1
ATOM 3148 N N . GLY B 1 123 ? 19.453 -24.172 3.781 1 93.56 123 GLY B N 1
ATOM 3149 C CA . GLY B 1 123 ? 18.672 -25.375 3.984 1 93.56 123 GLY B CA 1
ATOM 3150 C C . GLY B 1 123 ? 17.391 -25.391 3.191 1 93.56 123 GLY B C 1
ATOM 3151 O O . GLY B 1 123 ? 16.984 -26.438 2.654 1 93.56 123 GLY B O 1
ATOM 3152 N N . SER B 1 124 ? 16.734 -24.297 3.139 1 95.25 124 SER B N 1
ATOM 3153 C CA . SER B 1 124 ? 15.5 -24.172 2.369 1 95.25 124 SER B CA 1
ATOM 3154 C C . SER B 1 124 ? 15.75 -24.375 0.88 1 95.25 124 SER B C 1
ATOM 3156 O O . SER B 1 124 ? 14.953 -25.016 0.194 1 95.25 124 SER B O 1
ATOM 3158 N N . ARG B 1 125 ? 16.844 -23.875 0.395 1 93.69 125 ARG B N 1
ATOM 3159 C CA . ARG B 1 125 ? 17.203 -24.047 -1.009 1 93.69 125 ARG B CA 1
ATOM 3160 C C . ARG B 1 125 ? 17.484 -25.516 -1.327 1 93.69 125 ARG B C 1
ATOM 3162 O O . ARG B 1 125 ? 17.062 -26.016 -2.369 1 93.69 125 ARG B O 1
ATOM 3169 N N . ASP B 1 126 ? 18.234 -26.109 -0.431 1 95.69 126 ASP B N 1
ATOM 3170 C CA . ASP B 1 126 ? 18.531 -27.531 -0.609 1 95.69 126 ASP B CA 1
ATOM 3171 C C . ASP B 1 126 ? 17.25 -28.359 -0.687 1 95.69 126 ASP B C 1
ATOM 3173 O O . ASP B 1 126 ? 17.141 -29.25 -1.53 1 95.69 126 ASP B O 1
ATOM 3177 N N . TYR B 1 127 ? 16.375 -28.047 0.224 1 96.88 127 TYR B N 1
ATOM 3178 C CA . TYR B 1 127 ? 15.086 -28.719 0.215 1 96.88 127 TYR B CA 1
ATOM 3179 C C . TYR B 1 127 ? 14.398 -28.562 -1.137 1 96.88 127 TYR B C 1
ATOM 3181 O O . TYR B 1 127 ? 13.945 -29.547 -1.723 1 96.88 127 TYR B O 1
ATOM 3189 N N . ALA B 1 128 ? 14.305 -27.375 -1.602 1 96.94 128 ALA B N 1
ATOM 3190 C CA . ALA B 1 128 ? 13.641 -27.078 -2.869 1 96.94 128 ALA B CA 1
ATOM 3191 C C . ALA B 1 128 ? 14.344 -27.781 -4.031 1 96.94 128 ALA B C 1
ATOM 3193 O O . ALA B 1 128 ? 13.688 -28.375 -4.891 1 96.94 128 ALA B O 1
ATOM 3194 N N . ASP B 1 129 ? 15.656 -27.781 -4.008 1 96.19 129 ASP B N 1
ATOM 3195 C CA . ASP B 1 129 ? 16.438 -28.422 -5.062 1 96.19 129 ASP B CA 1
ATOM 3196 C C . ASP B 1 129 ? 16.188 -29.922 -5.102 1 96.19 129 ASP B C 1
ATOM 3198 O O . ASP B 1 129 ? 16.062 -30.516 -6.18 1 96.19 129 ASP B O 1
ATOM 3202 N N . LYS B 1 130 ? 16.188 -30.453 -3.932 1 96.75 130 LYS B N 1
ATOM 3203 C CA . LYS B 1 130 ? 15.914 -31.891 -3.84 1 96.75 130 LYS B CA 1
ATOM 3204 C C . LYS B 1 130 ? 14.539 -32.219 -4.422 1 96.75 130 LYS B C 1
ATOM 3206 O O . LYS B 1 130 ? 14.398 -33.219 -5.148 1 96.75 130 LYS B O 1
ATOM 3211 N N . LYS B 1 131 ? 13.57 -31.438 -4.082 1 95.81 131 LYS B N 1
ATOM 3212 C CA . LYS B 1 131 ? 12.219 -31.672 -4.578 1 95.81 131 LYS B CA 1
ATOM 3213 C C . LYS B 1 131 ? 12.156 -31.531 -6.098 1 95.81 131 LYS B C 1
ATOM 3215 O O . LYS B 1 131 ? 11.484 -32.312 -6.766 1 95.81 131 LYS B O 1
ATOM 3220 N N . VAL B 1 132 ? 12.773 -30.578 -6.594 1 96.06 132 VAL B N 1
ATOM 3221 C CA . VAL B 1 132 ? 12.812 -30.391 -8.039 1 96.06 132 VAL B CA 1
ATOM 3222 C C . VAL B 1 132 ? 13.484 -31.594 -8.703 1 96.06 132 VAL B C 1
ATOM 3224 O O . VAL B 1 132 ? 12.992 -32.094 -9.711 1 96.06 132 VAL B O 1
ATOM 3227 N N . ALA B 1 133 ? 14.562 -32.062 -8.117 1 96.5 133 ALA B N 1
ATOM 3228 C CA . ALA B 1 133 ? 15.312 -33.188 -8.656 1 96.5 133 ALA B CA 1
ATOM 3229 C C . ALA B 1 133 ? 14.461 -34.469 -8.672 1 96.5 133 ALA B C 1
ATOM 3231 O O . ALA B 1 133 ? 14.609 -35.312 -9.547 1 96.5 133 ALA B O 1
ATOM 3232 N N . GLN B 1 134 ? 13.594 -34.594 -7.742 1 95.69 134 GLN B N 1
ATOM 3233 C CA . GLN B 1 134 ? 12.719 -35.75 -7.629 1 95.69 134 GLN B CA 1
ATOM 3234 C C . GLN B 1 134 ? 11.578 -35.688 -8.641 1 95.69 134 GLN B C 1
ATOM 3236 O O . GLN B 1 134 ? 10.898 -36.688 -8.891 1 95.69 134 GLN B O 1
ATOM 3241 N N . GLY B 1 135 ? 11.398 -34.5 -9.242 1 92.25 135 GLY B N 1
ATOM 3242 C CA . GLY B 1 135 ? 10.375 -34.344 -10.258 1 92.25 135 GLY B CA 1
ATOM 3243 C C . GLY B 1 135 ? 9.07 -33.781 -9.711 1 92.25 135 GLY B C 1
ATOM 3244 O O . GLY B 1 135 ? 8.805 -33.906 -8.508 1 92.25 135 GLY B O 1
ATOM 3245 N N . GLY B 1 136 ? 8.32 -33.156 -10.57 1 92.25 136 GLY B N 1
ATOM 3246 C CA . GLY B 1 136 ? 6.988 -32.719 -10.211 1 92.25 136 GLY B CA 1
ATOM 3247 C C . GLY B 1 136 ? 6.934 -31.25 -9.82 1 92.25 136 GLY B C 1
ATOM 3248 O O . GLY B 1 136 ? 5.848 -30.672 -9.664 1 92.25 136 GLY B O 1
ATOM 3249 N N . TYR B 1 137 ? 8.07 -30.688 -9.555 1 96.06 137 TYR B N 1
ATOM 3250 C CA . TYR B 1 137 ? 8.141 -29.266 -9.219 1 96.06 137 TYR B CA 1
ATOM 3251 C C . TYR B 1 137 ? 9.047 -28.516 -10.188 1 96.06 137 TYR B C 1
ATOM 3253 O O . TYR B 1 137 ? 9.992 -29.078 -10.734 1 96.06 137 TYR B O 1
ATOM 3261 N N . LEU B 1 138 ? 8.695 -27.328 -10.398 1 96.5 138 LEU B N 1
ATOM 3262 C CA . LEU B 1 138 ? 9.523 -26.406 -11.18 1 96.5 138 LEU B CA 1
ATOM 3263 C C . LEU B 1 138 ? 9.945 -25.219 -10.344 1 96.5 138 LEU B C 1
ATOM 3265 O O . LEU B 1 138 ? 9.211 -24.766 -9.461 1 96.5 138 LEU B O 1
ATOM 3269 N N . MET B 1 139 ? 11.133 -24.75 -10.609 1 96.88 139 MET B N 1
ATOM 3270 C CA . MET B 1 139 ? 11.641 -23.562 -9.938 1 96.88 139 MET B CA 1
ATOM 3271 C C . MET B 1 139 ? 11.883 -22.438 -10.93 1 96.88 139 MET B C 1
ATOM 3273 O O . MET B 1 139 ? 12.438 -22.656 -12.008 1 96.88 139 MET B O 1
ATOM 3277 N N . LEU B 1 140 ? 11.438 -21.266 -10.609 1 96.44 140 LEU B N 1
ATOM 3278 C CA . LEU B 1 140 ? 11.625 -20.125 -11.492 1 96.44 140 LEU B CA 1
ATOM 3279 C C . LEU B 1 140 ? 13.047 -19.578 -11.375 1 96.44 140 LEU B C 1
ATOM 3281 O O . LEU B 1 140 ? 13.656 -19.203 -12.375 1 96.44 140 LEU B O 1
ATOM 3285 N N . ASN B 1 141 ? 13.617 -19.578 -10.133 1 95 141 ASN B N 1
ATOM 3286 C CA . ASN B 1 141 ? 14.984 -19.156 -9.883 1 95 141 ASN B CA 1
ATOM 3287 C C . ASN B 1 141 ? 15.188 -17.672 -10.203 1 95 141 ASN B C 1
ATOM 3289 O O . ASN B 1 141 ? 15.867 -17.328 -11.164 1 95 141 ASN B O 1
ATOM 3293 N N . GLN B 1 142 ? 14.844 -16.812 -9.289 1 95.31 142 GLN B N 1
ATOM 3294 C CA . GLN B 1 142 ? 14.836 -15.359 -9.508 1 95.31 142 GLN B CA 1
ATOM 3295 C C . GLN B 1 142 ? 16.25 -14.836 -9.727 1 95.31 142 GLN B C 1
ATOM 3297 O O . GLN B 1 142 ? 16.438 -13.742 -10.266 1 95.31 142 GLN B O 1
ATOM 3302 N N . PHE B 1 143 ? 17.312 -15.609 -9.453 1 95.25 143 PHE B N 1
ATOM 3303 C CA . PHE B 1 143 ? 18.688 -15.148 -9.523 1 95.25 143 PHE B CA 1
ATOM 3304 C C . PHE B 1 143 ? 19.281 -15.422 -10.906 1 95.25 143 PHE B C 1
ATOM 3306 O O . PHE B 1 143 ? 20.328 -14.859 -11.258 1 95.25 143 PHE B O 1
ATOM 3313 N N . ALA B 1 144 ? 18.625 -16.281 -11.641 1 97 144 ALA B N 1
ATOM 3314 C CA . ALA B 1 144 ? 19.219 -16.703 -12.914 1 97 144 ALA B CA 1
ATOM 3315 C C . ALA B 1 144 ? 18.203 -16.578 -14.047 1 97 144 ALA B C 1
ATOM 3317 O O . ALA B 1 144 ? 18.547 -16.781 -15.219 1 97 144 ALA B O 1
ATOM 3318 N N . ASN B 1 145 ? 16.953 -16.234 -13.742 1 98.19 145 ASN B N 1
ATOM 3319 C CA . ASN B 1 145 ? 15.867 -16.156 -14.711 1 98.19 145 ASN B CA 1
ATOM 3320 C C . ASN B 1 145 ? 15.844 -14.82 -15.43 1 98.19 145 ASN B C 1
ATOM 3322 O O . ASN B 1 145 ? 15.594 -13.781 -14.82 1 98.19 145 ASN B O 1
ATOM 3326 N N . ASP B 1 146 ? 15.977 -14.844 -16.734 1 98.69 146 ASP B N 1
ATOM 3327 C CA . ASP B 1 146 ? 16.031 -13.609 -17.531 1 98.69 146 ASP B CA 1
ATOM 3328 C C . ASP B 1 146 ? 14.711 -12.852 -17.453 1 98.69 146 ASP B C 1
ATOM 3330 O O . ASP B 1 146 ? 14.68 -11.633 -17.656 1 98.69 146 ASP B O 1
ATOM 3334 N N . ASP B 1 147 ? 13.695 -13.508 -17.141 1 98.88 147 ASP B N 1
ATOM 3335 C CA . ASP B 1 147 ? 12.398 -12.844 -17.062 1 98.88 147 ASP B CA 1
ATOM 3336 C C . ASP B 1 147 ? 12.32 -11.945 -15.82 1 98.88 147 ASP B C 1
ATOM 3338 O O . ASP B 1 147 ? 11.422 -11.109 -15.711 1 98.88 147 ASP B O 1
ATOM 3342 N N . ASN B 1 148 ? 13.297 -12.156 -14.898 1 98.75 148 ASN B N 1
ATOM 3343 C CA . ASN B 1 148 ? 13.406 -11.25 -13.758 1 98.75 148 ASN B CA 1
ATOM 3344 C C . ASN B 1 148 ? 13.773 -9.836 -14.203 1 98.75 148 ASN B C 1
ATOM 3346 O O . ASN B 1 148 ? 12.961 -8.914 -14.102 1 98.75 148 ASN B O 1
ATOM 3350 N N . TRP B 1 149 ? 14.945 -9.625 -14.836 1 98.88 149 TRP B N 1
ATOM 3351 C CA . TRP B 1 149 ? 15.359 -8.281 -15.219 1 98.88 149 TRP B CA 1
ATOM 3352 C C . TRP B 1 149 ? 14.539 -7.773 -16.406 1 98.88 149 TRP B C 1
ATOM 3354 O O . TRP B 1 149 ? 14.305 -6.57 -16.531 1 98.88 149 TRP B O 1
ATOM 3364 N N . LYS B 1 150 ? 13.984 -8.641 -17.219 1 98.94 150 LYS B N 1
ATOM 3365 C CA . LYS B 1 150 ? 13.164 -8.227 -18.359 1 98.94 150 LYS B CA 1
ATOM 3366 C C . LYS B 1 150 ? 11.883 -7.543 -17.906 1 98.94 150 LYS B C 1
ATOM 3368 O O . LYS B 1 150 ? 11.344 -6.684 -18.594 1 98.94 150 LYS B O 1
ATOM 3373 N N . ALA B 1 151 ? 11.367 -7.961 -16.703 1 98.94 151 ALA B N 1
ATOM 3374 C CA . ALA B 1 151 ? 10.219 -7.273 -16.125 1 98.94 151 ALA B CA 1
ATOM 3375 C C . ALA B 1 151 ? 10.461 -5.77 -16.031 1 98.94 151 ALA B C 1
ATOM 3377 O O . ALA B 1 151 ? 9.578 -4.969 -16.359 1 98.94 151 ALA B O 1
ATOM 3378 N N . HIS B 1 152 ? 11.672 -5.391 -15.641 1 98.94 152 HIS B N 1
ATOM 3379 C CA . HIS B 1 152 ? 12.016 -3.994 -15.406 1 98.94 152 HIS B CA 1
ATOM 3380 C C . HIS B 1 152 ? 12.453 -3.303 -16.688 1 98.94 152 HIS B C 1
ATOM 3382 O O . HIS B 1 152 ? 12.281 -2.092 -16.844 1 98.94 152 HIS B O 1
ATOM 3388 N N . TYR B 1 153 ? 12.977 -4.098 -17.594 1 98.94 153 TYR B N 1
ATOM 3389 C CA . TYR B 1 153 ? 13.234 -3.578 -18.938 1 98.94 153 TYR B CA 1
ATOM 3390 C C . TYR B 1 153 ? 11.93 -3.184 -19.625 1 98.94 153 TYR B C 1
ATOM 3392 O O . TYR B 1 153 ? 11.859 -2.146 -20.281 1 98.94 153 TYR B O 1
ATOM 3400 N N . LYS B 1 154 ? 10.891 -3.943 -19.422 1 98.81 154 LYS B N 1
ATOM 3401 C CA . LYS B 1 154 ? 9.625 -3.775 -20.125 1 98.81 154 LYS B CA 1
ATOM 3402 C C . LYS B 1 154 ? 8.75 -2.725 -19.438 1 98.81 154 LYS B C 1
ATOM 3404 O O . LYS B 1 154 ? 7.875 -2.129 -20.078 1 98.81 154 LYS B O 1
ATOM 3409 N N . THR B 1 155 ? 8.961 -2.504 -18.125 1 98.81 155 THR B N 1
ATOM 3410 C CA . THR B 1 155 ? 7.965 -1.693 -17.438 1 98.81 155 THR B CA 1
ATOM 3411 C C . THR B 1 155 ? 8.641 -0.583 -16.625 1 98.81 155 THR B C 1
ATOM 3413 O O . THR B 1 155 ? 8.531 0.594 -16.984 1 98.81 155 THR B O 1
ATOM 3416 N N . THR B 1 156 ? 9.578 -0.87 -15.68 1 98.88 156 THR B N 1
ATOM 3417 C CA . THR B 1 156 ? 10.172 0.115 -14.781 1 98.88 156 THR B CA 1
ATOM 3418 C C . THR B 1 156 ? 10.945 1.17 -15.57 1 98.88 156 THR B C 1
ATOM 3420 O O . THR B 1 156 ? 10.75 2.371 -15.367 1 98.88 156 THR B O 1
ATOM 3423 N N . GLY B 1 157 ? 11.812 0.702 -16.484 1 98.94 157 GLY B N 1
ATOM 3424 C CA . GLY B 1 157 ? 12.586 1.609 -17.312 1 98.94 157 GLY B CA 1
ATOM 3425 C C . GLY B 1 157 ? 11.711 2.555 -18.125 1 98.94 157 GLY B C 1
ATOM 3426 O O . GLY B 1 157 ? 11.828 3.775 -18 1 98.94 157 GLY B O 1
ATOM 3427 N N . PRO B 1 158 ? 10.805 2.008 -18.922 1 98.88 158 PRO B N 1
ATOM 3428 C CA . PRO B 1 158 ? 9.914 2.846 -19.719 1 98.88 158 PRO B CA 1
ATOM 3429 C C . PRO B 1 158 ? 9.086 3.807 -18.875 1 98.88 158 PRO B C 1
ATOM 3431 O O . PRO B 1 158 ? 8.898 4.965 -19.25 1 98.88 158 PRO B O 1
ATOM 3434 N N . GLU B 1 159 ? 8.562 3.344 -17.75 1 98.88 159 GLU B N 1
ATOM 3435 C CA . GLU B 1 159 ? 7.766 4.211 -16.891 1 98.88 159 GLU B CA 1
ATOM 3436 C C . GLU B 1 159 ? 8.578 5.418 -16.422 1 98.88 159 GLU B C 1
ATOM 3438 O O . GLU B 1 159 ? 8.086 6.551 -16.453 1 98.88 159 GLU B O 1
ATOM 3443 N N . ILE B 1 160 ? 9.797 5.152 -15.953 1 98.88 160 ILE B N 1
ATOM 3444 C CA . ILE B 1 160 ? 10.656 6.219 -15.453 1 98.88 160 ILE B CA 1
ATOM 3445 C C . ILE B 1 160 ? 10.969 7.203 -16.578 1 98.88 160 ILE B C 1
ATOM 3447 O O . ILE B 1 160 ? 10.867 8.422 -16.391 1 98.88 160 ILE B O 1
ATOM 3451 N N . TRP B 1 161 ? 11.375 6.691 -17.719 1 98.88 161 TRP B N 1
ATOM 3452 C CA . TRP B 1 161 ? 11.688 7.535 -18.875 1 98.88 161 TRP B CA 1
ATOM 3453 C C . TRP B 1 161 ? 10.5 8.422 -19.234 1 98.88 161 TRP B C 1
ATOM 3455 O O . TRP B 1 161 ? 10.648 9.641 -19.375 1 98.88 161 TRP B O 1
ATOM 3465 N N . ASN B 1 162 ? 9.312 7.809 -19.359 1 98.69 162 ASN B N 1
ATOM 3466 C CA . ASN B 1 162 ? 8.109 8.531 -19.75 1 98.69 162 ASN B CA 1
ATOM 3467 C C . ASN B 1 162 ? 7.695 9.547 -18.688 1 98.69 162 ASN B C 1
ATOM 3469 O O . ASN B 1 162 ? 7.391 10.703 -19.016 1 98.69 162 ASN B O 1
ATOM 3473 N N . ASP B 1 163 ? 7.762 9.18 -17.469 1 98.44 163 ASP B N 1
ATOM 3474 C CA . ASP B 1 163 ? 7.254 10.016 -16.391 1 98.44 163 ASP B CA 1
ATOM 3475 C C . ASP B 1 163 ? 8.188 11.195 -16.125 1 98.44 163 ASP B C 1
ATOM 3477 O O . ASP B 1 163 ? 7.781 12.203 -15.547 1 98.44 163 ASP B O 1
ATOM 3481 N N . THR B 1 164 ? 9.484 11.031 -16.5 1 98.75 164 THR B N 1
ATOM 3482 C CA . THR B 1 164 ? 10.43 12.133 -16.359 1 98.75 164 THR B CA 1
ATOM 3483 C C . THR B 1 164 ? 10.547 12.914 -17.656 1 98.75 164 THR B C 1
ATOM 3485 O O . THR B 1 164 ? 11.352 13.836 -17.766 1 98.75 164 THR B O 1
ATOM 3488 N N . GLU B 1 165 ? 9.836 12.43 -18.688 1 98.31 165 GLU B N 1
ATOM 3489 C CA . GLU B 1 165 ? 9.914 13.016 -20.031 1 98.31 165 GLU B CA 1
ATOM 3490 C C . GLU B 1 165 ? 11.344 13.008 -20.547 1 98.31 165 GLU B C 1
ATOM 3492 O O . GLU B 1 165 ? 11.789 13.984 -21.156 1 98.31 165 GLU B O 1
ATOM 3497 N N . GLY B 1 166 ? 12.031 12.047 -20.156 1 98.56 166 GLY B N 1
ATOM 3498 C CA . GLY B 1 166 ? 13.367 11.82 -20.656 1 98.56 166 GLY B CA 1
ATOM 3499 C C . GLY B 1 166 ? 14.422 12.656 -19.953 1 98.56 166 GLY B C 1
ATOM 3500 O O . GLY B 1 166 ? 15.562 12.734 -20.422 1 98.56 166 GLY B O 1
ATOM 3501 N N . THR B 1 167 ? 14.094 13.258 -18.828 1 98.62 167 THR B N 1
ATOM 3502 C CA . THR B 1 167 ? 15.031 14.188 -18.203 1 98.62 167 THR B CA 1
ATOM 3503 C C . THR B 1 167 ? 15.859 13.484 -17.141 1 98.62 167 THR B C 1
ATOM 3505 O O . THR B 1 167 ? 16.828 14.055 -16.609 1 98.62 167 THR B O 1
ATOM 3508 N N . VAL B 1 168 ? 15.562 12.219 -16.797 1 98.88 168 VAL B N 1
ATOM 3509 C CA . VAL B 1 168 ? 16.297 11.461 -15.797 1 98.88 168 VAL B CA 1
ATOM 3510 C C . VAL B 1 168 ? 17.781 11.453 -16.156 1 98.88 168 VAL B C 1
ATOM 3512 O O . VAL B 1 168 ? 18.156 11.25 -17.312 1 98.88 168 VAL B O 1
ATOM 3515 N N . THR B 1 169 ? 18.609 11.719 -15.141 1 98.94 169 THR B N 1
ATOM 3516 C CA . THR B 1 169 ? 20.062 11.719 -15.359 1 98.94 169 THR B CA 1
ATOM 3517 C C . THR B 1 169 ? 20.734 10.625 -14.531 1 98.94 169 THR B C 1
ATOM 3519 O O . THR B 1 169 ? 21.812 10.156 -14.875 1 98.94 169 THR B O 1
ATOM 3522 N N . HIS B 1 170 ? 20.125 10.258 -13.445 1 98.94 170 HIS B N 1
ATOM 3523 C CA . HIS B 1 170 ? 20.656 9.242 -12.539 1 98.94 170 HIS B CA 1
ATOM 3524 C C . HIS B 1 170 ? 19.562 8.289 -12.086 1 98.94 170 HIS B C 1
ATOM 3526 O O . HIS B 1 170 ? 18.438 8.711 -11.812 1 98.94 170 HIS B O 1
ATOM 3532 N N . PHE B 1 171 ? 19.891 7.047 -12.039 1 98.94 171 PHE B N 1
ATOM 3533 C CA . PHE B 1 171 ? 19.016 6.027 -11.484 1 98.94 171 PHE B CA 1
ATOM 3534 C C . PHE B 1 171 ? 19.703 5.262 -10.367 1 98.94 171 PHE B C 1
ATOM 3536 O O . PHE B 1 171 ? 20.828 4.773 -10.539 1 98.94 171 PHE B O 1
ATOM 3543 N N . VAL B 1 172 ? 19.031 5.152 -9.188 1 98.94 172 VAL B N 1
ATOM 3544 C CA . VAL B 1 172 ? 19.625 4.516 -8.008 1 98.94 172 VAL B CA 1
ATOM 3545 C C . VAL B 1 172 ? 18.719 3.373 -7.543 1 98.94 172 VAL B C 1
ATOM 3547 O O . VAL B 1 172 ? 17.5 3.551 -7.395 1 98.94 172 VAL B O 1
ATOM 3550 N N . SER B 1 173 ? 19.266 2.26 -7.34 1 98.56 173 SER B N 1
ATOM 3551 C CA . SER B 1 173 ? 18.531 1.122 -6.809 1 98.56 173 SER B CA 1
ATOM 3552 C C . SER B 1 173 ? 19.391 0.3 -5.852 1 98.56 173 SER B C 1
ATOM 3554 O O . SER B 1 173 ? 20.594 0.133 -6.074 1 98.56 173 SER B O 1
ATOM 3556 N N . ALA B 1 174 ? 18.719 -0.188 -4.785 1 97.25 174 ALA B N 1
ATOM 3557 C CA . ALA B 1 174 ? 19.375 -1.211 -3.971 1 97.25 174 ALA B CA 1
ATOM 3558 C C . ALA B 1 174 ? 19.422 -2.547 -4.707 1 97.25 174 ALA B C 1
ATOM 3560 O O . ALA B 1 174 ? 18.562 -2.836 -5.539 1 97.25 174 ALA B O 1
ATOM 3561 N N . MET B 1 175 ? 20.422 -3.352 -4.402 1 96.38 175 MET B N 1
ATOM 3562 C CA . MET B 1 175 ? 20.672 -4.531 -5.227 1 96.38 175 MET B CA 1
ATOM 3563 C C . MET B 1 175 ? 20.453 -5.809 -4.426 1 96.38 175 MET B C 1
ATOM 3565 O O . MET B 1 175 ? 21.219 -6.109 -3.506 1 96.38 175 MET B O 1
ATOM 3569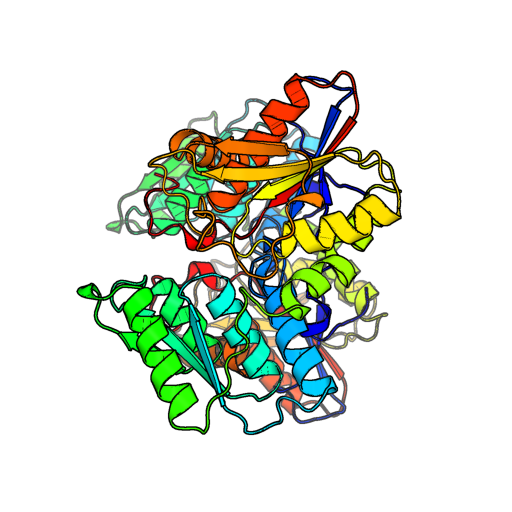 N N . GLY B 1 176 ? 19.344 -6.477 -4.75 1 94 176 GLY B N 1
ATOM 3570 C CA . GLY B 1 176 ? 19.078 -7.828 -4.281 1 94 176 GLY B CA 1
ATOM 3571 C C . GLY B 1 176 ? 19.391 -8.891 -5.32 1 94 176 GLY B C 1
ATOM 3572 O O . GLY B 1 176 ? 20.562 -9.219 -5.551 1 94 176 GLY B O 1
ATOM 3573 N N . THR B 1 177 ? 18.391 -9.258 -6.059 1 94.75 177 THR B N 1
ATOM 3574 C CA . THR B 1 177 ? 18.625 -10.18 -7.168 1 94.75 177 THR B CA 1
ATOM 3575 C C . THR B 1 177 ? 19.25 -9.445 -8.352 1 94.75 177 THR B C 1
ATOM 3577 O O . THR B 1 177 ? 19.75 -10.078 -9.281 1 94.75 177 THR B O 1
ATOM 3580 N N . THR B 1 178 ? 19.188 -8.156 -8.328 1 97.5 178 THR B N 1
ATOM 3581 C CA . THR B 1 178 ? 19.75 -7.227 -9.297 1 97.5 178 THR B CA 1
ATOM 3582 C C . THR B 1 178 ? 18.844 -7.098 -10.523 1 97.5 178 THR B C 1
ATOM 3584 O O . THR B 1 178 ? 19.219 -6.449 -11.508 1 97.5 178 THR B O 1
ATOM 3587 N N . GLY B 1 179 ? 17.672 -7.668 -10.469 1 98.31 179 GLY B N 1
ATOM 3588 C CA . GLY B 1 179 ? 16.734 -7.551 -11.578 1 98.31 179 GLY B CA 1
ATOM 3589 C C . GLY B 1 179 ? 16.328 -6.121 -11.867 1 98.31 179 GLY B C 1
ATOM 3590 O O . GLY B 1 179 ? 16.328 -5.691 -13.023 1 98.31 179 GLY B O 1
ATOM 3591 N N . THR B 1 180 ? 16.047 -5.367 -10.844 1 98.75 180 THR B N 1
ATOM 3592 C CA . THR B 1 180 ? 15.578 -3.99 -10.992 1 98.75 180 THR B CA 1
ATOM 3593 C C . THR B 1 180 ? 16.625 -3.129 -11.672 1 98.75 180 THR B C 1
ATOM 3595 O O . THR B 1 180 ? 16.344 -2.453 -12.664 1 98.75 180 THR B O 1
ATOM 3598 N N . ILE B 1 181 ? 17.875 -3.229 -11.203 1 98.81 181 ILE B N 1
ATOM 3599 C CA . ILE B 1 181 ? 18.906 -2.318 -11.703 1 98.81 181 ILE B CA 1
ATOM 3600 C C . ILE B 1 181 ? 19.312 -2.736 -13.117 1 98.81 181 ILE B C 1
ATOM 3602 O O . ILE B 1 181 ? 19.531 -1.888 -13.984 1 98.81 181 ILE B O 1
ATOM 3606 N N . ILE B 1 182 ? 19.391 -4.027 -13.383 1 98.88 182 ILE B N 1
ATOM 3607 C CA . ILE B 1 182 ? 19.844 -4.5 -14.688 1 98.88 182 ILE B CA 1
ATOM 3608 C C . ILE B 1 182 ? 18.781 -4.176 -15.742 1 98.88 182 ILE B C 1
ATOM 3610 O O . ILE B 1 182 ? 19.109 -3.654 -16.812 1 98.88 182 ILE B O 1
ATOM 3614 N N . GLY B 1 183 ? 17.531 -4.465 -15.43 1 98.94 183 GLY B N 1
ATOM 3615 C CA . GLY B 1 183 ? 16.484 -4.195 -16.391 1 98.94 183 GLY B CA 1
ATOM 3616 C C . GLY B 1 183 ? 16.281 -2.717 -16.672 1 98.94 183 GLY B C 1
ATOM 3617 O O . GLY B 1 183 ? 16.172 -2.307 -17.828 1 98.94 183 GLY B O 1
ATOM 3618 N N . THR B 1 184 ? 16.219 -1.938 -15.641 1 98.94 184 THR B N 1
ATOM 3619 C CA . THR B 1 184 ? 16.016 -0.5 -15.773 1 98.94 184 THR B CA 1
ATOM 3620 C C . THR B 1 184 ? 17.188 0.148 -16.484 1 98.94 184 THR B C 1
ATOM 3622 O O . THR B 1 184 ? 17.016 0.967 -17.391 1 98.94 184 THR B O 1
ATOM 3625 N N . SER B 1 185 ? 18.375 -0.276 -16.078 1 98.88 185 SER B N 1
ATOM 3626 C CA . SER B 1 185 ? 19.594 0.208 -16.719 1 98.88 185 SER B CA 1
ATOM 3627 C C . SER B 1 185 ? 19.594 -0.064 -18.219 1 98.88 185 SER B C 1
ATOM 3629 O O . SER B 1 185 ? 19.875 0.828 -19.016 1 98.88 185 SER B O 1
ATOM 3631 N N . THR B 1 186 ? 19.312 -1.301 -18.562 1 98.94 186 THR B N 1
ATOM 3632 C CA . THR B 1 186 ? 19.328 -1.696 -19.969 1 98.94 186 THR B CA 1
ATOM 3633 C C . THR B 1 186 ? 18.422 -0.78 -20.797 1 98.94 186 THR B C 1
ATOM 3635 O O . THR B 1 186 ? 18.844 -0.258 -21.828 1 98.94 186 THR B O 1
ATOM 3638 N N . TYR B 1 187 ? 17.219 -0.487 -20.328 1 98.94 187 TYR B N 1
ATOM 3639 C CA . TYR B 1 187 ? 16.281 0.351 -21.062 1 98.94 187 TYR B CA 1
ATOM 3640 C C . TYR B 1 187 ? 16.75 1.799 -21.109 1 98.94 187 TYR B C 1
ATOM 3642 O O . TYR B 1 187 ? 16.812 2.414 -22.172 1 98.94 187 TYR B O 1
ATOM 3650 N N . LEU B 1 188 ? 17.109 2.326 -19.922 1 98.94 188 LEU B N 1
ATOM 3651 C CA . LEU B 1 188 ? 17.438 3.744 -19.828 1 98.94 188 LEU B CA 1
ATOM 3652 C C . LEU B 1 188 ? 18.672 4.066 -20.656 1 98.94 188 LEU B C 1
ATOM 3654 O O . LEU B 1 188 ? 18.734 5.113 -21.312 1 98.94 188 LEU B O 1
ATOM 3658 N N . LYS B 1 189 ? 19.672 3.197 -20.688 1 98.81 189 LYS B N 1
ATOM 3659 C CA . LYS B 1 189 ? 20.891 3.436 -21.438 1 98.81 189 LYS B CA 1
ATOM 3660 C C . LYS B 1 189 ? 20.625 3.381 -22.938 1 98.81 189 LYS B C 1
ATOM 3662 O O . LYS B 1 189 ? 21.297 4.047 -23.719 1 98.81 189 LYS B O 1
ATOM 3667 N N . GLU B 1 190 ? 19.672 2.553 -23.359 1 98.81 190 GLU B N 1
ATOM 3668 C CA . GLU B 1 190 ? 19.25 2.547 -24.766 1 98.81 190 GLU B CA 1
ATOM 3669 C C . GLU B 1 190 ? 18.641 3.889 -25.156 1 98.81 190 GLU B C 1
ATOM 3671 O O . GLU B 1 190 ? 18.75 4.305 -26.312 1 98.81 190 GLU B O 1
ATOM 3676 N N . LYS B 1 191 ? 18 4.551 -24.266 1 98.81 191 LYS B N 1
ATOM 3677 C CA . LYS B 1 191 ? 17.391 5.855 -24.531 1 98.81 191 LYS B CA 1
ATOM 3678 C C . LYS B 1 191 ? 18.438 6.965 -24.484 1 98.81 191 LYS B C 1
ATOM 3680 O O . LYS B 1 191 ? 18.438 7.867 -25.328 1 98.81 191 LYS B O 1
ATOM 3685 N N . ASN B 1 192 ? 19.344 6.918 -23.531 1 98.75 192 ASN B N 1
ATOM 3686 C CA . ASN B 1 192 ? 20.406 7.891 -23.312 1 98.75 192 ASN B CA 1
ATOM 3687 C C . ASN B 1 192 ? 21.578 7.273 -22.562 1 98.75 192 ASN B C 1
ATOM 3689 O O . ASN B 1 192 ? 21.547 7.137 -21.344 1 98.75 192 ASN B O 1
ATOM 3693 N N . PRO B 1 193 ? 22.672 6.949 -23.219 1 98.5 193 PRO B N 1
ATOM 3694 C CA . PRO B 1 193 ? 23.797 6.246 -22.609 1 98.5 193 PRO B CA 1
ATOM 3695 C C . PRO B 1 193 ? 24.5 7.082 -21.547 1 98.5 193 PRO B C 1
ATOM 3697 O O . PRO B 1 193 ? 25.328 6.555 -20.797 1 98.5 193 PRO B O 1
ATOM 3700 N N . ALA B 1 194 ? 24.219 8.367 -21.453 1 98.62 194 ALA B N 1
ATOM 3701 C CA . ALA B 1 194 ? 24.859 9.25 -20.484 1 98.62 194 ALA B CA 1
ATOM 3702 C C . ALA B 1 194 ? 24.25 9.086 -19.094 1 98.62 194 ALA B C 1
ATOM 3704 O O . ALA B 1 194 ? 24.812 9.555 -18.109 1 98.62 194 ALA B O 1
ATOM 3705 N N . ILE B 1 195 ? 23.062 8.484 -19 1 98.94 195 ILE B N 1
ATOM 3706 C CA . ILE B 1 195 ? 22.406 8.297 -17.703 1 98.94 195 ILE B CA 1
ATOM 3707 C C . ILE B 1 195 ? 23.312 7.461 -16.797 1 98.94 195 ILE B C 1
ATOM 3709 O O . ILE B 1 195 ? 23.844 6.434 -17.219 1 98.94 195 ILE B O 1
ATOM 3713 N N . GLN B 1 196 ? 23.484 7.926 -15.602 1 98.94 196 GLN B N 1
ATOM 3714 C CA . GLN B 1 196 ? 24.312 7.23 -14.625 1 98.94 196 GLN B CA 1
ATOM 3715 C C . GLN B 1 196 ? 23.484 6.238 -13.805 1 98.94 196 GLN B C 1
ATOM 3717 O O . GLN B 1 196 ? 22.484 6.605 -13.211 1 98.94 196 GLN B O 1
ATOM 3722 N N . ILE B 1 197 ? 23.922 5.023 -13.812 1 98.94 197 ILE B N 1
ATOM 3723 C CA . ILE B 1 197 ? 23.281 3.945 -13.086 1 98.94 197 ILE B CA 1
ATOM 3724 C C . ILE B 1 197 ? 24.062 3.629 -11.812 1 98.94 197 ILE B C 1
ATOM 3726 O O . ILE B 1 197 ? 25.25 3.291 -11.883 1 98.94 197 ILE B O 1
ATOM 3730 N N . ILE B 1 198 ? 23.391 3.732 -10.664 1 98.94 198 ILE B N 1
ATOM 3731 C CA . ILE B 1 198 ? 24.078 3.596 -9.375 1 98.94 198 ILE B CA 1
ATOM 3732 C C . ILE B 1 198 ? 23.438 2.465 -8.57 1 98.94 198 ILE B C 1
ATOM 3734 O O . ILE B 1 198 ? 22.234 2.486 -8.312 1 98.94 198 ILE B O 1
ATOM 3738 N N . GLY B 1 199 ? 24.203 1.493 -8.227 1 98.56 199 GLY B N 1
ATOM 3739 C CA . GLY B 1 199 ? 23.766 0.427 -7.34 1 98.56 199 GLY B CA 1
ATOM 3740 C C . GLY B 1 199 ? 24.156 0.656 -5.891 1 98.56 199 GLY B C 1
ATOM 3741 O O . GLY B 1 199 ? 25.297 1.003 -5.594 1 98.56 199 GLY B O 1
ATOM 3742 N N . ALA B 1 200 ? 23.188 0.533 -4.992 1 98.38 200 ALA B N 1
ATOM 3743 C CA . ALA B 1 200 ? 23.438 0.596 -3.557 1 98.38 200 ALA B CA 1
ATOM 3744 C C . ALA B 1 200 ? 23.578 -0.802 -2.963 1 98.38 200 ALA B C 1
ATOM 3746 O O . ALA B 1 200 ? 22.719 -1.663 -3.168 1 98.38 200 ALA B O 1
ATOM 3747 N N . GLN B 1 201 ? 24.625 -1.085 -2.277 1 97.81 201 GLN B N 1
ATOM 3748 C CA . GLN B 1 201 ? 24.828 -2.352 -1.578 1 97.81 201 GLN B CA 1
ATOM 3749 C C . GLN B 1 201 ? 25.281 -2.121 -0.138 1 97.81 201 GLN B C 1
ATOM 3751 O O . GLN B 1 201 ? 25.797 -1.056 0.191 1 97.81 201 GLN B O 1
ATOM 3756 N N . PRO B 1 202 ? 25.016 -3.139 0.747 1 97.69 202 PRO B N 1
ATOM 3757 C CA . PRO B 1 202 ? 25.469 -2.979 2.133 1 97.69 202 PRO B CA 1
ATOM 3758 C C . PRO B 1 202 ? 26.984 -2.861 2.254 1 97.69 202 PRO B C 1
ATOM 3760 O O . PRO B 1 202 ? 27.719 -3.529 1.522 1 97.69 202 PRO B O 1
ATOM 3763 N N . SER B 1 203 ? 27.391 -2 3.145 1 97.44 203 SER B N 1
ATOM 3764 C CA . SER B 1 203 ? 28.812 -1.993 3.502 1 97.44 203 SER B CA 1
ATOM 3765 C C . SER B 1 203 ? 29.203 -3.277 4.227 1 97.44 203 SER B C 1
ATOM 3767 O O . SER B 1 203 ? 28.344 -4.055 4.637 1 97.44 203 SER B O 1
ATOM 3769 N N . ASP B 1 204 ? 30.5 -3.48 4.332 1 93.75 204 ASP B N 1
ATOM 3770 C CA . ASP B 1 204 ? 30.984 -4.688 4.996 1 93.75 204 ASP B CA 1
ATOM 3771 C C . ASP B 1 204 ? 30.422 -4.793 6.414 1 93.75 204 ASP B C 1
ATOM 3773 O O . ASP B 1 204 ? 30.484 -3.832 7.184 1 93.75 204 ASP B O 1
ATOM 3777 N N . GLY B 1 205 ? 29.812 -5.953 6.672 1 91.94 205 GLY B N 1
ATOM 3778 C CA . GLY B 1 205 ? 29.297 -6.207 8.008 1 91.94 205 GLY B CA 1
ATOM 3779 C C . GLY B 1 205 ? 27.875 -5.711 8.195 1 91.94 205 GLY B C 1
ATOM 3780 O O . GLY B 1 205 ? 27.234 -6.023 9.195 1 91.94 205 GLY B O 1
ATOM 3781 N N . SER B 1 206 ? 27.359 -4.973 7.266 1 93.88 206 SER B N 1
ATOM 3782 C CA . SER B 1 206 ? 26 -4.426 7.359 1 93.88 206 SER B CA 1
ATOM 3783 C C . SER B 1 206 ? 24.969 -5.445 6.91 1 93.88 206 SER B C 1
ATOM 3785 O O . SER B 1 206 ? 25.203 -6.207 5.969 1 93.88 206 SER B O 1
ATOM 3787 N N . GLN B 1 207 ? 23.844 -5.41 7.625 1 92 207 GLN B N 1
ATOM 3788 C CA . GLN B 1 207 ? 22.703 -6.254 7.297 1 92 207 GLN B CA 1
ATOM 3789 C C . GLN B 1 207 ? 21.469 -5.414 6.977 1 92 207 GLN B C 1
ATOM 3791 O O . GLN B 1 207 ? 20.875 -4.801 7.871 1 92 207 GLN B O 1
ATOM 3796 N N . ILE B 1 208 ? 21.156 -5.391 5.773 1 93.19 208 ILE B N 1
ATOM 3797 C CA . ILE B 1 208 ? 19.984 -4.672 5.289 1 93.19 208 ILE B CA 1
ATOM 3798 C C . ILE B 1 208 ? 19.031 -5.648 4.605 1 93.19 208 ILE B C 1
ATOM 3800 O O . ILE B 1 208 ? 19.375 -6.266 3.594 1 93.19 208 ILE B O 1
ATOM 3804 N N . PRO B 1 209 ? 17.828 -5.812 5.137 1 88.25 209 PRO B N 1
ATOM 3805 C CA . PRO B 1 209 ? 16.891 -6.793 4.59 1 88.25 209 PRO B CA 1
ATOM 3806 C C . PRO B 1 209 ? 16.672 -6.625 3.088 1 88.25 209 PRO B C 1
ATOM 3808 O O . PRO B 1 209 ? 16.5 -5.5 2.609 1 88.25 209 PRO B O 1
ATOM 3811 N N . GLY B 1 210 ? 16.75 -7.684 2.361 1 85.31 210 GLY B N 1
ATOM 3812 C CA . GLY B 1 210 ? 16.391 -7.715 0.955 1 85.31 210 GLY B CA 1
ATOM 3813 C C . GLY B 1 210 ? 17.562 -7.469 0.028 1 85.31 210 GLY B C 1
ATOM 3814 O O . GLY B 1 210 ? 17.453 -7.668 -1.185 1 85.31 210 GLY B O 1
ATOM 3815 N N . ILE B 1 211 ? 18.641 -6.949 0.58 1 91.31 211 ILE B N 1
ATOM 3816 C CA . ILE B 1 211 ? 19.781 -6.672 -0.283 1 91.31 211 ILE B CA 1
ATOM 3817 C C . ILE B 1 211 ? 21.062 -7.234 0.349 1 91.31 211 ILE B C 1
ATOM 3819 O O . ILE B 1 211 ? 21.078 -7.559 1.538 1 91.31 211 ILE B O 1
ATOM 3823 N N . ARG B 1 212 ? 22.094 -7.48 -0.425 1 89.12 212 ARG B N 1
ATOM 3824 C CA . ARG B 1 212 ? 23.344 -8.062 0.048 1 89.12 212 ARG B CA 1
ATOM 3825 C C . ARG B 1 212 ? 24.516 -7.605 -0.811 1 89.12 212 ARG B C 1
ATOM 3827 O O . ARG B 1 212 ? 24.344 -7.188 -1.954 1 89.12 212 ARG B O 1
ATOM 3834 N N . LYS B 1 213 ? 25.641 -7.535 -0.135 1 91.94 213 LYS B N 1
ATOM 3835 C CA . LYS B 1 213 ? 26.906 -7.422 -0.872 1 91.94 213 LYS B CA 1
ATOM 3836 C C . LYS B 1 213 ? 27.391 -8.789 -1.327 1 91.94 213 LYS B C 1
ATOM 3838 O O . LYS B 1 213 ? 27.984 -9.539 -0.543 1 91.94 213 LYS B O 1
ATOM 3843 N N . TRP B 1 214 ? 27.156 -9.047 -2.613 1 87.62 214 TRP B N 1
ATOM 3844 C CA . TRP B 1 214 ? 27.453 -10.375 -3.135 1 87.62 214 TRP B CA 1
ATOM 3845 C C . TRP B 1 214 ? 28.953 -10.555 -3.34 1 87.62 214 TRP B C 1
ATOM 3847 O O . TRP B 1 214 ? 29.609 -9.719 -3.973 1 87.62 214 TRP B O 1
ATOM 3857 N N . PRO B 1 215 ? 29.469 -11.719 -2.775 1 88.62 215 PRO B N 1
ATOM 3858 C CA . PRO B 1 215 ? 30.781 -12.086 -3.311 1 88.62 215 PRO B CA 1
ATOM 3859 C C . PRO B 1 215 ? 30.719 -12.461 -4.789 1 88.62 215 PRO B C 1
ATOM 3861 O O . PRO B 1 215 ? 29.688 -12.906 -5.281 1 88.62 215 PRO B O 1
ATOM 3864 N N . GLN B 1 216 ? 31.812 -12.242 -5.41 1 88.62 216 GLN B N 1
ATOM 3865 C CA . GLN B 1 216 ? 31.875 -12.438 -6.855 1 88.62 216 GLN B CA 1
ATOM 3866 C C . GLN B 1 216 ? 31.328 -13.812 -7.25 1 88.62 216 GLN B C 1
ATOM 3868 O O . GLN B 1 216 ? 30.578 -13.938 -8.211 1 88.62 216 GLN B O 1
ATOM 3873 N N . GLU B 1 217 ? 31.672 -14.828 -6.484 1 89 217 GLU B N 1
ATOM 3874 C CA . GLU B 1 217 ? 31.344 -16.219 -6.809 1 89 217 GLU B CA 1
ATOM 3875 C C . GLU B 1 217 ? 29.844 -16.484 -6.609 1 89 217 GLU B C 1
ATOM 3877 O O . GLU B 1 217 ? 29.328 -17.484 -7.098 1 89 217 GLU B O 1
ATOM 3882 N N . TYR B 1 218 ? 29.125 -15.547 -5.93 1 88.75 218 TYR B N 1
ATOM 3883 C CA . TYR B 1 218 ? 27.719 -15.789 -5.602 1 88.75 218 TYR B CA 1
ATOM 3884 C C . TYR B 1 218 ? 26.828 -14.727 -6.227 1 88.75 218 TYR B C 1
ATOM 3886 O O . TYR B 1 218 ? 25.641 -14.617 -5.871 1 88.75 218 TYR B O 1
ATOM 3894 N N . LEU B 1 219 ? 27.391 -13.984 -7.113 1 93.06 219 LEU B N 1
ATOM 3895 C CA . LEU B 1 219 ? 26.594 -12.977 -7.816 1 93.06 219 LEU B CA 1
ATOM 3896 C C . LEU B 1 219 ? 25.453 -13.625 -8.586 1 93.06 219 LEU B C 1
ATOM 3898 O O . LEU B 1 219 ? 25.625 -14.68 -9.203 1 93.06 219 LEU B O 1
ATOM 3902 N N . PRO B 1 220 ? 24.312 -12.977 -8.492 1 95.69 220 PRO B N 1
ATOM 3903 C CA . PRO B 1 220 ? 23.234 -13.508 -9.336 1 95.69 220 PRO B CA 1
ATOM 3904 C C . PRO B 1 220 ? 23.641 -13.648 -10.797 1 95.69 220 PRO B C 1
ATOM 3906 O O . PRO B 1 220 ? 24.359 -12.797 -11.328 1 95.69 220 PRO B O 1
ATOM 3909 N N . LYS B 1 221 ? 23.203 -14.688 -11.43 1 96.88 221 LYS B N 1
ATOM 3910 C CA . LYS B 1 221 ? 23.562 -14.969 -12.812 1 96.88 221 LYS B CA 1
ATOM 3911 C C . LYS B 1 221 ? 23.062 -13.867 -13.742 1 96.88 221 LYS B C 1
ATOM 3913 O O . LYS B 1 221 ? 23.641 -13.625 -14.805 1 96.88 221 LYS B O 1
ATOM 3918 N N . ILE B 1 222 ? 22.062 -13.125 -13.359 1 97.94 222 ILE B N 1
ATOM 3919 C CA . ILE B 1 222 ? 21.469 -12.117 -14.234 1 97.94 222 ILE B CA 1
ATOM 3920 C C . ILE B 1 222 ? 22.25 -10.805 -14.102 1 97.94 222 ILE B C 1
ATOM 3922 O O . ILE B 1 222 ? 22.031 -9.875 -14.875 1 97.94 222 ILE B O 1
ATOM 3926 N N . PHE B 1 223 ? 23.156 -10.742 -13.18 1 97.81 223 PHE B N 1
ATOM 3927 C CA . PHE B 1 223 ? 23.906 -9.508 -12.961 1 97.81 223 PHE B CA 1
ATOM 3928 C C . PHE B 1 223 ? 24.891 -9.258 -14.102 1 97.81 223 PHE B C 1
ATOM 3930 O O . PHE B 1 223 ? 25.562 -10.188 -14.547 1 97.81 223 PHE B O 1
ATOM 3937 N N . ASP B 1 224 ? 24.906 -8.07 -14.578 1 97.62 224 ASP B N 1
ATOM 3938 C CA . ASP B 1 224 ? 25.844 -7.59 -15.586 1 97.62 224 ASP B CA 1
ATOM 3939 C C . ASP B 1 224 ? 26.516 -6.297 -15.133 1 97.62 224 ASP B C 1
ATOM 3941 O O . ASP B 1 224 ? 25.922 -5.223 -15.195 1 97.62 224 ASP B O 1
ATOM 3945 N N . ALA B 1 225 ? 27.734 -6.391 -14.672 1 96.81 225 ALA B N 1
ATOM 3946 C CA . ALA B 1 225 ? 28.469 -5.266 -14.094 1 96.81 225 ALA B CA 1
ATOM 3947 C C . ALA B 1 225 ? 28.578 -4.117 -15.086 1 96.81 225 ALA B C 1
ATOM 3949 O O . ALA B 1 225 ? 28.656 -2.949 -14.688 1 96.81 225 ALA B O 1
ATOM 3950 N N . SER B 1 226 ? 28.625 -4.379 -16.359 1 97.88 226 SER B N 1
ATOM 3951 C CA . SER B 1 226 ? 28.797 -3.35 -17.375 1 97.88 226 SER B CA 1
ATOM 3952 C C . SER B 1 226 ? 27.594 -2.428 -17.453 1 97.88 226 SER B C 1
ATOM 3954 O O . SER B 1 226 ? 27.656 -1.354 -18.047 1 97.88 226 SER B O 1
ATOM 3956 N N . LYS B 1 227 ? 26.516 -2.83 -16.797 1 98.12 227 LYS B N 1
ATOM 3957 C CA . LYS B 1 227 ? 25.266 -2.059 -16.859 1 98.12 227 LYS B CA 1
ATOM 3958 C C . LYS B 1 227 ? 25.109 -1.164 -15.641 1 98.12 227 LYS B C 1
ATOM 3960 O O . LYS B 1 227 ? 24.109 -0.464 -15.492 1 98.12 227 LYS B O 1
ATOM 3965 N N . VAL B 1 228 ? 26.031 -1.22 -14.789 1 98.56 228 VAL B N 1
ATOM 3966 C CA . VAL B 1 228 ? 26.031 -0.409 -13.578 1 98.56 228 VAL B CA 1
ATOM 3967 C C . VAL B 1 228 ? 27.266 0.492 -13.562 1 98.56 228 VAL B C 1
ATOM 3969 O O . VAL B 1 228 ? 28.406 0.004 -13.578 1 98.56 228 VAL B O 1
ATOM 3972 N N . ASP B 1 229 ? 27.109 1.761 -13.492 1 98.75 229 ASP B N 1
ATOM 3973 C CA . ASP B 1 229 ? 28.219 2.699 -13.594 1 98.75 229 ASP B CA 1
ATOM 3974 C C . ASP B 1 229 ? 28.984 2.801 -12.273 1 98.75 229 ASP B C 1
ATOM 3976 O O . ASP B 1 229 ? 30.203 2.926 -12.266 1 98.75 229 ASP B O 1
ATOM 3980 N N . THR B 1 230 ? 28.266 2.889 -11.211 1 98.19 230 THR B N 1
ATOM 3981 C CA . THR B 1 230 ? 28.859 3.057 -9.891 1 98.19 230 THR B CA 1
ATOM 3982 C C . THR B 1 230 ? 28.141 2.197 -8.859 1 98.19 230 THR B C 1
ATOM 3984 O O . THR B 1 230 ? 26.922 2.07 -8.891 1 98.19 230 THR B O 1
ATOM 3987 N N . VAL B 1 231 ? 28.844 1.556 -7.969 1 97.88 231 VAL B N 1
ATOM 3988 C CA . VAL B 1 231 ? 28.297 0.871 -6.801 1 97.88 231 VAL B CA 1
ATOM 3989 C C . VAL B 1 231 ? 28.703 1.609 -5.527 1 97.88 231 VAL B C 1
ATOM 3991 O O . VAL B 1 231 ? 29.875 1.934 -5.34 1 97.88 231 VAL B O 1
ATOM 3994 N N . VAL B 1 232 ? 27.766 1.94 -4.742 1 98.38 232 VAL B N 1
ATOM 3995 C CA . VAL B 1 232 ? 28.016 2.719 -3.529 1 98.38 232 VAL B CA 1
ATOM 3996 C C . VAL B 1 232 ? 27.594 1.907 -2.303 1 98.38 232 VAL B C 1
ATOM 3998 O O . VAL B 1 232 ? 26.516 1.329 -2.27 1 98.38 232 VAL B O 1
ATOM 4001 N N . ASP B 1 233 ? 28.484 1.852 -1.293 1 98.12 233 ASP B N 1
ATOM 4002 C CA . ASP B 1 233 ? 28.188 1.177 -0.031 1 98.12 233 ASP B CA 1
ATOM 4003 C C . ASP B 1 233 ? 27.328 2.047 0.871 1 98.12 233 ASP B C 1
ATOM 4005 O O . ASP B 1 233 ? 27.484 3.268 0.917 1 98.12 233 ASP B O 1
ATOM 4009 N N . VAL B 1 234 ? 26.453 1.399 1.508 1 98.31 234 VAL B N 1
ATOM 4010 C CA . VAL B 1 234 ? 25.625 2.059 2.508 1 98.31 234 VAL B CA 1
ATOM 4011 C C . VAL B 1 234 ? 25.578 1.218 3.781 1 98.31 234 VAL B C 1
ATOM 4013 O O . VAL B 1 234 ? 25.406 -0.002 3.721 1 98.31 234 VAL B O 1
ATOM 4016 N N . SER B 1 235 ? 25.766 1.793 4.922 1 98.25 235 SER B N 1
ATOM 4017 C CA . SER B 1 235 ? 25.734 1.064 6.184 1 98.25 235 SER B CA 1
ATOM 4018 C C . SER B 1 235 ? 24.312 0.813 6.645 1 98.25 235 SER B C 1
ATOM 4020 O O . SER B 1 235 ? 23.375 1.461 6.164 1 98.25 235 SER B O 1
ATOM 4022 N N . GLU B 1 236 ? 24.188 -0.149 7.52 1 97.62 236 GLU B N 1
ATOM 4023 C CA . GLU B 1 236 ? 22.891 -0.415 8.133 1 97.62 236 GLU B CA 1
ATOM 4024 C C . GLU B 1 236 ? 22.359 0.825 8.844 1 97.62 236 GLU B C 1
ATOM 4026 O O . GLU B 1 236 ? 21.172 1.136 8.75 1 97.62 236 GLU B O 1
ATOM 4031 N N . GLU B 1 237 ? 23.234 1.494 9.508 1 97.94 237 GLU B N 1
ATOM 4032 C CA . GLU B 1 237 ? 22.859 2.701 10.242 1 97.94 237 GLU B CA 1
ATOM 4033 C C . GLU B 1 237 ? 22.344 3.781 9.289 1 97.94 237 GLU B C 1
ATOM 4035 O O . GLU B 1 237 ? 21.312 4.398 9.547 1 97.94 237 GLU B O 1
ATOM 4040 N N . GLU B 1 238 ? 23.062 4.023 8.188 1 98.25 238 GLU B N 1
ATOM 4041 C CA . GLU B 1 238 ? 22.641 5.008 7.195 1 98.25 238 GLU B CA 1
ATOM 4042 C C . GLU B 1 238 ? 21.266 4.664 6.625 1 98.25 238 GLU B C 1
ATOM 4044 O O . GLU B 1 238 ? 20.406 5.539 6.48 1 98.25 238 GLU B O 1
ATOM 4049 N N . ALA B 1 239 ? 21.109 3.406 6.32 1 98.5 239 ALA B N 1
ATOM 4050 C CA . ALA B 1 239 ? 19.859 2.943 5.73 1 98.5 2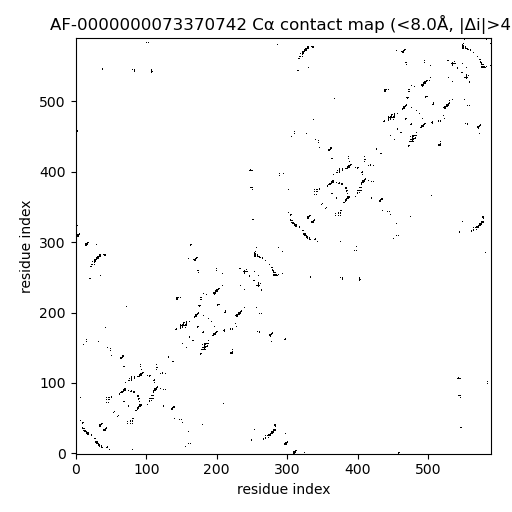39 ALA B CA 1
ATOM 4051 C C . ALA B 1 239 ? 18.703 3.119 6.703 1 98.5 239 ALA B C 1
ATOM 4053 O O . ALA B 1 239 ? 17.625 3.592 6.32 1 98.5 239 ALA B O 1
ATOM 4054 N N . ARG B 1 240 ? 18.938 2.732 7.953 1 98 240 ARG B N 1
ATOM 4055 C CA . ARG B 1 240 ? 17.922 2.852 8.992 1 98 240 ARG B CA 1
ATOM 4056 C C . ARG B 1 240 ? 17.516 4.309 9.211 1 98 240 ARG B C 1
ATOM 4058 O O . ARG B 1 240 ? 16.328 4.641 9.234 1 98 240 ARG B O 1
ATOM 4065 N N . GLU B 1 241 ? 18.484 5.125 9.375 1 98.44 241 GLU B N 1
ATOM 4066 C CA . GLU B 1 241 ? 18.234 6.543 9.609 1 98.44 241 GLU B CA 1
ATOM 4067 C C . GLU B 1 241 ? 17.469 7.164 8.453 1 98.44 241 GLU B C 1
ATOM 4069 O O . GLU B 1 241 ? 16.5 7.906 8.664 1 98.44 241 GLU B O 1
ATOM 4074 N N . MET B 1 242 ? 17.891 6.879 7.246 1 98.69 242 MET B N 1
ATOM 4075 C CA . MET B 1 242 ? 17.219 7.453 6.078 1 98.69 242 MET B CA 1
ATOM 4076 C C . MET B 1 242 ? 15.797 6.93 5.953 1 98.69 242 MET B C 1
ATOM 4078 O O . MET B 1 242 ? 14.898 7.66 5.523 1 98.69 242 MET B O 1
ATOM 4082 N N . THR B 1 243 ? 15.602 5.66 6.316 1 98.69 243 THR B N 1
ATOM 4083 C CA . THR B 1 243 ? 14.25 5.102 6.309 1 98.69 243 THR B CA 1
ATOM 4084 C C . THR B 1 243 ? 13.328 5.906 7.219 1 98.69 243 THR B C 1
ATOM 4086 O O . THR B 1 243 ? 12.211 6.254 6.828 1 98.69 243 THR B O 1
ATOM 4089 N N . LYS B 1 244 ? 13.789 6.254 8.398 1 98.25 244 LYS B N 1
ATOM 4090 C CA . LYS B 1 244 ? 13.016 7.047 9.352 1 98.25 244 LYS B CA 1
ATOM 4091 C C . LYS B 1 244 ? 12.781 8.461 8.82 1 98.25 244 LYS B C 1
ATOM 4093 O O . LYS B 1 244 ? 11.68 9 8.953 1 98.25 244 LYS B O 1
ATOM 4098 N N . ARG B 1 245 ? 13.766 9.039 8.219 1 98.56 245 ARG B N 1
ATOM 4099 C CA . ARG B 1 245 ? 13.641 10.375 7.652 1 98.56 245 ARG B CA 1
ATOM 4100 C C . ARG B 1 245 ? 12.625 10.398 6.512 1 98.56 245 ARG B C 1
ATOM 4102 O O . ARG B 1 245 ? 11.898 11.375 6.348 1 98.56 245 ARG B O 1
ATOM 4109 N N . LEU B 1 246 ? 12.625 9.312 5.707 1 98.81 246 LEU B N 1
ATOM 4110 C CA . LEU B 1 246 ? 11.648 9.211 4.629 1 98.81 246 LEU B CA 1
ATOM 4111 C C . LEU B 1 246 ? 10.234 9.367 5.164 1 98.81 246 LEU B C 1
ATOM 4113 O O . LEU B 1 246 ? 9.43 10.117 4.602 1 98.81 246 LEU B O 1
ATOM 4117 N N . ALA B 1 247 ? 9.93 8.68 6.227 1 98.44 247 ALA B N 1
ATOM 4118 C CA . ALA B 1 247 ? 8.594 8.742 6.82 1 98.44 247 ALA B CA 1
ATOM 4119 C C . ALA B 1 247 ? 8.336 10.117 7.43 1 98.44 247 ALA B C 1
ATOM 4121 O O . ALA B 1 247 ? 7.293 10.727 7.18 1 98.44 247 ALA B O 1
ATOM 4122 N N . LEU B 1 248 ? 9.305 10.586 8.18 1 97.94 248 LEU B N 1
ATOM 4123 C CA . LEU B 1 248 ? 9.148 11.812 8.953 1 97.94 248 LEU B CA 1
ATOM 4124 C C . LEU B 1 248 ? 9.086 13.031 8.031 1 97.94 248 LEU B C 1
ATOM 4126 O O . LEU B 1 248 ? 8.234 13.898 8.203 1 97.94 248 LEU B O 1
ATOM 4130 N N . GLU B 1 249 ? 9.977 13.039 7.027 1 97.81 249 GLU B N 1
ATOM 4131 C CA . GLU B 1 249 ? 10.18 14.273 6.273 1 97.81 249 GLU B CA 1
ATOM 4132 C C . GLU B 1 249 ? 9.359 14.281 4.988 1 97.81 249 GLU B C 1
ATOM 4134 O O . GLU B 1 249 ? 8.977 15.336 4.492 1 97.81 249 GLU B O 1
ATOM 4139 N N . GLU B 1 250 ? 9.109 13.086 4.402 1 98.38 250 GLU B N 1
ATOM 4140 C CA . GLU B 1 250 ? 8.492 13.039 3.08 1 98.38 250 GLU B CA 1
ATOM 4141 C C . GLU B 1 250 ? 7.164 12.281 3.117 1 98.38 250 GLU B C 1
ATOM 4143 O O . GLU B 1 250 ? 6.434 12.25 2.123 1 98.38 250 GLU B O 1
ATOM 4148 N N . GLY B 1 251 ? 6.82 11.617 4.277 1 98.31 251 GLY B N 1
ATOM 4149 C CA . GLY B 1 251 ? 5.602 10.828 4.383 1 98.31 251 GLY B CA 1
ATOM 4150 C C . GLY B 1 251 ? 5.695 9.484 3.697 1 98.31 251 GLY B C 1
ATOM 4151 O O . GLY B 1 251 ? 4.68 8.828 3.455 1 98.31 251 GLY B O 1
ATOM 4152 N N . VAL B 1 252 ? 6.926 9.078 3.35 1 98.62 252 VAL B N 1
ATOM 4153 C CA . VAL B 1 252 ? 7.125 7.801 2.672 1 98.62 252 VAL B CA 1
ATOM 4154 C C . VAL B 1 252 ? 7.473 6.723 3.695 1 98.62 252 VAL B C 1
ATOM 4156 O O . VAL B 1 252 ? 8.586 6.699 4.227 1 98.62 252 VAL B O 1
ATOM 4159 N N . PHE B 1 253 ? 6.539 5.879 3.992 1 98.25 253 PHE B N 1
ATOM 4160 C CA . PHE B 1 253 ? 6.711 4.758 4.91 1 98.25 253 PHE B CA 1
ATOM 4161 C C . PHE B 1 253 ? 7.16 3.51 4.16 1 98.25 253 PHE B C 1
ATOM 4163 O O . PHE B 1 253 ? 6.352 2.84 3.518 1 98.25 253 PHE B O 1
ATOM 4170 N N . ALA B 1 254 ? 8.453 3.191 4.23 1 98 254 ALA B N 1
ATOM 4171 C CA . ALA B 1 254 ? 9.055 2.139 3.416 1 98 254 ALA B CA 1
ATOM 4172 C C . ALA B 1 254 ? 10.008 1.283 4.242 1 98 254 ALA B C 1
ATOM 4174 O O . ALA B 1 254 ? 10.133 1.47 5.457 1 98 254 ALA B O 1
ATOM 4175 N N . GLY B 1 255 ? 10.586 0.26 3.615 1 97 255 GLY B N 1
ATOM 4176 C CA . GLY B 1 255 ? 11.555 -0.605 4.27 1 97 255 GLY B CA 1
ATOM 4177 C C . GLY B 1 255 ? 12.977 -0.073 4.199 1 97 255 GLY B C 1
ATOM 4178 O O . GLY B 1 255 ? 13.242 0.902 3.496 1 97 255 GLY B O 1
ATOM 4179 N N . MET B 1 256 ? 13.867 -0.772 4.801 1 97.5 256 MET B N 1
ATOM 4180 C CA . MET B 1 256 ? 15.234 -0.309 5.031 1 97.5 256 MET B CA 1
ATOM 4181 C C . MET B 1 256 ? 16.016 -0.231 3.719 1 97.5 256 MET B C 1
ATOM 4183 O O . MET B 1 256 ? 16.859 0.645 3.547 1 97.5 256 MET B O 1
ATOM 4187 N N . SER B 1 257 ? 15.75 -1.213 2.807 1 97.69 257 SER B N 1
ATOM 4188 C CA . SER B 1 257 ? 16.438 -1.158 1.521 1 97.69 257 SER B CA 1
ATOM 4189 C C . SER B 1 257 ? 16.125 0.131 0.774 1 97.69 257 SER B C 1
ATOM 4191 O O . SER B 1 257 ? 16.969 0.674 0.065 1 97.69 257 SER B O 1
ATOM 4193 N N . SER B 1 258 ? 14.898 0.636 0.934 1 98.69 258 SER B N 1
ATOM 4194 C CA . SER B 1 258 ? 14.523 1.929 0.373 1 98.69 258 SER B CA 1
ATOM 4195 C C . SER B 1 258 ? 15.336 3.059 0.989 1 98.69 258 SER B C 1
ATOM 4197 O O . SER B 1 258 ? 15.805 3.953 0.28 1 98.69 258 SER B O 1
ATOM 4199 N N . GLY B 1 259 ? 15.508 2.967 2.344 1 98.69 259 GLY B N 1
ATOM 4200 C CA . GLY B 1 259 ? 16.391 3.918 2.992 1 98.69 259 GLY B CA 1
ATOM 4201 C C . GLY B 1 259 ? 17.812 3.898 2.432 1 98.69 259 GLY B C 1
ATOM 4202 O O . GLY B 1 259 ? 18.422 4.949 2.232 1 98.69 259 GLY B O 1
ATOM 4203 N N . GLY B 1 260 ? 18.312 2.713 2.156 1 98.69 260 GLY B N 1
ATOM 4204 C CA . GLY B 1 260 ? 19.625 2.578 1.554 1 98.69 260 GLY B CA 1
ATOM 4205 C C . GLY B 1 260 ? 19.719 3.227 0.187 1 98.69 260 GLY B C 1
ATOM 4206 O O . GLY B 1 260 ? 20.672 3.961 -0.09 1 98.69 260 GLY B O 1
ATOM 4207 N N . SER B 1 261 ? 18.75 2.975 -0.646 1 98.75 261 SER B N 1
ATOM 4208 C CA . SER B 1 261 ? 18.719 3.559 -1.981 1 98.75 261 SER B CA 1
ATOM 4209 C C . SER B 1 261 ? 18.688 5.082 -1.917 1 98.75 261 SER B C 1
ATOM 4211 O O . SER B 1 261 ? 19.438 5.75 -2.639 1 98.75 261 SER B O 1
ATOM 4213 N N . VAL B 1 262 ? 17.906 5.613 -1.055 1 98.88 262 VAL B N 1
ATOM 4214 C CA . VAL B 1 262 ? 17.734 7.062 -0.973 1 98.88 262 VAL B CA 1
ATOM 4215 C C . VAL B 1 262 ? 18.969 7.688 -0.322 1 98.88 262 VAL B C 1
ATOM 4217 O O . VAL B 1 262 ? 19.391 8.781 -0.702 1 98.88 262 VAL B O 1
ATOM 4220 N N . ALA B 1 263 ? 19.547 6.992 0.68 1 98.88 263 ALA B N 1
ATOM 4221 C CA . ALA B 1 263 ? 20.797 7.484 1.262 1 98.88 263 ALA B CA 1
ATOM 4222 C C . ALA B 1 263 ? 21.875 7.648 0.193 1 98.88 263 ALA B C 1
ATOM 4224 O O . ALA B 1 263 ? 22.562 8.672 0.151 1 98.88 263 ALA B O 1
ATOM 4225 N N . VAL B 1 264 ? 22 6.699 -0.651 1 98.81 264 VAL B N 1
ATOM 4226 C CA . VAL B 1 264 ? 22.969 6.746 -1.74 1 98.81 264 VAL B CA 1
ATOM 4227 C C . VAL B 1 264 ? 22.594 7.852 -2.723 1 98.81 264 VAL B C 1
ATOM 4229 O O . VAL B 1 264 ? 23.453 8.609 -3.18 1 98.81 264 VAL B O 1
ATOM 4232 N N . ALA B 1 265 ? 21.328 8 -3.039 1 98.88 265 ALA B N 1
ATOM 4233 C CA . ALA B 1 265 ? 20.859 9.055 -3.932 1 98.88 265 ALA B CA 1
ATOM 4234 C C . ALA B 1 265 ? 21.219 10.438 -3.393 1 98.88 265 ALA B C 1
ATOM 4236 O O . ALA B 1 265 ? 21.609 11.32 -4.156 1 98.88 265 ALA B O 1
ATOM 4237 N N . LEU B 1 266 ? 21.094 10.586 -2.096 1 98.75 266 LEU B N 1
ATOM 4238 C CA . LEU B 1 266 ? 21.422 11.867 -1.484 1 98.75 266 LEU B CA 1
ATOM 4239 C C . LEU B 1 266 ? 22.922 12.156 -1.584 1 98.75 266 LEU B C 1
ATOM 4241 O O . LEU B 1 266 ? 23.328 13.297 -1.818 1 98.75 266 LEU B O 1
ATOM 4245 N N . LYS B 1 267 ? 23.734 11.102 -1.382 1 98.31 267 LYS B N 1
ATOM 4246 C CA . LYS B 1 267 ? 25.172 11.258 -1.569 1 98.31 267 LYS B CA 1
ATOM 4247 C C . LYS B 1 267 ? 25.5 11.734 -2.984 1 98.31 267 LYS B C 1
ATOM 4249 O O . LYS B 1 267 ? 26.344 12.609 -3.174 1 98.31 267 LYS B O 1
ATOM 4254 N N . ILE B 1 268 ? 24.844 11.164 -3.959 1 98.44 268 ILE B N 1
ATOM 4255 C CA . ILE B 1 268 ? 25.031 11.547 -5.355 1 98.44 268 ILE B CA 1
ATOM 4256 C C . ILE B 1 268 ? 24.562 12.984 -5.566 1 98.44 268 ILE B C 1
ATOM 4258 O O . ILE B 1 268 ? 25.266 13.781 -6.195 1 98.44 268 ILE B O 1
ATOM 4262 N N . ALA B 1 269 ? 23.422 13.328 -5.055 1 98.5 269 ALA B N 1
ATOM 4263 C CA . ALA B 1 269 ? 22.828 14.656 -5.211 1 98.5 269 ALA B CA 1
ATOM 4264 C C . ALA B 1 269 ? 23.797 15.734 -4.723 1 98.5 269 ALA B C 1
ATOM 4266 O O . ALA B 1 269 ? 23.875 16.812 -5.316 1 98.5 269 ALA B O 1
ATOM 4267 N N . GLU B 1 270 ? 24.484 15.445 -3.693 1 97.56 270 GLU B N 1
ATOM 4268 C CA . GLU B 1 270 ? 25.391 16.406 -3.084 1 97.56 270 GLU B CA 1
ATOM 4269 C C . GLU B 1 270 ? 26.562 16.719 -4.012 1 97.56 270 GLU B C 1
ATOM 4271 O O . GLU B 1 270 ? 27.219 17.766 -3.869 1 97.56 270 GLU B O 1
ATOM 4276 N N . GLN B 1 271 ? 26.797 15.859 -4.898 1 97.38 271 GLN B N 1
ATOM 4277 C CA . GLN B 1 271 ? 27.938 16.031 -5.789 1 97.38 271 GLN B CA 1
ATOM 4278 C C . GLN B 1 271 ? 27.531 16.672 -7.109 1 97.38 271 GLN B C 1
ATOM 4280 O O . GLN B 1 271 ? 28.375 16.969 -7.953 1 97.38 271 GLN B O 1
ATOM 4285 N N . LEU B 1 272 ? 26.266 16.922 -7.309 1 98.19 272 LEU B N 1
ATOM 4286 C CA . LEU B 1 272 ? 25.766 17.359 -8.602 1 98.19 272 LEU B CA 1
ATOM 4287 C C . LEU B 1 272 ? 25.5 18.859 -8.586 1 98.19 272 LEU B C 1
ATOM 4289 O O . LEU B 1 272 ? 25.047 19.422 -7.582 1 98.19 272 LEU B O 1
ATOM 4293 N N . GLU B 1 273 ? 25.797 19.5 -9.734 1 98.38 273 GLU B N 1
ATOM 4294 C CA . GLU B 1 273 ? 25.359 20.875 -9.945 1 98.38 273 GLU B CA 1
ATOM 4295 C C . GLU B 1 273 ? 23.875 20.922 -10.328 1 98.38 273 GLU B C 1
ATOM 4297 O O . GLU B 1 273 ? 23.141 21.828 -9.914 1 98.38 273 GLU B O 1
ATOM 4302 N N . SER B 1 274 ? 23.438 20.016 -11.117 1 98.62 274 SER B N 1
ATOM 4303 C CA . SER B 1 274 ? 22.047 19.859 -11.562 1 98.62 274 SER B CA 1
ATOM 4304 C C . SER B 1 274 ? 21.766 18.422 -11.969 1 98.62 274 SER B C 1
ATOM 4306 O O . SER B 1 274 ? 22.703 17.641 -12.234 1 98.62 274 SER B O 1
ATOM 4308 N N . GLY B 1 275 ? 20.562 18.016 -11.984 1 98.62 275 GLY B N 1
ATOM 4309 C CA . GLY B 1 275 ? 20.219 16.672 -12.438 1 98.62 275 GLY B CA 1
ATOM 4310 C C . GLY B 1 275 ? 18.875 16.188 -11.922 1 98.62 275 GLY B C 1
ATOM 4311 O O . GLY B 1 275 ? 18.25 16.859 -11.102 1 98.62 275 GLY B O 1
ATOM 4312 N N . VAL B 1 276 ? 18.422 15.133 -12.469 1 98.88 276 VAL B N 1
ATOM 4313 C CA . VAL B 1 276 ? 17.203 14.438 -12.055 1 98.88 276 VAL B CA 1
ATOM 4314 C C . VAL B 1 276 ? 17.547 13.008 -11.633 1 98.88 276 VAL B C 1
ATOM 4316 O O . VAL B 1 276 ? 17.891 12.172 -12.477 1 98.88 276 VAL B O 1
ATOM 4319 N N . ILE B 1 277 ? 17.484 12.742 -10.328 1 98.94 277 ILE B N 1
ATOM 4320 C CA . ILE B 1 277 ? 17.781 11.43 -9.766 1 98.94 277 ILE B CA 1
ATOM 4321 C C . ILE B 1 277 ? 16.484 10.672 -9.477 1 98.94 277 ILE B C 1
ATOM 4323 O O . ILE B 1 277 ? 15.562 11.219 -8.883 1 98.94 277 ILE B O 1
ATOM 4327 N N . VAL B 1 278 ? 16.375 9.469 -9.961 1 98.94 278 VAL B N 1
ATOM 4328 C CA . VAL B 1 278 ? 15.273 8.578 -9.586 1 98.94 278 VAL B CA 1
ATOM 4329 C C . VAL B 1 278 ? 15.797 7.469 -8.672 1 98.94 278 VAL B C 1
ATOM 4331 O O . VAL B 1 278 ? 16.766 6.773 -9.023 1 98.94 278 VAL B O 1
ATOM 4334 N N . ALA B 1 279 ? 15.273 7.316 -7.52 1 98.94 279 ALA B N 1
ATOM 4335 C CA . ALA B 1 279 ? 15.602 6.238 -6.59 1 98.94 279 ALA B CA 1
ATOM 4336 C C . ALA B 1 279 ? 14.391 5.34 -6.344 1 98.94 279 ALA B C 1
ATOM 4338 O O . ALA B 1 279 ? 13.258 5.812 -6.312 1 98.94 279 ALA B O 1
ATOM 4339 N N . VAL B 1 280 ? 14.633 4.078 -6.129 1 98.88 280 VAL B N 1
ATOM 4340 C CA . VAL B 1 280 ? 13.562 3.096 -6.004 1 98.88 280 VAL B CA 1
ATOM 4341 C C . VAL B 1 280 ? 13.164 2.941 -4.539 1 98.88 280 VAL B C 1
ATOM 4343 O O . VAL B 1 280 ? 14.023 2.742 -3.676 1 98.88 280 VAL B O 1
ATOM 4346 N N . ILE B 1 281 ? 11.922 3.09 -4.211 1 98.88 281 ILE B N 1
ATOM 4347 C CA . ILE B 1 281 ? 11.312 2.668 -2.955 1 98.88 281 ILE B CA 1
ATOM 4348 C C . ILE B 1 281 ? 10.766 1.251 -3.098 1 98.88 281 ILE B C 1
ATOM 4350 O O . ILE B 1 281 ? 9.75 1.035 -3.773 1 98.88 281 ILE B O 1
ATOM 4354 N N . CYS B 1 282 ? 11.297 0.35 -2.453 1 98.12 282 CYS B N 1
ATOM 4355 C CA . CYS B 1 282 ? 11.203 -1.058 -2.828 1 98.12 282 CYS B CA 1
ATOM 4356 C C . CYS B 1 282 ? 9.906 -1.671 -2.33 1 98.12 282 CYS B C 1
ATOM 4358 O O . CYS B 1 282 ? 9.375 -2.598 -2.945 1 98.12 282 CYS B O 1
ATOM 4360 N N . ASP B 1 283 ? 9.43 -1.214 -1.162 1 97.62 283 ASP B N 1
ATOM 4361 C CA . ASP B 1 283 ? 8.281 -1.862 -0.537 1 97.62 283 ASP B CA 1
ATOM 4362 C C . ASP B 1 283 ? 7.641 -0.952 0.508 1 97.62 283 ASP B C 1
ATOM 4364 O O . ASP B 1 283 ? 7.867 0.26 0.506 1 97.62 283 ASP B O 1
ATOM 4368 N N . ARG B 1 284 ? 6.719 -1.57 1.275 1 96.56 284 ARG B N 1
ATOM 4369 C CA . ARG B 1 284 ? 5.977 -0.826 2.287 1 96.56 284 ARG B CA 1
ATOM 4370 C C . ARG B 1 284 ? 6.57 -1.043 3.674 1 96.56 284 ARG B C 1
ATOM 4372 O O . ARG B 1 284 ? 7.012 -2.148 4 1 96.56 284 ARG B O 1
ATOM 4379 N N . GLY B 1 285 ? 6.488 -0.021 4.453 1 95.38 285 GLY B N 1
ATOM 4380 C CA . GLY B 1 285 ? 7.043 -0.078 5.797 1 95.38 285 GLY B CA 1
ATOM 4381 C C . GLY B 1 285 ? 6.238 -0.96 6.738 1 95.38 285 GLY B C 1
ATOM 4382 O O . GLY B 1 285 ? 6.758 -1.423 7.754 1 95.38 285 GLY B O 1
ATOM 4383 N N . ASP B 1 286 ? 5 -1.248 6.438 1 92.69 286 ASP B N 1
ATOM 4384 C CA . ASP B 1 286 ? 4.113 -2.045 7.273 1 92.69 286 ASP B CA 1
ATOM 4385 C C . ASP B 1 286 ? 4.715 -3.418 7.562 1 92.69 286 ASP B C 1
ATOM 4387 O O . ASP B 1 286 ? 4.418 -4.027 8.594 1 92.69 286 ASP B O 1
ATOM 4391 N N . ARG B 1 287 ? 5.613 -3.822 6.766 1 89.12 287 ARG B N 1
ATOM 4392 C CA . ARG B 1 287 ? 6.172 -5.168 6.852 1 89.12 287 ARG B CA 1
ATOM 4393 C C . ARG B 1 287 ? 7.281 -5.234 7.895 1 89.12 287 ARG B C 1
ATOM 4395 O O . ARG B 1 287 ? 7.77 -6.32 8.219 1 89.12 287 ARG B O 1
ATOM 4402 N N . TYR B 1 288 ? 7.617 -4.105 8.43 1 90.31 288 TYR B N 1
ATOM 4403 C CA . TYR B 1 288 ? 8.797 -4.059 9.289 1 90.31 288 TYR B CA 1
ATOM 4404 C C . TYR B 1 288 ? 8.43 -3.594 10.688 1 90.31 288 TYR B C 1
ATOM 4406 O O . TYR B 1 288 ? 9.312 -3.238 11.477 1 90.31 288 TYR B O 1
ATOM 4414 N N . LEU B 1 289 ? 7.133 -3.58 10.969 1 88.5 289 LEU B N 1
ATOM 4415 C CA . LEU B 1 289 ? 6.672 -3.033 12.242 1 88.5 289 LEU B CA 1
ATOM 4416 C C . LEU B 1 289 ? 6.98 -3.99 13.391 1 88.5 289 LEU B C 1
ATOM 4418 O O . LEU B 1 289 ? 7.023 -3.58 14.547 1 88.5 289 LEU B O 1
ATOM 4422 N N . SER B 1 290 ? 7.184 -5.27 13.117 1 85.06 290 SER B N 1
ATOM 4423 C CA . SER B 1 290 ? 7.582 -6.219 14.148 1 85.06 290 SER B CA 1
ATOM 4424 C C . SER B 1 290 ? 9.078 -6.133 14.43 1 85.06 290 SER B C 1
ATOM 4426 O O . SER B 1 290 ? 9.562 -6.707 15.406 1 85.06 290 SER B O 1
ATOM 4428 N N . SER B 1 291 ? 9.805 -5.457 13.578 1 86.31 291 SER B N 1
ATOM 4429 C CA . SER B 1 291 ? 11.234 -5.246 13.789 1 86.31 291 SER B CA 1
ATOM 4430 C C . SER B 1 291 ? 11.492 -3.984 14.602 1 86.31 291 SER B C 1
ATOM 4432 O O . SER B 1 291 ? 10.555 -3.354 15.094 1 86.31 291 SER B O 1
ATOM 4434 N N . ASP B 1 292 ? 12.758 -3.666 14.758 1 90.69 292 ASP B N 1
ATOM 4435 C CA . ASP B 1 292 ? 13.125 -2.471 15.508 1 90.69 292 ASP B CA 1
ATOM 4436 C C . ASP B 1 292 ? 13.367 -1.287 14.57 1 90.69 292 ASP B C 1
ATOM 4438 O O . ASP B 1 292 ? 13.922 -0.268 14.984 1 90.69 292 ASP B O 1
ATOM 4442 N N . LEU B 1 293 ? 12.961 -1.394 13.328 1 93.06 293 LEU B N 1
ATOM 4443 C CA . LEU B 1 293 ? 13.258 -0.382 12.32 1 93.06 293 LEU B CA 1
ATOM 4444 C C . LEU B 1 293 ? 12.672 0.97 12.719 1 93.06 293 LEU B C 1
ATOM 4446 O O . LEU B 1 293 ? 13.305 2.008 12.508 1 93.06 293 LEU B O 1
ATOM 4450 N N . PHE B 1 294 ? 11.5 0.989 13.328 1 92.81 294 PHE B N 1
ATOM 4451 C CA . PHE B 1 294 ? 10.82 2.246 13.617 1 92.81 294 PHE B CA 1
ATOM 4452 C C . PHE B 1 294 ? 10.742 2.49 15.117 1 92.81 294 PHE B C 1
ATOM 4454 O O . PHE B 1 294 ? 9.867 3.225 15.586 1 92.81 294 PHE B O 1
ATOM 4461 N N . ASP B 1 295 ? 11.547 1.809 15.859 1 88.69 295 ASP B N 1
ATOM 4462 C CA . ASP B 1 295 ? 11.664 2.107 17.281 1 88.69 295 ASP B CA 1
ATOM 4463 C C . ASP B 1 295 ? 12.312 3.471 17.5 1 88.69 295 ASP B C 1
ATOM 4465 O O . ASP B 1 295 ? 13.195 3.875 16.75 1 88.69 295 ASP B O 1
#

pLDDT: mean 96.28, std 3.77, range [74.0, 98.94]

Secondary structure (DSSP, 8-state):
---B-GGGGSS---EEE-SSS---TTEEEEEEEGGGSTTSBTHHHHHHHHHHHHHHTTSS-TT-EEEEE--SHHHHHHHHHHHHHT-EEEEEEETTS-HHHHHHHHHTT-EEEEEPGGGHHHHHHHHHHHHHHHSS-B---TTT-HHHHHHIIIIIHHHHHHHTTT---EEEEE-SSSHHHHHHHHHHHHH-TTPEEEEEEEPTT---TT-----GGG--TT--GGG-SEEEEE-HHHHHHHHHHIIIII-----HHHHHHHHHHHHHHTT-SSEEEEEEE-B-GGGGTTTTTT-/---B-GGGGSS---EEE-SSS---TTEEEEEEEGGGSTTSBTHHHHHHHHHHHHHHTTSS-TT-EEEEE--SHHHHHHHHHHHHHT-EEEEEEETTS-HHHHHHHHHTT-EEEEEPGGGHHHHHHHHHHHHHHHSS-B---TTT-HHHHHHIIIIIHHHHHHHTTT---EEEEE-SSSHHHHHHHHHHHHH-TTPEEEEEEEPTT---TT-----GGG--TT--GGG-SEEEEE-HHHHHHHHHHIIIII-----HHHHHHHHHHHHHHTT-SSEEEEEEE-B-GGGGTTTTTT-

InterPro domains:
  IPR001216 Cysteine synthase/cystathionine beta-synthase, pyridoxal-phosphate attachment site [PS00901] (32-50)
  IPR001926 Tryptophan synthase beta chain-like, PALP domain [PF00291] (8-283)
  IPR005856 Cysteine synthase [TIGR01136] (8-294)
  IPR005858 Cysteine synthase CysM [TIGR01138] (6-294)
  IPR036052 Tryptophan synthase beta chain-like, PALP domain superfamily [G3DSA:3.40.50.1100] (7-290)
  IPR036052 Tryptophan synthase beta chain-like, PALP domain superfamily [G3DSA:3.40.50.1100] (37-155)
  IPR036052 Tryptophan synthase beta chain-like, PALP domain superfamily [SSF53686] (6-290)
  IPR050214 Cysteine synthase/Cystathionine beta-synthase [PTHR10314] (5-295)

Nearest PDB structures (foldseek):
  2jc3-assembly1_B  TM=9.789E-01  e=4.165E-43  Salmonella enterica subsp. enterica serovar Typhimurium
  2v03-assembly1_A-2  TM=9.745E-01  e=3.761E-42  Escherichia coli K-12
  2bhs-assembly2_C  TM=9.794E-01  e=6.133E-42  Escherichia coli
  2bht-assembly2_C  TM=9.623E-01  e=5.101E-39  Escherichia coli
  3dki-assembly1_A  TM=9.570E-01  e=1.802E-33  Mycobacterium tuberculosis

Radius of gyration: 23.63 Å; Cα contacts (8 Å, |Δi|>4): 1387; chains: 2; bounding box: 64×66×56 Å

Sequence (590 aa):
MGPQKLLNLIGNTPLMETVNLVKNKNVKLLLKLEGNNPGGSVKDRAAYNMIAAALERGEIKKGDKLIEATSGNTGIALAMIAQLFGIEIELVLPEDSTKERTQTMRAYGATVILTPAEEGIIGSRDYADKKVAQGGYLMLNQFANDDNWKAHYKTTGPEIWNDTEGTVTHFVSAMGTTGTIIGTSTYLKEKNPAIQIIGAQPSDGSQIPGIRKWPQEYLPKIFDASKVDTVVDVSEEEAREMTKRLALEEGVFAGMSSGGSVAVALKIAEQLESGVIVAVICDRGDRYLSSDLFDMGPQKLLNLIGNTPLMETVNLVKNKNVKLLLKLEGNNPGGSVKDRAAYNMIAAALERGEIKKGDKLIEATSGNTGIALAMIAQLFGIEIELVLPEDSTKERTQTMRAYGATVILTPAEEGIIGSRDYADKKVAQGGYLMLNQFANDDNWKAHYKTTGPEIWNDTEGTVTHFVSAMGTTGTIIGTSTYLKEKNPAIQIIGAQPSDGSQIPGIRKWPQEYLPKIFDASKVDTVVDVSEEEAREMTKRLALEEGVFAGMSSGGSVAVALKIAEQLESGVIVAVICDRGDRYLSSDLFD